Protein AF-0000000066306150 (afdb_homodimer)

InterPro domains:
  IPR005337 RapZ-like family [MF_00636] (1-286)
  IPR005337 RapZ-like family [NF003828] (3-285)
  IPR005337 RapZ-like family [PIRSF005052] (1-285)
  IPR005337 RapZ-like family [PTHR30448] (1-285)
  IPR027417 P-loop containing nucleoside triphosphate hydrolase [G3DSA:3.40.50.300] (1-162)
  IPR027417 P-loop containing nucleoside triphosphate hydrolase [SSF52540] (1-156)
  IPR053930 RapZ-like, N-terminal domain [PF03668] (1-157)
  IPR053931 RapZ, C-terminal domain [PF22740] (166-285)

Radius of gyration: 24.42 Å; Cα contacts (8 Å, |Δi|>4): 1068; chains: 2; bounding box: 51×83×63 Å

Nearest PDB structures (foldseek):
  5o5o-assembly1_A  TM=4.995E-01  e=2.045E-27  Escherichia coli
  5o5o-assembly1_B  TM=4.814E-01  e=4.463E-27  Escherichia coli
  8b0j-assembly1_D  TM=5.181E-01  e=5.343E-27  Escherichia coli K-12
  8b0j-assembly1_B  TM=5.270E-01  e=7.179E-24  Escherichia coli K-12
  8b0i-assembly1_B  TM=5.307E-01  e=1.805E-24  Escherichia coli K-12

pLDDT: mean 87.5, std 10.77, range [48.84, 98.81]

Secondary structure (DSSP, 8-state):
-EEEEEEE-TTSSHHHHHHHHHHTT-EEESS--GGGHHHHHHHHHSTT-TT-SEEEEEE-TTS-HHHHTTHHHHHHHHHHTT-EEEEEEEE--HHHHHHHHHHHTPPPTT--TT--HHHHHHHHHHHTHHHHTT-SEEEE-TT--HHHHHHHHHHHHHHT-TT--EEEEEEEEGGG---SS-SEEEE-TTS--GGGSHHHHTS-TTSHHHHHHHHT-HHHHHHHHHHHHHHHHHHHHHHHTT--EEEEEEEESSSSSHHHHHHHHHHHHHHHHHGGGEEEEETT--/-EEEEEEE-TTSSHHHHHHHHHHTT-EEESS--GGGHHHHHHHHHSTT-TT-SEEEEEE-TTS-HHHHTTHHHHHHHHHHTT-EEEEEEEE--HHHHHHHHHHHTPPPTT--TT--HHHHHHHHHHHTHHHHTT-SEEEE-TT--HHHHHHHHHHHHHHT-TT--EEEEEEEEGGG---SS-SEEEE-TTS--GGGSTTTTTS-TTSHHHHHHHHT-HHHHHHHHHHHHHHHHHHHHHHHTT--EEEEEEEESSSSSHHHHHHHHHHHHHHHHHGGGEEEEETTT-

Organism: Thioalkalivibrio sulfidiphilus (strain HL-EbGR7) (NCBI:txid396588)

Structure (mmCIF, N/CA/C/O backbone):
data_AF-0000000066306150-model_v1
#
loop_
_entity.id
_entity.type
_entity.pdbx_description
1 polymer 'Nucleotide-binding protein Tgr7_0722'
#
loop_
_atom_site.group_PDB
_atom_site.id
_atom_site.type_symbol
_atom_site.label_atom_id
_atom_site.label_alt_id
_atom_site.label_comp_id
_atom_site.label_asym_id
_atom_site.label_entity_id
_atom_site.label_seq_id
_atom_site.pdbx_PDB_ins_code
_atom_site.Cartn_x
_atom_site.Cartn_y
_atom_site.Cartn_z
_atom_site.occupancy
_atom_site.B_iso_or_equiv
_atom_site.auth_seq_id
_atom_site.auth_comp_id
_atom_site.auth_asym_id
_atom_site.auth_atom_id
_atom_site.pdbx_PDB_model_num
ATOM 1 N N . MET A 1 1 ? 3.383 -31.562 -11.633 1 84.56 1 MET A N 1
ATOM 2 C CA . MET A 1 1 ? 4.344 -30.609 -12.188 1 84.56 1 MET A CA 1
ATOM 3 C C . MET A 1 1 ? 4.016 -29.188 -11.742 1 84.56 1 MET A C 1
ATOM 5 O O . MET A 1 1 ? 2.846 -28.812 -11.633 1 84.56 1 MET A O 1
ATOM 9 N N . LYS A 1 2 ? 5.09 -28.469 -11.414 1 88.5 2 LYS A N 1
ATOM 10 C CA . LYS A 1 2 ? 4.949 -27.078 -11.016 1 88.5 2 LYS A CA 1
ATOM 11 C C . LYS A 1 2 ? 5.441 -26.141 -12.117 1 88.5 2 LYS A C 1
ATOM 13 O O . LYS A 1 2 ? 6.523 -26.344 -12.672 1 88.5 2 LYS A O 1
ATOM 18 N N . LEU A 1 3 ? 4.57 -25.25 -12.453 1 90.38 3 LEU A N 1
ATOM 19 C CA . LEU A 1 3 ? 4.91 -24.281 -13.492 1 90.38 3 LEU A CA 1
ATOM 20 C C . LEU A 1 3 ? 4.816 -22.859 -12.945 1 90.38 3 LEU A C 1
ATOM 22 O O . LEU A 1 3 ? 3.793 -22.469 -12.383 1 90.38 3 LEU A O 1
ATOM 26 N N . ILE A 1 4 ? 5.879 -22.156 -13.086 1 92.62 4 ILE A N 1
ATOM 27 C CA . ILE A 1 4 ? 5.875 -20.734 -12.711 1 92.62 4 ILE A CA 1
ATOM 28 C C . ILE A 1 4 ? 5.918 -19.875 -13.961 1 92.62 4 ILE A C 1
ATOM 30 O O . ILE A 1 4 ? 6.812 -20.016 -14.797 1 92.62 4 ILE A O 1
ATOM 34 N N . ILE A 1 5 ? 4.941 -19.078 -14.102 1 92.19 5 ILE A N 1
ATOM 35 C CA . ILE A 1 5 ? 4.922 -18.078 -15.172 1 92.19 5 ILE A CA 1
ATOM 36 C C . ILE A 1 5 ? 5.449 -16.75 -14.648 1 92.19 5 ILE A C 1
ATOM 38 O O . ILE A 1 5 ? 4.852 -16.141 -13.75 1 92.19 5 ILE A O 1
ATOM 42 N N . VAL A 1 6 ? 6.535 -16.312 -15.227 1 93.69 6 VAL A N 1
ATOM 43 C CA . VAL A 1 6 ? 7.16 -15.062 -14.805 1 93.69 6 VAL A CA 1
ATOM 44 C C . VAL A 1 6 ? 6.82 -13.961 -15.797 1 93.69 6 VAL A C 1
ATOM 46 O O . VAL A 1 6 ? 7.133 -14.07 -16.984 1 93.69 6 VAL A O 1
ATOM 49 N N . SER A 1 7 ? 6.125 -12.992 -15.344 1 92.19 7 SER A N 1
ATOM 50 C CA . SER A 1 7 ? 5.805 -11.812 -16.141 1 92.19 7 SER A CA 1
ATOM 51 C C . SER A 1 7 ? 6.125 -10.523 -15.391 1 92.19 7 SER A C 1
ATOM 53 O O . SER A 1 7 ? 6.496 -10.57 -14.211 1 92.19 7 SER A O 1
ATOM 55 N N . GLY A 1 8 ? 6.137 -9.438 -16.141 1 90.88 8 GLY A N 1
ATOM 56 C CA . GLY A 1 8 ? 6.469 -8.156 -15.531 1 90.88 8 GLY A CA 1
ATOM 57 C C . GLY A 1 8 ? 6.852 -7.094 -16.547 1 90.88 8 GLY A C 1
ATOM 58 O O . GLY A 1 8 ? 7.023 -7.395 -17.734 1 90.88 8 GLY A O 1
ATOM 59 N N . LEU A 1 9 ? 6.988 -5.961 -16 1 87.69 9 LEU A N 1
ATOM 60 C CA . LEU A 1 9 ? 7.363 -4.844 -16.859 1 87.69 9 LEU A CA 1
ATOM 61 C C . LEU A 1 9 ? 8.836 -4.926 -17.25 1 87.69 9 LEU A C 1
ATOM 63 O O . LEU A 1 9 ? 9.641 -5.508 -16.516 1 87.69 9 LEU A O 1
ATOM 67 N N . SER A 1 10 ? 9.102 -4.398 -18.469 1 83 10 SER A N 1
ATOM 68 C CA . SER A 1 10 ? 10.492 -4.348 -18.922 1 83 10 SER A CA 1
ATOM 69 C C . SER A 1 10 ? 11.367 -3.621 -17.906 1 83 10 SER A C 1
ATOM 71 O O . SER A 1 10 ? 11.039 -2.512 -17.469 1 83 10 SER A O 1
ATOM 73 N N . GLY A 1 11 ? 12.383 -4.266 -17.453 1 86.5 11 GLY A N 1
ATOM 74 C CA . GLY A 1 11 ? 13.297 -3.672 -16.484 1 86.5 11 GLY A CA 1
ATOM 75 C C . GLY A 1 11 ? 12.953 -4.016 -15.055 1 86.5 11 GLY A C 1
ATOM 76 O O . GLY A 1 11 ? 13.648 -3.604 -14.125 1 86.5 11 GLY A O 1
ATOM 77 N N . SER A 1 12 ? 11.945 -4.836 -14.875 1 91 12 SER A N 1
ATOM 78 C CA . SER A 1 12 ? 11.477 -5.098 -13.523 1 91 12 SER A CA 1
ATOM 79 C C . SER A 1 12 ? 12.242 -6.258 -12.891 1 91 12 SER A C 1
ATOM 81 O O . SER A 1 12 ? 12.117 -6.508 -11.688 1 91 12 SER A O 1
ATOM 83 N N . GLY A 1 13 ? 13.055 -7.016 -13.68 1 90 13 GLY A N 1
ATOM 84 C CA . GLY A 1 13 ? 13.867 -8.078 -13.117 1 90 13 GLY A CA 1
ATOM 85 C C . GLY A 1 13 ? 13.414 -9.469 -13.531 1 90 13 GLY A C 1
ATOM 86 O O . GLY A 1 13 ? 13.672 -10.445 -12.828 1 90 13 GLY A O 1
ATOM 87 N N . LYS A 1 14 ? 12.742 -9.578 -14.648 1 90.44 14 LYS A N 1
ATOM 88 C CA . LYS A 1 14 ? 12.25 -10.867 -15.125 1 90.44 14 LYS A CA 1
ATOM 89 C C . LYS A 1 14 ? 13.398 -11.844 -15.367 1 90.44 14 LYS A C 1
ATOM 91 O O . LYS A 1 14 ? 13.32 -13.008 -14.977 1 90.44 14 LYS A O 1
ATOM 96 N N . SER A 1 15 ? 14.398 -11.305 -15.984 1 87.56 15 SER A N 1
ATOM 97 C CA . SER A 1 15 ? 15.547 -12.164 -16.266 1 87.56 15 SER A CA 1
ATOM 98 C C . SER A 1 15 ? 16.203 -12.641 -14.969 1 87.56 15 SER A C 1
ATOM 100 O O . SER A 1 15 ? 16.609 -13.805 -14.867 1 87.56 15 SER A O 1
ATOM 102 N N . VAL A 1 16 ? 16.281 -11.742 -14.031 1 91.25 16 VAL A N 1
ATOM 103 C CA . VAL A 1 16 ? 16.844 -12.094 -12.727 1 91.25 16 VAL A CA 1
ATOM 104 C C . VAL A 1 16 ? 15.992 -13.172 -12.07 1 91.25 16 VAL A C 1
ATOM 106 O O . VAL A 1 16 ? 16.516 -14.125 -11.484 1 91.25 16 VAL A O 1
ATOM 109 N N . ALA A 1 17 ? 14.703 -13.016 -12.203 1 94.38 17 ALA A N 1
ATOM 110 C CA . ALA A 1 17 ? 13.766 -13.977 -11.625 1 94.38 17 ALA A CA 1
ATOM 111 C C . ALA A 1 17 ? 13.938 -15.352 -12.266 1 94.38 17 ALA A C 1
ATOM 113 O O . ALA A 1 17 ? 14 -16.359 -11.562 1 94.38 17 ALA A O 1
ATOM 114 N N . LEU A 1 18 ? 14.055 -15.414 -13.586 1 92.12 18 LEU A N 1
ATOM 115 C CA . LEU A 1 18 ? 14.219 -16.688 -14.289 1 92.12 18 LEU A CA 1
ATOM 116 C C . LEU A 1 18 ? 15.539 -17.344 -13.914 1 92.12 18 LEU A C 1
ATOM 118 O O . LEU A 1 18 ? 15.586 -18.562 -13.719 1 92.12 18 LEU A O 1
ATOM 122 N N . ASN A 1 19 ? 16.5 -16.5 -13.781 1 90.62 19 ASN A N 1
ATOM 123 C CA . ASN A 1 19 ? 17.781 -17.047 -13.375 1 90.62 19 ASN A CA 1
ATOM 124 C C . ASN A 1 19 ? 17.719 -17.625 -11.961 1 90.62 19 ASN A C 1
ATOM 126 O O . ASN A 1 19 ? 18.297 -18.688 -11.703 1 90.62 19 ASN A O 1
ATOM 130 N N . ALA A 1 20 ? 17.094 -16.906 -11.094 1 93.19 20 ALA A N 1
ATOM 131 C CA . ALA A 1 20 ? 16.922 -17.391 -9.719 1 93.19 20 ALA A CA 1
ATOM 132 C C . ALA A 1 20 ? 16.203 -18.719 -9.688 1 93.19 20 ALA A C 1
ATOM 134 O O . ALA A 1 20 ? 16.562 -19.609 -8.914 1 93.19 20 ALA A O 1
ATOM 135 N N . LEU A 1 21 ? 15.227 -18.859 -10.555 1 93 21 LEU A N 1
ATOM 136 C CA . LEU A 1 21 ? 14.453 -20.094 -10.625 1 93 21 LEU A CA 1
ATOM 137 C C . LEU A 1 21 ? 15.281 -21.219 -11.242 1 93 21 LEU A C 1
ATOM 139 O O . LEU A 1 21 ? 15.18 -22.375 -10.82 1 93 21 LEU A O 1
ATOM 143 N N . GLU A 1 22 ? 16.062 -20.812 -12.188 1 89.06 22 GLU A N 1
ATOM 144 C CA . GLU A 1 22 ? 16.969 -21.797 -12.773 1 89.06 22 GLU A CA 1
ATOM 145 C C . GLU A 1 22 ? 17.922 -22.359 -11.727 1 89.06 22 GLU A C 1
ATOM 147 O O . GLU A 1 22 ? 18.109 -23.578 -11.648 1 89.06 22 GLU A O 1
ATOM 152 N N . ASP A 1 23 ? 18.422 -21.453 -10.961 1 87.69 23 ASP A N 1
ATOM 153 C CA . ASP A 1 23 ? 19.328 -21.844 -9.883 1 87.69 23 ASP A CA 1
ATOM 154 C C . ASP A 1 23 ? 18.609 -22.734 -8.867 1 87.69 23 ASP A C 1
ATOM 156 O O . ASP A 1 23 ? 19.25 -23.562 -8.195 1 87.69 23 ASP A O 1
ATOM 160 N N . ALA A 1 24 ? 17.328 -22.594 -8.812 1 88.31 24 ALA A N 1
ATOM 161 C CA . ALA A 1 24 ? 16.531 -23.359 -7.867 1 88.31 24 ALA A CA 1
ATOM 162 C C . ALA A 1 24 ? 16.094 -24.688 -8.477 1 88.31 24 ALA A C 1
ATOM 164 O O . ALA A 1 24 ? 15.328 -25.438 -7.867 1 88.31 24 ALA A O 1
ATOM 165 N N . GLY A 1 25 ? 16.5 -24.984 -9.734 1 86.25 25 GLY A N 1
ATOM 166 C CA . GLY A 1 25 ? 16.266 -26.281 -10.336 1 86.25 25 GLY A CA 1
ATOM 167 C C . GLY A 1 25 ? 15.117 -26.281 -11.336 1 86.25 25 GLY A C 1
ATOM 168 O O . GLY A 1 25 ? 14.719 -27.344 -11.828 1 86.25 25 GLY A O 1
ATOM 169 N N . TYR A 1 26 ? 14.625 -25.109 -11.648 1 89.06 26 TYR A N 1
ATOM 170 C CA . TYR A 1 26 ? 13.547 -25.016 -12.625 1 89.06 26 TYR A CA 1
ATOM 171 C C . TYR A 1 26 ? 14.094 -25.062 -14.047 1 89.06 26 TYR A C 1
ATOM 173 O O . TYR A 1 26 ? 15.125 -24.469 -14.344 1 89.06 26 TYR A O 1
ATOM 181 N N . TYR A 1 27 ? 13.391 -25.844 -14.867 1 85.31 27 TYR A N 1
ATOM 182 C CA . TYR A 1 27 ? 13.617 -25.688 -16.297 1 85.31 27 TYR A CA 1
ATOM 183 C C . TYR A 1 27 ? 13.023 -24.391 -16.812 1 85.31 27 TYR A C 1
ATOM 185 O O . TYR A 1 27 ? 11.797 -24.219 -16.828 1 85.31 27 TYR A O 1
ATOM 193 N N . CYS A 1 28 ? 13.867 -23.438 -17.203 1 87.25 28 CYS A N 1
ATOM 194 C CA . CYS A 1 28 ? 13.391 -22.094 -17.5 1 87.25 28 CYS A CA 1
ATOM 195 C C . CYS A 1 28 ? 13.43 -21.828 -19 1 87.25 28 CYS A C 1
ATOM 197 O O . CYS A 1 28 ? 14.383 -22.203 -19.672 1 87.25 28 CYS A O 1
ATOM 199 N N . VAL A 1 29 ? 12.352 -21.328 -19.5 1 81.94 29 VAL A N 1
ATOM 200 C CA . VAL A 1 29 ? 12.266 -20.844 -20.859 1 81.94 29 VAL A CA 1
ATOM 201 C C . VAL A 1 29 ? 11.883 -19.359 -20.859 1 81.94 29 VAL A C 1
ATOM 203 O O . VAL A 1 29 ? 10.875 -18.984 -20.266 1 81.94 29 VAL A O 1
ATOM 206 N N . ASP A 1 30 ? 12.695 -18.531 -21.516 1 81.62 30 ASP A N 1
ATOM 207 C CA . ASP A 1 30 ? 12.383 -17.094 -21.594 1 81.62 30 ASP A CA 1
ATOM 208 C C . ASP A 1 30 ? 11.648 -16.781 -22.891 1 81.62 30 ASP A C 1
ATOM 210 O O . ASP A 1 30 ? 11.906 -17.391 -23.922 1 81.62 30 ASP A O 1
ATOM 214 N N . ASN A 1 31 ? 10.742 -15.914 -22.828 1 76.5 31 ASN A N 1
ATOM 215 C CA . ASN A 1 31 ? 10.055 -15.336 -23.969 1 76.5 31 ASN A CA 1
ATOM 216 C C . ASN A 1 31 ? 9.242 -16.391 -24.719 1 76.5 31 ASN A C 1
ATOM 218 O O . ASN A 1 31 ? 9.367 -16.516 -25.953 1 76.5 31 ASN A O 1
ATOM 222 N N . LEU A 1 32 ? 8.578 -17.188 -23.984 1 77.38 32 LEU A N 1
ATOM 223 C CA . LEU A 1 32 ? 7.688 -18.156 -24.609 1 77.38 32 LEU A CA 1
ATOM 224 C C . LEU A 1 32 ? 6.383 -17.484 -25.047 1 77.38 32 LEU A C 1
ATOM 226 O O . LEU A 1 32 ? 5.738 -16.797 -24.25 1 77.38 32 LEU A O 1
ATOM 230 N N . HIS A 1 33 ? 6.09 -17.75 -26.297 1 76.25 33 HIS A N 1
ATOM 231 C CA . HIS A 1 33 ? 4.797 -17.266 -26.766 1 76.25 33 HIS A CA 1
ATOM 232 C C . HIS A 1 33 ? 3.654 -17.906 -25.984 1 76.25 33 HIS A C 1
ATOM 234 O O . HIS A 1 33 ? 3.66 -19.125 -25.75 1 76.25 33 HIS A O 1
ATOM 240 N N . LEU A 1 34 ? 2.74 -17.094 -25.562 1 80.44 34 LEU A N 1
ATOM 241 C CA . LEU A 1 34 ? 1.643 -17.547 -24.719 1 80.44 34 LEU A CA 1
ATOM 242 C C . LEU A 1 34 ? 0.861 -18.656 -25.406 1 80.44 34 LEU A C 1
ATOM 244 O O . LEU A 1 34 ? 0.363 -19.578 -24.734 1 80.44 34 LEU A O 1
ATOM 248 N N . GLY A 1 35 ? 0.823 -18.562 -26.719 1 75.38 35 GLY A N 1
ATOM 249 C CA . GLY A 1 35 ? 0.107 -19.578 -27.469 1 75.38 35 GLY A CA 1
ATOM 250 C C . GLY A 1 35 ? 0.765 -20.938 -27.422 1 75.38 35 GLY A C 1
ATOM 251 O O . GLY A 1 35 ? 0.127 -21.953 -27.703 1 75.38 35 GLY A O 1
ATOM 252 N N . LEU A 1 36 ? 1.979 -20.938 -27.031 1 78.94 36 LEU A N 1
ATOM 253 C CA . LEU A 1 36 ? 2.729 -22.188 -26.984 1 78.94 36 LEU A CA 1
ATOM 254 C C . LEU A 1 36 ? 2.775 -22.75 -25.578 1 78.94 36 LEU A C 1
ATOM 256 O O . LEU A 1 36 ? 3.287 -23.844 -25.359 1 78.94 36 LEU A O 1
ATOM 260 N N . LEU A 1 37 ? 2.201 -22.016 -24.688 1 85 37 LEU A N 1
ATOM 261 C CA . LEU A 1 37 ? 2.336 -22.375 -23.281 1 85 37 LEU A CA 1
ATOM 262 C C . LEU A 1 37 ? 1.705 -23.734 -23 1 85 37 LEU A C 1
ATOM 264 O O . LEU A 1 37 ? 2.314 -24.594 -22.344 1 85 37 LEU A O 1
ATOM 268 N N . SER A 1 38 ? 0.536 -23.953 -23.562 1 84.12 38 SER A N 1
ATOM 269 C CA . SER A 1 38 ? -0.152 -25.219 -23.359 1 84.12 38 SER A CA 1
ATOM 270 C C . SER A 1 38 ? 0.634 -26.375 -23.953 1 84.12 38 SER A C 1
ATOM 272 O O . SER A 1 38 ? 0.761 -27.438 -23.328 1 84.12 38 SER A O 1
ATOM 274 N N . ALA A 1 39 ? 1.111 -26.156 -25.156 1 79 39 ALA A N 1
ATOM 275 C CA . ALA A 1 39 ? 1.908 -27.188 -25.828 1 79 39 ALA A CA 1
ATOM 276 C C . ALA A 1 39 ? 3.195 -27.469 -25.047 1 79 39 ALA A C 1
ATOM 278 O O . ALA A 1 39 ? 3.619 -28.625 -24.938 1 79 39 ALA A O 1
ATOM 279 N N . PHE A 1 40 ? 3.75 -26.438 -24.578 1 80.06 40 PHE A N 1
ATOM 280 C CA . PHE A 1 40 ? 4.965 -26.531 -23.781 1 80.06 40 PHE A CA 1
ATOM 281 C C . PHE A 1 40 ? 4.73 -27.406 -22.547 1 80.06 40 PHE A C 1
ATOM 283 O O . PHE A 1 40 ? 5.516 -28.312 -22.266 1 80.06 40 PHE A O 1
ATOM 290 N N . VAL A 1 41 ? 3.631 -27.188 -21.844 1 83.25 41 VAL A N 1
ATOM 291 C CA . VAL A 1 41 ? 3.287 -27.922 -20.625 1 83.25 41 VAL A CA 1
ATOM 292 C C . VAL A 1 41 ? 3.016 -29.391 -20.953 1 83.25 41 VAL A C 1
ATOM 294 O O . VAL A 1 41 ? 3.484 -30.281 -20.266 1 83.25 41 VAL A O 1
ATOM 297 N N . ARG A 1 42 ? 2.35 -29.641 -22.078 1 80.81 42 ARG A N 1
ATOM 298 C CA . ARG A 1 42 ? 2.039 -31.016 -22.5 1 80.81 42 ARG A CA 1
ATOM 299 C C . ARG A 1 42 ? 3.311 -31.797 -22.781 1 80.81 42 ARG A C 1
ATOM 301 O O . ARG A 1 42 ? 3.402 -32.969 -22.453 1 80.81 42 ARG A O 1
ATOM 308 N N . GLN A 1 43 ? 4.223 -31.078 -23.359 1 77.25 43 GLN A N 1
ATOM 309 C CA . GLN A 1 43 ? 5.484 -31.734 -23.703 1 77.25 43 GLN A CA 1
ATOM 310 C C . GLN A 1 43 ? 6.27 -32.094 -22.438 1 77.25 43 GLN A C 1
ATOM 312 O O . GLN A 1 43 ? 6.879 -33.156 -22.359 1 77.25 43 GLN A O 1
ATOM 317 N N . LEU A 1 44 ? 6.199 -31.219 -21.516 1 77.56 44 LEU A N 1
ATOM 318 C CA . LEU A 1 44 ? 6.953 -31.438 -20.281 1 77.56 44 LEU A CA 1
ATOM 319 C C . LEU A 1 44 ? 6.312 -32.531 -19.438 1 77.56 44 LEU A C 1
ATOM 321 O O . LEU A 1 44 ? 6.996 -33.219 -18.672 1 77.56 44 LEU A O 1
ATOM 325 N N . MET A 1 45 ? 5.055 -32.781 -19.609 1 77.38 45 MET A N 1
ATOM 326 C CA . MET A 1 45 ? 4.328 -33.781 -18.828 1 77.38 45 MET A CA 1
ATOM 327 C C . MET A 1 45 ? 4.402 -35.125 -19.5 1 77.38 45 MET A C 1
ATOM 329 O O . MET A 1 45 ? 4.02 -36.156 -18.891 1 77.38 45 MET A O 1
ATOM 333 N N . ALA A 1 46 ? 4.809 -35.156 -20.719 1 71.56 46 ALA A N 1
ATOM 334 C CA . ALA A 1 46 ? 4.906 -36.438 -21.438 1 71.56 46 ALA A CA 1
ATOM 335 C C . ALA A 1 46 ? 5.879 -37.375 -20.734 1 71.56 46 ALA A C 1
ATOM 337 O O . ALA A 1 46 ? 6.871 -36.938 -20.156 1 71.56 46 ALA A O 1
ATOM 338 N N . PRO A 1 47 ? 5.43 -38.688 -20.453 1 63.03 47 PRO A N 1
ATOM 339 C CA . PRO A 1 47 ? 6.137 -39.688 -19.688 1 63.03 47 PRO A CA 1
ATOM 340 C C . PRO A 1 47 ? 7.637 -39.719 -19.969 1 63.03 47 PRO A C 1
ATOM 342 O O . PRO A 1 47 ? 8.43 -40.062 -19.094 1 63.03 47 PRO A O 1
ATOM 345 N N . ARG A 1 48 ? 8.203 -39.594 -21.078 1 54.91 48 ARG A N 1
ATOM 346 C CA . ARG A 1 48 ? 9.609 -39.875 -21.359 1 54.91 48 ARG A CA 1
ATOM 347 C C . ARG A 1 48 ? 10.5 -38.812 -20.719 1 54.91 48 ARG A C 1
ATOM 349 O O . ARG A 1 48 ? 11.719 -38.969 -20.641 1 54.91 48 ARG A O 1
ATOM 356 N N . MET A 1 49 ? 9.992 -37.656 -20.297 1 48.91 49 MET A N 1
ATOM 357 C CA . MET A 1 49 ? 10.883 -36.625 -19.797 1 48.91 49 MET A CA 1
ATOM 358 C C . MET A 1 49 ? 10.633 -36.344 -18.312 1 48.91 49 MET A C 1
ATOM 360 O O . MET A 1 49 ? 9.93 -35.406 -17.969 1 48.91 49 MET A O 1
ATOM 364 N N . PRO A 1 50 ? 10.711 -37.438 -17.562 1 50.56 50 PRO A N 1
ATOM 365 C CA . PRO A 1 50 ? 10.461 -37.312 -16.125 1 50.56 50 PRO A CA 1
ATOM 366 C C . PRO A 1 50 ? 11.172 -36.125 -15.492 1 50.56 50 PRO A C 1
ATOM 368 O O . PRO A 1 50 ? 10.984 -35.812 -14.312 1 50.56 50 PRO A O 1
ATOM 371 N N . LEU A 1 51 ? 12.016 -35.469 -16.281 1 50.06 51 LEU A N 1
ATOM 372 C CA . LEU A 1 51 ? 13.055 -34.594 -15.719 1 50.06 51 LEU A CA 1
ATOM 373 C C . LEU A 1 51 ? 12.477 -33.25 -15.297 1 50.06 51 LEU A C 1
ATOM 375 O O . LEU A 1 51 ? 13.109 -32.5 -14.539 1 50.06 51 LEU A O 1
ATOM 379 N N . TYR A 1 52 ? 11.203 -32.969 -15.695 1 61.78 52 TYR A N 1
ATOM 380 C CA . TYR A 1 52 ? 11.016 -31.547 -15.328 1 61.78 52 TYR A CA 1
ATOM 381 C C . TYR A 1 52 ? 9.812 -31.375 -14.414 1 61.78 52 TYR A C 1
ATOM 383 O O . TYR A 1 52 ? 8.688 -31.188 -14.891 1 61.78 52 TYR A O 1
ATOM 391 N N . GLU A 1 53 ? 9.984 -31.641 -13.18 1 81.56 53 GLU A N 1
ATOM 392 C CA . GLU A 1 53 ? 8.945 -31.438 -12.172 1 81.56 53 GLU A CA 1
ATOM 393 C C . GLU A 1 53 ? 8.75 -29.938 -11.883 1 81.56 53 GLU A C 1
ATOM 395 O O . GLU A 1 53 ? 7.695 -29.531 -11.406 1 81.56 53 GLU A O 1
ATOM 400 N N . LEU A 1 54 ? 9.742 -29.25 -12.312 1 87.19 54 LEU A N 1
ATOM 401 C CA . LEU A 1 54 ? 9.727 -27.812 -12.062 1 87.19 54 LEU A CA 1
ATOM 402 C C . LEU A 1 54 ? 10.055 -27.047 -13.336 1 87.19 54 LEU A C 1
ATOM 404 O O . LEU A 1 54 ? 11.102 -27.266 -13.953 1 87.19 54 LEU A O 1
ATOM 408 N N . ALA A 1 55 ? 9.18 -26.219 -13.797 1 88.62 55 ALA A N 1
ATOM 409 C CA . ALA A 1 55 ? 9.414 -25.406 -14.984 1 88.62 55 ALA A CA 1
ATOM 410 C C . ALA A 1 55 ? 9.023 -23.938 -14.734 1 88.62 55 ALA A C 1
ATOM 412 O O . ALA A 1 55 ? 8.18 -23.656 -13.883 1 88.62 55 ALA A O 1
ATOM 413 N N . ALA A 1 56 ? 9.68 -23.078 -15.375 1 92.06 56 ALA A N 1
ATOM 414 C CA . ALA A 1 56 ? 9.375 -21.641 -15.344 1 92.06 56 ALA A CA 1
ATOM 415 C C . ALA A 1 56 ? 9.438 -21.031 -16.734 1 92.06 56 ALA A C 1
ATOM 417 O O . ALA A 1 56 ? 10.328 -21.375 -17.531 1 92.06 56 ALA A O 1
ATOM 418 N N . VAL A 1 57 ? 8.453 -20.234 -17.062 1 90.44 57 VAL A N 1
ATOM 419 C CA . VAL A 1 57 ? 8.406 -19.625 -18.375 1 90.44 57 VAL A CA 1
ATOM 420 C C . VAL A 1 57 ? 8.25 -18.109 -18.234 1 90.44 57 VAL A C 1
ATOM 422 O O . VAL A 1 57 ? 7.453 -17.625 -17.438 1 90.44 57 VAL A O 1
ATOM 425 N N . GLY A 1 58 ? 9.055 -17.391 -18.938 1 89.94 58 GLY A N 1
ATOM 426 C CA . GLY A 1 58 ? 8.914 -15.945 -19.016 1 89.94 58 GLY A CA 1
ATOM 427 C C . GLY A 1 58 ? 7.922 -15.492 -20.078 1 89.94 58 GLY A C 1
ATOM 428 O O . GLY A 1 58 ? 7.969 -15.961 -21.219 1 89.94 58 GLY A O 1
ATOM 429 N N . VAL A 1 59 ? 7 -14.688 -19.641 1 84 59 VAL A N 1
ATOM 430 C CA . VAL A 1 59 ? 6 -14.141 -20.547 1 84 59 VAL A CA 1
ATOM 431 C C . VAL A 1 59 ? 6.043 -12.617 -20.516 1 84 59 VAL A C 1
ATOM 433 O O . VAL A 1 59 ? 5.953 -12.008 -19.438 1 84 59 VAL A O 1
ATOM 436 N N . ASP A 1 60 ? 6.234 -12.031 -21.641 1 79.81 60 ASP A N 1
ATOM 437 C CA . ASP A 1 60 ? 6.223 -10.578 -21.734 1 79.81 60 ASP A CA 1
ATOM 438 C C . ASP A 1 60 ? 5.395 -10.117 -22.938 1 79.81 60 ASP A C 1
ATOM 440 O O . ASP A 1 60 ? 4.633 -10.898 -23.516 1 79.81 60 ASP A O 1
ATOM 444 N N . VAL A 1 61 ? 5.445 -8.812 -23.219 1 72.69 61 VAL A N 1
ATOM 445 C CA . VAL A 1 61 ? 4.586 -8.203 -24.234 1 72.69 61 VAL A CA 1
ATOM 446 C C . VAL A 1 61 ? 4.965 -8.734 -25.609 1 72.69 61 VAL A C 1
ATOM 448 O O . VAL A 1 61 ? 4.168 -8.672 -26.547 1 72.69 61 VAL A O 1
ATOM 451 N N . ARG A 1 62 ? 6.062 -9.328 -25.703 1 68 62 ARG A N 1
ATOM 452 C CA . ARG A 1 62 ? 6.504 -9.883 -26.984 1 68 62 ARG A CA 1
ATOM 453 C C . ARG A 1 62 ? 5.801 -11.203 -27.281 1 68 62 ARG A C 1
ATOM 455 O O . ARG A 1 62 ? 5.789 -11.664 -28.422 1 68 62 ARG A O 1
ATOM 462 N N . SER A 1 63 ? 5.25 -11.703 -26.062 1 63.31 63 SER A N 1
ATOM 463 C CA . SER A 1 63 ? 4.789 -13.094 -26.094 1 63.31 63 SER A CA 1
ATOM 464 C C . SER A 1 63 ? 3.406 -13.195 -26.734 1 63.31 63 SER A C 1
ATOM 466 O O . SER A 1 63 ? 2.592 -14.031 -26.328 1 63.31 63 SER A O 1
ATOM 468 N N . GLY A 1 64 ? 3.084 -12.43 -27.688 1 65 64 GLY A N 1
ATOM 469 C CA . GLY A 1 64 ? 1.818 -12.539 -28.391 1 65 64 GLY A CA 1
ATOM 470 C C . GLY A 1 64 ? 0.7 -11.742 -27.75 1 65 64 GLY A C 1
ATOM 471 O O . GLY A 1 64 ? -0.075 -12.281 -26.953 1 65 64 GLY A O 1
ATOM 472 N N . LEU A 1 65 ? 0.532 -10.609 -28.047 1 67.69 65 LEU A N 1
ATOM 473 C CA . LEU A 1 65 ? -0.444 -9.672 -27.5 1 67.69 65 LEU A CA 1
ATOM 474 C C . LEU A 1 65 ? -1.864 -10.195 -27.688 1 67.69 65 LEU A C 1
ATOM 476 O O . LEU A 1 65 ? -2.715 -10.023 -26.812 1 67.69 65 LEU A O 1
ATOM 480 N N . GLU A 1 66 ? -1.994 -10.961 -28.75 1 70.75 66 GLU A N 1
ATOM 481 C CA . GLU A 1 66 ? -3.32 -11.484 -29.078 1 70.75 66 GLU A CA 1
ATOM 482 C C . GLU A 1 66 ? -3.738 -12.57 -28.078 1 70.75 66 GLU A C 1
ATOM 484 O O . GLU A 1 66 ? -4.93 -12.75 -27.828 1 70.75 66 GLU A O 1
ATOM 489 N N . GLU A 1 67 ? -2.805 -13.117 -27.625 1 75.06 67 GLU A N 1
ATOM 490 C CA . GLU A 1 67 ? -3.09 -14.242 -26.734 1 75.06 67 GLU A CA 1
ATOM 491 C C . GLU A 1 67 ? -3.334 -13.758 -25.312 1 75.06 67 GLU A C 1
ATOM 493 O O . GLU A 1 67 ? -3.895 -14.492 -24.484 1 75.06 67 GLU A O 1
ATOM 498 N N . LEU A 1 68 ? -2.959 -12.57 -25.031 1 76.88 68 LEU A N 1
ATOM 499 C CA . LEU A 1 68 ? -3.162 -12.031 -23.703 1 76.88 68 LEU A CA 1
ATOM 500 C C . LEU A 1 68 ? -4.648 -11.984 -23.344 1 76.88 68 LEU A C 1
ATOM 502 O O . LEU A 1 68 ? -5.02 -12.172 -22.188 1 76.88 68 LEU A O 1
ATOM 506 N N . ASP A 1 69 ? -5.449 -11.938 -24.438 1 76.75 69 ASP A N 1
ATOM 507 C CA . ASP A 1 69 ? -6.898 -11.922 -24.25 1 76.75 69 ASP A CA 1
ATOM 508 C C . ASP A 1 69 ? -7.418 -13.305 -23.844 1 76.75 69 ASP A C 1
ATOM 510 O O . ASP A 1 69 ? -8.508 -13.422 -23.281 1 76.75 69 ASP A O 1
ATOM 514 N N . HIS A 1 70 ? -6.605 -14.281 -24.141 1 80.31 70 HIS A N 1
ATOM 515 C CA . HIS A 1 70 ? -7.016 -15.656 -23.859 1 80.31 70 HIS A CA 1
ATOM 516 C C . HIS A 1 70 ? -6.219 -16.234 -22.688 1 80.31 70 HIS A C 1
ATOM 518 O O . HIS A 1 70 ? -6.191 -17.453 -22.5 1 80.31 70 HIS A O 1
ATOM 524 N N . PHE A 1 71 ? -5.641 -15.391 -21.984 1 84.81 71 PHE A N 1
ATOM 525 C CA . PHE A 1 71 ? -4.746 -15.828 -20.922 1 84.81 71 PHE A CA 1
ATOM 526 C C . PHE A 1 71 ? -5.496 -16.688 -19.906 1 84.81 71 PHE A C 1
ATOM 528 O O . PHE A 1 71 ? -4.996 -17.734 -19.484 1 84.81 71 PHE A O 1
ATOM 535 N N . ASP A 1 72 ? -6.688 -16.328 -19.625 1 85.81 72 ASP A N 1
ATOM 536 C CA . ASP A 1 72 ? -7.477 -17.047 -18.625 1 85.81 72 ASP A CA 1
ATOM 537 C C . ASP A 1 72 ? -7.801 -18.469 -19.109 1 85.81 72 ASP A C 1
ATOM 539 O O . ASP A 1 72 ? -7.75 -19.422 -18.312 1 85.81 72 ASP A O 1
ATOM 543 N N . ASP A 1 73 ? -8.117 -18.547 -20.328 1 85.88 73 ASP A N 1
ATOM 544 C CA . ASP A 1 73 ? -8.438 -19.844 -20.906 1 85.88 73 ASP A CA 1
ATOM 545 C C . ASP A 1 73 ? -7.219 -20.766 -20.922 1 85.88 73 ASP A C 1
ATOM 547 O O . ASP A 1 73 ? -7.328 -21.953 -20.609 1 85.88 73 ASP A O 1
ATOM 551 N N . ILE A 1 74 ? -6.168 -20.156 -21.234 1 85.31 74 ILE A N 1
ATOM 552 C CA . ILE A 1 74 ? -4.922 -20.906 -21.297 1 85.31 74 ILE A CA 1
ATOM 553 C C . ILE A 1 74 ? -4.566 -21.422 -19.891 1 85.31 74 ILE A C 1
ATOM 555 O O . ILE A 1 74 ? -4.227 -22.594 -19.734 1 85.31 74 ILE A O 1
ATOM 559 N N . MET A 1 75 ? -4.703 -20.625 -18.922 1 88.06 75 MET A N 1
ATOM 560 C CA . MET A 1 75 ? -4.375 -21 -17.547 1 88.06 75 MET A CA 1
ATOM 561 C C . MET A 1 75 ? -5.324 -22.078 -17.047 1 88.06 75 MET A C 1
ATOM 563 O O . MET A 1 75 ? -4.902 -23 -16.344 1 88.06 75 MET A O 1
ATOM 567 N N . ALA A 1 76 ? -6.551 -21.938 -17.391 1 87.75 76 ALA A N 1
ATOM 568 C CA . ALA A 1 76 ? -7.543 -22.938 -17 1 87.75 76 ALA A CA 1
ATOM 569 C C . ALA A 1 76 ? -7.207 -24.297 -17.594 1 87.75 76 ALA A C 1
ATOM 571 O O . ALA A 1 76 ? -7.324 -25.328 -16.922 1 87.75 76 ALA A O 1
ATOM 572 N N . GLU A 1 77 ? -6.789 -24.266 -18.844 1 87.12 77 GLU A N 1
ATOM 573 C CA . GLU A 1 77 ? -6.406 -25.5 -19.531 1 87.12 77 GLU A CA 1
ATOM 574 C C . GLU A 1 77 ? -5.211 -26.156 -18.844 1 87.12 77 GLU A C 1
ATOM 576 O O . GLU A 1 77 ? -5.191 -27.375 -18.656 1 87.12 77 GLU A O 1
ATOM 581 N N . ILE A 1 78 ? -4.305 -25.359 -18.5 1 87.75 78 ILE A N 1
ATOM 582 C CA . ILE A 1 78 ? -3.086 -25.859 -17.875 1 87.75 78 ILE A CA 1
ATOM 583 C C . ILE A 1 78 ? -3.418 -26.453 -16.5 1 87.75 78 ILE A C 1
ATOM 585 O O . ILE A 1 78 ? -2.973 -27.547 -16.172 1 87.75 78 ILE A O 1
ATOM 589 N N . ARG A 1 79 ? -4.199 -25.781 -15.789 1 87.5 79 ARG A N 1
ATOM 590 C CA . ARG A 1 79 ? -4.566 -26.25 -14.453 1 87.5 79 ARG A CA 1
ATOM 591 C C . ARG A 1 79 ? -5.418 -27.516 -14.531 1 87.5 79 ARG A C 1
ATOM 593 O O . ARG A 1 79 ? -5.312 -28.391 -13.672 1 87.5 79 ARG A O 1
ATOM 600 N N . ALA A 1 80 ? -6.219 -27.641 -15.539 1 87.06 80 ALA A N 1
ATOM 601 C CA . ALA A 1 80 ? -7.066 -28.812 -15.75 1 87.06 80 ALA A CA 1
ATOM 602 C C . ALA A 1 80 ? -6.227 -30.062 -16.016 1 87.06 80 ALA A C 1
ATOM 604 O O . ALA A 1 80 ? -6.68 -31.188 -15.789 1 87.06 80 ALA A O 1
ATOM 605 N N . GLN A 1 81 ? -5.066 -29.859 -16.469 1 84.44 81 GLN A N 1
ATOM 606 C CA . GLN A 1 81 ? -4.164 -30.969 -16.734 1 84.44 81 GLN A CA 1
ATOM 607 C C . GLN A 1 81 ? -3.443 -31.422 -15.469 1 84.44 81 GLN A C 1
ATOM 609 O O . GLN A 1 81 ? -2.6 -32.312 -15.508 1 84.44 81 GLN A O 1
ATOM 614 N N . GLY A 1 82 ? -3.746 -30.719 -14.391 1 85.25 82 GLY A N 1
ATOM 615 C CA . GLY A 1 82 ? -3.164 -31.109 -13.109 1 85.25 82 GLY A CA 1
ATOM 616 C C . GLY A 1 82 ? -1.879 -30.359 -12.797 1 85.25 82 GLY A C 1
ATOM 617 O O . GLY A 1 82 ? -1.133 -30.766 -11.898 1 85.25 82 GLY A O 1
ATOM 618 N N . VAL A 1 83 ? -1.566 -29.359 -13.562 1 87.5 83 VAL A N 1
ATOM 619 C CA . VAL A 1 83 ? -0.344 -28.594 -13.367 1 87.5 83 VAL A CA 1
ATOM 620 C C . VAL A 1 83 ? -0.58 -27.5 -12.312 1 87.5 83 VAL A C 1
ATOM 622 O O . VAL A 1 83 ? -1.596 -26.812 -12.344 1 87.5 83 VAL A O 1
ATOM 625 N N . GLU A 1 84 ? 0.301 -27.453 -11.359 1 88.31 84 GLU A N 1
ATOM 626 C CA . GLU A 1 84 ? 0.301 -26.344 -10.414 1 88.31 84 GLU A CA 1
ATOM 627 C C . GLU A 1 84 ? 0.958 -25.109 -11.023 1 88.31 84 GLU A C 1
ATOM 629 O O . GLU A 1 84 ? 2.18 -24.953 -10.961 1 88.31 84 GLU A O 1
ATOM 634 N N . ALA A 1 85 ? 0.138 -24.312 -11.516 1 89.5 85 ALA A N 1
ATOM 635 C CA . ALA A 1 85 ? 0.643 -23.125 -12.203 1 89.5 85 ALA A CA 1
ATOM 636 C C . ALA A 1 85 ? 0.543 -21.891 -11.312 1 89.5 85 ALA A C 1
ATOM 638 O O . ALA A 1 85 ? -0.503 -21.625 -10.711 1 89.5 85 ALA A O 1
ATOM 639 N N . GLN A 1 86 ? 1.651 -21.203 -11.188 1 92 86 GLN A N 1
ATOM 640 C CA . GLN A 1 86 ? 1.684 -19.953 -10.453 1 92 86 GLN A CA 1
ATOM 641 C C . GLN A 1 86 ? 2.199 -18.812 -11.32 1 92 86 GLN A C 1
ATOM 643 O O . GLN A 1 86 ? 3.051 -19.016 -12.188 1 92 86 GLN A O 1
ATOM 648 N N . ILE A 1 87 ? 1.646 -17.688 -11.039 1 92.75 87 ILE A N 1
ATOM 649 C CA . ILE A 1 87 ? 2.037 -16.5 -11.805 1 92.75 87 ILE A CA 1
ATOM 650 C C . ILE A 1 87 ? 2.811 -15.539 -10.898 1 92.75 87 ILE A C 1
ATOM 652 O O . ILE A 1 87 ? 2.316 -15.141 -9.844 1 92.75 87 ILE A O 1
ATOM 656 N N . LEU A 1 88 ? 4 -15.266 -11.312 1 94.81 88 LEU A N 1
ATOM 657 C CA . LEU A 1 88 ? 4.844 -14.258 -10.68 1 94.81 88 LEU A CA 1
ATOM 658 C C . LEU A 1 88 ? 4.906 -12.992 -11.523 1 94.81 88 LEU A C 1
ATOM 660 O O . LEU A 1 88 ? 5.285 -13.047 -12.695 1 94.81 88 LEU A O 1
ATOM 664 N N . PHE A 1 89 ? 4.527 -11.938 -10.953 1 95.06 89 PHE A N 1
ATOM 665 C CA . PHE A 1 89 ? 4.547 -10.672 -11.68 1 95.06 89 PHE A CA 1
ATOM 666 C C . PHE A 1 89 ? 5.5 -9.68 -11.023 1 95.06 89 PHE A C 1
ATOM 668 O O . PHE A 1 89 ? 5.355 -9.367 -9.836 1 95.06 89 PHE A O 1
ATOM 675 N N . LEU A 1 90 ? 6.438 -9.133 -11.852 1 94.56 90 LEU A N 1
ATOM 676 C CA . LEU A 1 90 ? 7.414 -8.18 -11.344 1 94.56 90 LEU A CA 1
ATOM 677 C C . LEU A 1 90 ? 7.121 -6.773 -11.852 1 94.56 90 LEU A C 1
ATOM 679 O O . LEU A 1 90 ? 6.855 -6.582 -13.039 1 94.56 90 LEU A O 1
ATOM 683 N N . ARG A 1 91 ? 7.184 -5.852 -10.875 1 91.06 91 ARG A N 1
ATOM 684 C CA . ARG A 1 91 ? 6.965 -4.453 -11.234 1 91.06 91 ARG A CA 1
ATOM 685 C C . ARG A 1 91 ? 7.953 -3.543 -10.508 1 91.06 91 ARG A C 1
ATOM 687 O O . ARG A 1 91 ? 8.648 -3.975 -9.586 1 91.06 91 ARG A O 1
ATOM 694 N N . ALA A 1 92 ? 8.086 -2.324 -11.07 1 89.81 92 ALA A N 1
ATOM 695 C CA . ALA A 1 92 ? 8.867 -1.26 -10.445 1 89.81 92 ALA A CA 1
ATOM 696 C C . ALA A 1 92 ? 8.352 0.115 -10.867 1 89.81 92 ALA A C 1
ATOM 698 O O . ALA A 1 92 ? 7.562 0.231 -11.805 1 89.81 92 ALA A O 1
ATOM 699 N N . ASP A 1 93 ? 8.805 1.04 -10.109 1 84.19 93 ASP A N 1
ATOM 700 C CA . ASP A 1 93 ? 8.461 2.41 -10.469 1 84.19 93 ASP A CA 1
ATOM 701 C C . ASP A 1 93 ? 8.984 2.766 -11.859 1 84.19 93 ASP A C 1
ATOM 703 O O . ASP A 1 93 ? 10.055 2.307 -12.258 1 84.19 93 ASP A O 1
ATOM 707 N N . GLU A 1 94 ? 8.273 3.541 -12.461 1 81.19 94 GLU A N 1
ATOM 708 C CA . GLU A 1 94 ? 8.578 3.885 -13.844 1 81.19 94 GLU A CA 1
ATOM 709 C C . GLU A 1 94 ? 9.992 4.445 -13.977 1 81.19 94 GLU A C 1
ATOM 711 O O . GLU A 1 94 ? 10.711 4.117 -14.922 1 81.19 94 GLU A O 1
ATOM 716 N N . ASP A 1 95 ? 10.398 5.289 -13.062 1 77.62 95 ASP A N 1
ATOM 717 C CA . ASP A 1 95 ? 11.734 5.879 -13.133 1 77.62 95 ASP A CA 1
ATOM 718 C C . ASP A 1 95 ? 12.812 4.816 -12.992 1 77.62 95 ASP A C 1
ATOM 720 O O . ASP A 1 95 ? 13.867 4.902 -13.633 1 77.62 95 ASP A O 1
ATOM 724 N N . ILE A 1 96 ? 12.5 3.902 -12.18 1 84.5 96 ILE A N 1
ATOM 725 C CA . ILE A 1 96 ? 13.453 2.814 -11.977 1 84.5 96 ILE A CA 1
ATOM 726 C C . ILE A 1 96 ? 13.523 1.946 -13.227 1 84.5 96 ILE A C 1
ATOM 728 O O . ILE A 1 96 ? 14.609 1.555 -13.656 1 84.5 96 ILE A O 1
ATOM 732 N N . LEU A 1 97 ? 12.391 1.714 -13.844 1 85.56 97 LEU A N 1
ATOM 733 C CA . LEU A 1 97 ? 12.352 0.93 -15.07 1 85.56 97 LEU A CA 1
ATOM 734 C C . LEU A 1 97 ? 13.117 1.633 -16.188 1 85.56 97 LEU A C 1
ATOM 736 O O . LEU A 1 97 ? 13.891 1 -16.906 1 85.56 97 LEU A O 1
ATOM 740 N N . LEU A 1 98 ? 12.969 2.906 -16.281 1 80.56 98 LEU A N 1
ATOM 741 C CA . LEU A 1 98 ? 13.656 3.689 -17.312 1 80.56 98 LEU A CA 1
ATOM 742 C C . LEU A 1 98 ? 15.164 3.646 -17.094 1 80.56 98 LEU A C 1
ATOM 744 O O . LEU A 1 98 ? 15.922 3.457 -18.047 1 80.56 98 LEU A O 1
ATOM 748 N N . ARG A 1 99 ? 15.539 3.766 -15.898 1 81.25 99 ARG A N 1
ATOM 749 C CA . ARG A 1 99 ? 16.969 3.725 -15.57 1 81.25 99 ARG A CA 1
ATOM 750 C C . ARG A 1 99 ? 17.562 2.357 -15.891 1 81.25 99 ARG A C 1
ATOM 752 O O . ARG A 1 99 ? 18.609 2.266 -16.531 1 81.25 99 ARG A O 1
ATOM 759 N N . ARG A 1 100 ? 16.859 1.356 -15.375 1 83.25 100 ARG A N 1
ATOM 760 C CA . ARG A 1 100 ? 17.359 0.003 -15.594 1 83.25 100 ARG A CA 1
ATOM 761 C C . ARG A 1 100 ? 17.406 -0.336 -17.078 1 83.25 100 ARG A C 1
ATOM 763 O O . ARG A 1 100 ? 18.328 -1.009 -17.547 1 83.25 100 ARG A O 1
ATOM 770 N N . PHE A 1 101 ? 16.453 0.136 -17.828 1 73 101 PHE A N 1
ATOM 771 C CA . PHE A 1 101 ? 16.406 -0.128 -19.25 1 73 101 PHE A CA 1
ATOM 772 C C . PHE A 1 101 ? 17.516 0.613 -19.984 1 73 101 PHE A C 1
ATOM 774 O O . PHE A 1 101 ? 18.109 0.082 -20.922 1 73 101 PHE A O 1
ATOM 781 N N . SER A 1 102 ? 17.781 1.821 -19.531 1 70.5 102 SER A N 1
ATOM 782 C CA . SER A 1 102 ? 18.828 2.611 -20.156 1 70.5 102 SER A CA 1
ATOM 783 C C . SER A 1 102 ? 20.203 1.989 -19.906 1 70.5 102 SER A C 1
ATOM 785 O O . SER A 1 102 ? 21.109 2.127 -20.75 1 70.5 102 SER A O 1
ATOM 787 N N . GLU A 1 103 ? 20.312 1.377 -18.844 1 68.81 103 GLU A N 1
ATOM 788 C CA . GLU A 1 103 ? 21.578 0.744 -18.5 1 68.81 103 GLU A CA 1
ATOM 789 C C . GLU A 1 103 ? 21.828 -0.495 -19.359 1 68.81 103 GLU A C 1
ATOM 791 O O . GLU A 1 103 ? 22.969 -0.872 -19.594 1 68.81 103 GLU A O 1
ATOM 796 N N . THR A 1 104 ? 20.859 -1.151 -19.875 1 58.09 104 THR A N 1
ATOM 797 C CA . THR A 1 104 ? 21.016 -2.381 -20.641 1 58.09 104 THR A CA 1
ATOM 798 C C . THR A 1 104 ? 21.094 -2.08 -22.141 1 58.09 104 THR A C 1
ATOM 800 O O . THR A 1 104 ? 21.5 -2.932 -22.938 1 58.09 104 THR A O 1
ATOM 803 N N . ARG A 1 105 ? 21.078 -0.811 -22.594 1 52.47 105 ARG A N 1
ATOM 804 C CA . ARG A 1 105 ? 21.109 -0.378 -23.984 1 52.47 105 ARG A CA 1
ATOM 805 C C . ARG A 1 105 ? 20.234 -1.27 -24.859 1 52.47 105 ARG A C 1
ATOM 807 O O . ARG A 1 105 ? 20.562 -1.52 -26.016 1 52.47 105 ARG A O 1
ATOM 814 N N . ARG A 1 106 ? 19.25 -1.931 -24.297 1 58.75 106 ARG A N 1
ATOM 815 C CA . ARG A 1 106 ? 18.344 -2.75 -25.094 1 58.75 106 ARG A CA 1
ATOM 816 C C . ARG A 1 106 ? 17.188 -1.918 -25.625 1 58.75 106 ARG A C 1
ATOM 818 O O . ARG A 1 106 ? 16.859 -0.862 -25.078 1 58.75 106 ARG A O 1
ATOM 825 N N . LYS A 1 107 ? 16.781 -2.238 -26.797 1 62.94 107 LYS A N 1
ATOM 826 C CA . LYS A 1 107 ? 15.594 -1.577 -27.344 1 62.94 107 LYS A CA 1
ATOM 827 C C . LYS A 1 107 ? 14.32 -2.133 -26.703 1 62.94 107 LYS A C 1
ATOM 829 O O . LYS A 1 107 ? 14.195 -3.344 -26.516 1 62.94 107 LYS A O 1
ATOM 834 N N . HIS A 1 108 ? 13.492 -1.194 -26.141 1 68.88 108 HIS A N 1
ATOM 835 C CA . HIS A 1 108 ? 12.219 -1.64 -25.594 1 68.88 108 HIS A CA 1
ATOM 836 C C . HIS A 1 108 ? 11.375 -2.346 -26.656 1 68.88 108 HIS A C 1
ATOM 838 O O . HIS A 1 108 ? 11.305 -1.894 -27.797 1 68.88 108 HIS A O 1
ATOM 844 N N . PRO A 1 109 ? 10.75 -3.469 -26.312 1 60.34 109 PRO A N 1
ATOM 845 C CA . PRO A 1 109 ? 10.023 -4.273 -27.297 1 60.34 109 PRO A CA 1
ATOM 846 C C . PRO A 1 109 ? 8.938 -3.479 -28.031 1 60.34 109 PRO A C 1
ATOM 848 O O . PRO A 1 109 ? 8.641 -3.748 -29.188 1 60.34 109 PRO A O 1
ATOM 851 N N . LEU A 1 110 ? 8.406 -2.48 -27.375 1 65.31 110 LEU A N 1
ATOM 852 C CA . LEU A 1 110 ? 7.293 -1.73 -27.953 1 65.31 110 LEU A CA 1
ATOM 853 C C . LEU A 1 110 ? 7.77 -0.388 -28.5 1 65.31 110 LEU A C 1
ATOM 855 O O . LEU A 1 110 ? 6.98 0.375 -29.047 1 65.31 110 LEU A O 1
ATOM 859 N N . ALA A 1 111 ? 9.047 -0.143 -28.297 1 57.41 111 ALA A N 1
ATOM 860 C CA . ALA A 1 111 ? 9.539 1.146 -28.781 1 57.41 111 ALA A CA 1
ATOM 861 C C . ALA A 1 111 ? 9.703 1.146 -30.297 1 57.41 111 ALA A C 1
ATOM 863 O O . ALA A 1 111 ? 10.508 0.383 -30.844 1 57.41 111 ALA A O 1
ATOM 864 N N . ARG A 1 112 ? 8.633 1.253 -31.109 1 61.38 112 ARG A N 1
ATOM 865 C CA . ARG A 1 112 ? 8.727 1.463 -32.562 1 61.38 112 ARG A CA 1
ATOM 866 C C . ARG A 1 112 ? 9.383 2.803 -32.875 1 61.38 112 ARG A C 1
ATOM 868 O O . ARG A 1 112 ? 9.586 3.625 -31.969 1 61.38 112 ARG A O 1
ATOM 875 N N . LYS A 1 113 ? 9.5 3.17 -34.281 1 58.78 113 LYS A N 1
ATOM 876 C CA . LYS A 1 113 ? 10.117 4.355 -34.875 1 58.78 113 LYS A CA 1
ATOM 877 C C . LYS A 1 113 ? 9.492 5.633 -34.344 1 58.78 113 LYS A C 1
ATOM 879 O O . LYS A 1 113 ? 8.391 6.016 -34.75 1 58.78 113 LYS A O 1
ATOM 884 N N . GLY A 1 114 ? 10.078 6.125 -33.125 1 64.5 114 GLY A N 1
ATOM 885 C CA . GLY A 1 114 ? 9.781 7.465 -32.625 1 64.5 114 GLY A CA 1
ATOM 886 C C . GLY A 1 114 ? 9.07 7.477 -31.281 1 64.5 114 GLY A C 1
ATOM 887 O O . GLY A 1 114 ? 8.883 8.539 -30.688 1 64.5 114 GLY A O 1
ATOM 888 N N . MET A 1 115 ? 8.641 6.184 -30.812 1 72.44 115 MET A N 1
ATOM 889 C CA . MET A 1 115 ? 7.902 6.23 -29.547 1 72.44 115 MET A CA 1
ATOM 890 C C . MET A 1 115 ? 8.852 6.371 -28.375 1 72.44 115 MET A C 1
ATOM 892 O O . MET A 1 115 ? 9.805 5.602 -28.234 1 72.44 115 MET A O 1
ATOM 896 N N . PRO A 1 116 ? 8.531 7.352 -27.594 1 76.12 116 PRO A N 1
ATOM 897 C CA . PRO A 1 116 ? 9.344 7.516 -26.391 1 76.12 116 PRO A CA 1
ATOM 898 C C . PRO A 1 116 ? 9.234 6.328 -25.438 1 76.12 116 PRO A C 1
ATOM 900 O O . PRO A 1 116 ? 8.188 5.684 -25.375 1 76.12 116 PRO A O 1
ATOM 903 N N . LEU A 1 117 ? 10.312 5.914 -24.906 1 78.12 117 LEU A N 1
ATOM 904 C CA . LEU A 1 117 ? 10.422 4.777 -24 1 78.12 117 LEU A CA 1
ATOM 905 C C . LEU A 1 117 ? 9.328 4.824 -22.938 1 78.12 117 LEU A C 1
ATOM 907 O O . LEU A 1 117 ? 8.727 3.801 -22.609 1 78.12 117 LEU A O 1
ATOM 911 N N . VAL A 1 118 ? 9.125 5.926 -22.484 1 76.69 118 VAL A N 1
ATOM 912 C CA . VAL A 1 118 ? 8.117 6.105 -21.438 1 76.69 118 VAL A CA 1
ATOM 913 C C . VAL A 1 118 ? 6.754 5.652 -21.953 1 76.69 118 VAL A C 1
ATOM 915 O O . VAL A 1 118 ? 6 4.988 -21.25 1 76.69 118 VAL A O 1
ATOM 918 N N . GLU A 1 119 ? 6.488 5.98 -23.078 1 78 119 GLU A N 1
ATOM 919 C CA . GLU A 1 119 ? 5.223 5.586 -23.688 1 78 119 GLU A CA 1
ATOM 920 C C . GLU A 1 119 ? 5.168 4.078 -23.922 1 78 119 GLU A C 1
ATOM 922 O O . GLU A 1 119 ? 4.121 3.455 -23.75 1 78 119 GLU A O 1
ATOM 927 N N . ALA A 1 120 ? 6.219 3.592 -24.297 1 80.19 120 ALA A N 1
ATOM 928 C CA . ALA A 1 120 ? 6.305 2.15 -24.516 1 80.19 120 ALA A CA 1
ATOM 929 C C . ALA A 1 120 ? 6.055 1.384 -23.219 1 80.19 120 ALA A C 1
ATOM 931 O O . ALA A 1 120 ? 5.344 0.378 -23.219 1 80.19 120 ALA A O 1
ATOM 932 N N . LEU A 1 121 ? 6.598 1.857 -22.156 1 81.5 121 LEU A N 1
ATOM 933 C CA . LEU A 1 121 ? 6.43 1.221 -20.859 1 81.5 121 LEU A CA 1
ATOM 934 C C . LEU A 1 121 ? 4.98 1.297 -20.391 1 81.5 121 LEU A C 1
ATOM 936 O O . LEU A 1 121 ? 4.457 0.342 -19.812 1 81.5 121 LEU A O 1
ATOM 940 N N . ARG A 1 122 ? 4.402 2.32 -20.719 1 77.81 122 ARG A N 1
ATOM 941 C CA . ARG A 1 122 ? 3.002 2.49 -20.344 1 77.81 122 ARG A CA 1
ATOM 942 C C . ARG A 1 122 ? 2.104 1.541 -21.125 1 77.81 122 ARG A C 1
ATOM 944 O O . ARG A 1 122 ? 1.174 0.953 -20.562 1 77.81 122 ARG A O 1
ATOM 951 N N . LEU A 1 123 ? 2.381 1.505 -22.297 1 80.31 123 LEU A N 1
ATOM 952 C CA . LEU A 1 123 ? 1.64 0.565 -23.125 1 80.31 123 LEU A CA 1
ATOM 953 C C . LEU A 1 123 ? 1.835 -0.866 -22.641 1 80.31 123 LEU A C 1
ATOM 955 O O . LEU A 1 123 ? 0.879 -1.644 -22.578 1 80.31 123 LEU A O 1
ATOM 959 N N . GLU A 1 124 ? 2.986 -1.112 -22.25 1 85.31 124 GLU A N 1
ATOM 960 C CA . GLU A 1 124 ? 3.303 -2.432 -21.719 1 85.31 124 GLU A CA 1
ATOM 961 C C . GLU A 1 124 ? 2.486 -2.725 -20.453 1 85.31 124 GLU A C 1
ATOM 963 O O . GLU A 1 124 ? 1.949 -3.822 -20.297 1 85.31 124 GLU A O 1
ATOM 968 N N . ARG A 1 125 ? 2.473 -1.773 -19.656 1 84.5 125 ARG A N 1
ATOM 969 C CA . ARG A 1 125 ? 1.72 -1.911 -18.406 1 84.5 125 ARG A CA 1
ATOM 970 C C . ARG A 1 125 ? 0.251 -2.215 -18.688 1 84.5 125 ARG A C 1
ATOM 972 O O . ARG A 1 125 ? -0.346 -3.07 -18.031 1 84.5 125 ARG A O 1
ATOM 979 N N . SER A 1 126 ? -0.279 -1.564 -19.609 1 81.06 126 SER A N 1
ATOM 980 C CA . SER A 1 126 ? -1.676 -1.768 -19.984 1 81.06 126 SER A CA 1
ATOM 981 C C . SER A 1 126 ? -1.897 -3.16 -20.562 1 81.06 126 SER A C 1
ATOM 983 O O . SER A 1 126 ? -2.881 -3.826 -20.234 1 81.06 126 SER A O 1
ATOM 985 N N . LEU A 1 127 ? -1.007 -3.57 -21.344 1 81.06 127 LEU A N 1
ATOM 986 C CA . LEU A 1 127 ? -1.135 -4.852 -22.031 1 81.06 127 LEU A CA 1
ATOM 987 C C . LEU A 1 127 ? -0.984 -6.012 -21.047 1 81.06 127 LEU A C 1
ATOM 989 O O . LEU A 1 127 ? -1.66 -7.035 -21.172 1 81.06 127 LEU A O 1
ATOM 993 N N . LEU A 1 128 ? -0.178 -5.762 -20.047 1 87.31 128 LEU A N 1
ATOM 994 C CA . LEU A 1 128 ? 0.125 -6.852 -19.125 1 87.31 128 LEU A CA 1
ATOM 995 C C . LEU A 1 128 ? -0.805 -6.824 -17.922 1 87.31 128 LEU A C 1
ATOM 997 O O . LEU A 1 128 ? -0.683 -7.656 -17.016 1 87.31 128 LEU A O 1
ATOM 1001 N N . ALA A 1 129 ? -1.691 -5.922 -17.891 1 82.38 129 ALA A N 1
ATOM 1002 C CA . ALA A 1 129 ? -2.609 -5.758 -16.766 1 82.38 129 ALA A CA 1
ATOM 1003 C C . ALA A 1 129 ? -3.4 -7.039 -16.516 1 82.38 129 ALA A C 1
ATOM 1005 O O . ALA A 1 129 ? -3.658 -7.398 -15.367 1 82.38 129 ALA A O 1
ATOM 1006 N N . ARG A 1 130 ? -3.691 -7.77 -17.516 1 80.81 130 ARG A N 1
ATOM 1007 C CA . ARG A 1 130 ? -4.488 -8.992 -17.391 1 80.81 130 ARG A CA 1
ATOM 1008 C C . ARG A 1 130 ? -3.711 -10.078 -16.672 1 80.81 130 ARG A C 1
ATOM 1010 O O . ARG A 1 130 ? -4.297 -10.891 -15.945 1 80.81 130 ARG A O 1
ATOM 1017 N N . ILE A 1 131 ? -2.441 -10.062 -16.906 1 86.38 131 ILE A N 1
ATOM 1018 C CA . ILE A 1 131 ? -1.595 -11.031 -16.203 1 86.38 131 ILE A CA 1
ATOM 1019 C C . ILE A 1 131 ? -1.353 -10.57 -14.773 1 86.38 131 ILE A C 1
ATOM 1021 O O . ILE A 1 131 ? -1.425 -11.367 -13.836 1 86.38 131 ILE A O 1
ATOM 1025 N N . ALA A 1 132 ? -1.161 -9.289 -14.68 1 88 132 ALA A N 1
ATOM 1026 C CA . ALA A 1 132 ? -0.856 -8.711 -13.367 1 88 132 ALA A CA 1
ATOM 1027 C C . ALA A 1 132 ? -1.98 -8.977 -12.375 1 88 132 ALA A C 1
ATOM 1029 O O . ALA A 1 132 ? -1.724 -9.305 -11.211 1 88 132 ALA A O 1
ATOM 1030 N N . VAL A 1 133 ? -3.178 -9 -12.859 1 81.81 133 VAL A N 1
ATOM 1031 C CA . VAL A 1 133 ? -4.34 -9.133 -11.984 1 81.81 133 VAL A CA 1
ATOM 1032 C C . VAL A 1 133 ? -4.465 -10.578 -11.516 1 81.81 133 VAL A C 1
ATOM 1034 O O . VAL A 1 133 ? -5.051 -10.844 -10.461 1 81.81 133 VAL A O 1
ATOM 1037 N N . ARG A 1 134 ? -3.852 -11.477 -12.188 1 86.12 134 ARG A N 1
ATOM 1038 C CA . ARG A 1 134 ? -3.957 -12.898 -11.867 1 86.12 134 ARG A CA 1
ATOM 1039 C C . ARG A 1 134 ? -2.713 -13.383 -11.133 1 86.12 134 ARG A C 1
ATOM 1041 O O . ARG A 1 134 ? -2.574 -14.578 -10.859 1 86.12 134 ARG A O 1
ATOM 1048 N N . ALA A 1 135 ? -1.862 -12.5 -10.836 1 91.5 135 ALA A N 1
ATOM 1049 C CA . ALA A 1 135 ? -0.595 -12.883 -10.219 1 91.5 135 ALA A CA 1
ATOM 1050 C C . ALA A 1 135 ? -0.819 -13.5 -8.844 1 91.5 135 ALA A C 1
ATOM 1052 O O . ALA A 1 135 ? -1.64 -13.016 -8.062 1 91.5 135 ALA A O 1
ATOM 1053 N N . ASP A 1 136 ? -0.134 -14.602 -8.648 1 91.06 136 ASP A N 1
ATOM 1054 C CA . ASP A 1 136 ? -0.121 -15.211 -7.32 1 91.06 136 ASP A CA 1
ATOM 1055 C C . ASP A 1 136 ? 0.847 -14.477 -6.395 1 91.06 136 ASP A C 1
ATOM 1057 O O . ASP A 1 136 ? 0.642 -14.43 -5.18 1 91.06 136 ASP A O 1
ATOM 1061 N N . LEU A 1 137 ? 1.862 -13.984 -7.016 1 92.56 137 LEU A N 1
ATOM 1062 C CA . LEU A 1 137 ? 2.871 -13.211 -6.297 1 92.56 137 LEU A CA 1
ATOM 1063 C C . LEU A 1 137 ? 3.281 -11.977 -7.094 1 92.56 137 LEU A C 1
ATOM 1065 O O . LEU A 1 137 ? 3.68 -12.086 -8.258 1 92.56 137 LEU A O 1
ATOM 1069 N N . THR A 1 138 ? 3.057 -10.891 -6.52 1 93.25 138 THR A N 1
ATOM 1070 C CA . THR A 1 138 ? 3.561 -9.648 -7.09 1 93.25 138 THR A CA 1
ATOM 1071 C C . THR A 1 138 ? 4.758 -9.141 -6.297 1 93.25 138 THR A C 1
ATOM 1073 O O . THR A 1 138 ? 4.723 -9.102 -5.066 1 93.25 138 THR A O 1
ATOM 1076 N N . LEU A 1 139 ? 5.84 -8.805 -7.031 1 93.44 139 LEU A N 1
ATOM 1077 C CA . LEU A 1 139 ? 7.035 -8.273 -6.387 1 93.44 139 LEU A CA 1
ATOM 1078 C C . LEU A 1 139 ? 7.34 -6.867 -6.887 1 93.44 139 LEU A C 1
ATOM 1080 O O . LEU A 1 139 ? 7.465 -6.645 -8.094 1 93.44 139 LEU A O 1
ATOM 1084 N N . ASP A 1 140 ? 7.375 -5.973 -6 1 92.12 140 ASP A N 1
ATOM 1085 C CA . ASP A 1 140 ? 7.887 -4.641 -6.305 1 92.12 140 ASP A CA 1
ATOM 1086 C C . ASP A 1 140 ? 9.406 -4.586 -6.164 1 92.12 140 ASP A C 1
ATOM 1088 O O . ASP A 1 140 ? 9.93 -4.617 -5.047 1 92.12 140 ASP A O 1
ATOM 1092 N N . THR A 1 141 ? 10.055 -4.418 -7.309 1 93.81 141 THR A N 1
ATOM 1093 C CA . THR A 1 141 ? 11.508 -4.527 -7.309 1 93.81 141 THR A CA 1
ATOM 1094 C C . THR A 1 141 ? 12.156 -3.143 -7.289 1 93.81 141 THR A C 1
ATOM 1096 O O . THR A 1 141 ? 13.359 -3.01 -7.523 1 93.81 141 THR A O 1
ATOM 1099 N N . THR A 1 142 ? 11.375 -2.076 -7.035 1 88.62 142 THR A N 1
ATOM 1100 C CA . THR A 1 142 ? 11.844 -0.694 -7.078 1 88.62 142 THR A CA 1
ATOM 1101 C C . THR A 1 142 ? 13.094 -0.517 -6.227 1 88.62 142 THR A C 1
ATOM 1103 O O . THR A 1 142 ? 14.039 0.166 -6.637 1 88.62 142 THR A O 1
ATOM 1106 N N . ARG A 1 143 ? 13.078 -1.145 -5.09 1 86.5 143 ARG A N 1
ATOM 1107 C CA . ARG A 1 143 ? 14.172 -0.947 -4.141 1 86.5 143 ARG A CA 1
ATOM 1108 C C . ARG A 1 143 ? 14.922 -2.252 -3.889 1 86.5 143 ARG A C 1
ATOM 1110 O O . ARG A 1 143 ? 15.344 -2.523 -2.762 1 86.5 143 ARG A O 1
ATOM 1117 N N . THR A 1 144 ? 14.984 -3.062 -4.883 1 89.06 144 THR A N 1
ATOM 1118 C CA . THR A 1 144 ? 15.625 -4.367 -4.773 1 89.06 144 THR A CA 1
ATOM 1119 C C . THR A 1 144 ? 16.781 -4.488 -5.762 1 89.06 144 THR A C 1
ATOM 1121 O O . THR A 1 144 ? 16.656 -4.098 -6.926 1 89.06 144 THR A O 1
ATOM 1124 N N . ASN A 1 145 ? 17.906 -4.844 -5.293 1 88.44 145 ASN A N 1
ATOM 1125 C CA . ASN A 1 145 ? 18.984 -5.164 -6.215 1 88.44 145 ASN A CA 1
ATOM 1126 C C . ASN A 1 145 ? 18.906 -6.613 -6.691 1 88.44 145 ASN A C 1
ATOM 1128 O O . ASN A 1 145 ? 18.031 -7.363 -6.27 1 88.44 145 ASN A O 1
ATOM 1132 N N . VAL A 1 146 ? 19.844 -6.949 -7.566 1 88.31 146 VAL A N 1
ATOM 1133 C CA . VAL A 1 146 ? 19.812 -8.242 -8.25 1 88.31 146 VAL A CA 1
ATOM 1134 C C . VAL A 1 146 ? 19.938 -9.367 -7.223 1 88.31 146 VAL A C 1
ATOM 1136 O O . VAL A 1 146 ? 19.156 -10.336 -7.266 1 88.31 146 VAL A O 1
ATOM 1139 N N . HIS A 1 147 ? 20.781 -9.234 -6.277 1 89 147 HIS A N 1
ATOM 1140 C CA . HIS A 1 147 ? 21.031 -10.273 -5.281 1 89 147 HIS A CA 1
ATOM 1141 C C . HIS A 1 147 ? 19.828 -10.438 -4.355 1 89 147 HIS A C 1
ATOM 1143 O O . HIS A 1 147 ? 19.406 -11.555 -4.082 1 89 147 HIS A O 1
ATOM 1149 N N . GLN A 1 148 ? 19.312 -9.32 -3.945 1 90.81 148 GLN A N 1
ATOM 1150 C CA . GLN A 1 148 ? 18.141 -9.336 -3.072 1 90.81 148 GLN A CA 1
ATOM 1151 C C . GLN A 1 148 ? 16.938 -9.961 -3.768 1 90.81 148 GLN A C 1
ATOM 1153 O O . GLN A 1 148 ? 16.203 -10.75 -3.162 1 90.81 148 GLN A O 1
ATOM 1158 N N . LEU A 1 149 ? 16.781 -9.602 -5.012 1 92.62 149 LEU A N 1
ATOM 1159 C CA . LEU A 1 149 ? 15.664 -10.148 -5.77 1 92.62 149 LEU A CA 1
ATOM 1160 C C . LEU A 1 149 ? 15.812 -11.656 -5.945 1 92.62 149 LEU A C 1
ATOM 1162 O O . LEU A 1 149 ? 14.844 -12.398 -5.781 1 92.62 149 LEU A O 1
ATOM 1166 N N . THR A 1 150 ? 17.031 -12.094 -6.258 1 92 150 THR A N 1
ATOM 1167 C CA . THR A 1 150 ? 17.297 -13.516 -6.426 1 92 150 THR A CA 1
ATOM 1168 C C . THR A 1 150 ? 16.953 -14.289 -5.16 1 92 150 THR A C 1
ATOM 1170 O O . THR A 1 150 ? 16.234 -15.297 -5.219 1 92 150 THR A O 1
ATOM 1173 N N . HIS A 1 151 ? 17.328 -13.766 -4.066 1 91.56 151 HIS A N 1
ATOM 1174 C CA . HIS A 1 151 ? 17.078 -14.43 -2.793 1 91.56 151 HIS A CA 1
ATOM 1175 C C . HIS A 1 151 ? 15.586 -14.422 -2.457 1 91.56 151 HIS A C 1
ATOM 1177 O O . HIS A 1 151 ? 15.047 -15.422 -1.982 1 91.56 151 HIS A O 1
ATOM 1183 N N . LEU A 1 152 ? 15.023 -13.328 -2.709 1 91.62 152 LEU A N 1
ATOM 1184 C CA . LEU A 1 152 ? 13.602 -13.18 -2.418 1 91.62 152 LEU A CA 1
ATOM 1185 C C . LEU A 1 152 ? 12.773 -14.18 -3.219 1 91.62 152 LEU A C 1
ATOM 1187 O O . LEU A 1 152 ? 11.898 -14.852 -2.666 1 91.62 152 LEU A O 1
ATOM 1191 N N . ILE A 1 153 ? 13.062 -14.281 -4.469 1 92.44 153 ILE A N 1
ATOM 1192 C CA . ILE A 1 153 ? 12.336 -15.188 -5.352 1 92.44 153 ILE A CA 1
ATOM 1193 C C . ILE A 1 153 ? 12.555 -16.625 -4.906 1 92.44 153 ILE A C 1
ATOM 1195 O O . ILE A 1 153 ? 11.602 -17.391 -4.762 1 92.44 153 ILE A O 1
ATOM 1199 N N . ARG A 1 154 ? 13.758 -16.969 -4.684 1 90.25 154 ARG A N 1
ATOM 1200 C CA . ARG A 1 154 ? 14.078 -18.328 -4.277 1 90.25 154 ARG A CA 1
ATOM 1201 C C . ARG A 1 154 ? 13.359 -18.703 -2.982 1 90.25 154 ARG A C 1
ATOM 1203 O O . ARG A 1 154 ? 12.703 -19.75 -2.902 1 90.25 154 ARG A O 1
ATOM 1210 N N . ASP A 1 155 ? 13.461 -17.781 -2.061 1 89.81 155 ASP A N 1
ATOM 1211 C CA . ASP A 1 155 ? 12.844 -18.031 -0.761 1 89.81 155 ASP A CA 1
ATOM 1212 C C . ASP A 1 155 ? 11.336 -18.203 -0.894 1 89.81 155 ASP A C 1
ATOM 1214 O O . ASP A 1 155 ? 10.766 -19.156 -0.349 1 89.81 155 ASP A O 1
ATOM 1218 N N . ARG A 1 156 ? 10.734 -17.344 -1.624 1 91.38 156 ARG A N 1
ATOM 1219 C CA . ARG A 1 156 ? 9.281 -17.328 -1.738 1 91.38 156 ARG A CA 1
ATOM 1220 C C . ARG A 1 156 ? 8.789 -18.562 -2.484 1 91.38 156 ARG A C 1
ATOM 1222 O O . ARG A 1 156 ? 7.852 -19.234 -2.041 1 91.38 156 ARG A O 1
ATOM 1229 N N . VAL A 1 157 ? 9.43 -18.906 -3.555 1 88.44 157 VAL A N 1
ATOM 1230 C CA . VAL A 1 157 ? 8.977 -19.984 -4.43 1 88.44 157 VAL A CA 1
ATOM 1231 C C . VAL A 1 157 ? 9.273 -21.344 -3.783 1 88.44 157 VAL A C 1
ATOM 1233 O O . VAL A 1 157 ? 8.453 -22.266 -3.852 1 88.44 157 VAL A O 1
ATOM 1236 N N . GLU A 1 158 ? 10.383 -21.406 -3.189 1 84.12 158 GLU A N 1
ATOM 1237 C CA . GLU A 1 158 ? 10.742 -22.656 -2.516 1 84.12 158 GLU A CA 1
ATOM 1238 C C . GLU A 1 158 ? 9.781 -22.953 -1.366 1 84.12 158 GLU A C 1
ATOM 1240 O O . GLU A 1 158 ? 9.453 -24.109 -1.112 1 84.12 158 GLU A O 1
ATOM 1245 N N . GLN A 1 159 ? 9.398 -21.922 -0.798 1 84.81 159 GLN A N 1
ATOM 1246 C CA . GLN A 1 159 ? 8.547 -22.062 0.376 1 84.81 159 GLN A CA 1
ATOM 1247 C C . GLN A 1 159 ? 7.098 -22.344 -0.026 1 84.81 159 GLN A C 1
ATOM 1249 O O . GLN A 1 159 ? 6.316 -22.859 0.774 1 84.81 159 GLN A O 1
ATOM 1254 N N . ALA A 1 160 ? 6.734 -21.875 -1.229 1 77.88 160 ALA A N 1
ATOM 1255 C CA . ALA A 1 160 ? 5.367 -22.062 -1.708 1 77.88 160 ALA A CA 1
ATOM 1256 C C . ALA A 1 160 ? 5.195 -23.438 -2.355 1 77.88 160 ALA A C 1
ATOM 1258 O O . ALA A 1 160 ? 4.355 -23.609 -3.242 1 77.88 160 ALA A O 1
ATOM 1259 N N . GLY A 1 161 ? 5.785 -24.484 -1.903 1 69.81 161 GLY A N 1
ATOM 1260 C CA . GLY A 1 161 ? 5.668 -25.828 -2.449 1 69.81 161 GLY A CA 1
ATOM 1261 C C . GLY A 1 161 ? 4.504 -26.609 -1.869 1 69.81 161 GLY A C 1
ATOM 1262 O O . GLY A 1 161 ? 4.223 -26.531 -0.671 1 69.81 161 GLY A O 1
ATOM 1263 N N . GLY A 1 162 ? 3.74 -27.141 -2.727 1 67.25 162 GLY A N 1
ATOM 1264 C CA . GLY A 1 162 ? 2.607 -27.953 -2.291 1 67.25 162 GLY A CA 1
ATOM 1265 C C . GLY A 1 162 ? 1.451 -27.109 -1.773 1 67.25 162 GLY A C 1
ATOM 1266 O O . GLY A 1 162 ? 0.99 -26.188 -2.453 1 67.25 162 GLY A O 1
ATOM 1267 N N . ASP A 1 163 ? 0.96 -27.391 -0.594 1 69.75 163 ASP A N 1
ATOM 1268 C CA . ASP A 1 163 ? -0.201 -26.734 -0.009 1 69.75 163 ASP A CA 1
ATOM 1269 C C . ASP A 1 163 ? 0.221 -25.719 1.059 1 69.75 163 ASP A C 1
ATOM 1271 O O . ASP A 1 163 ? -0.618 -25.203 1.801 1 69.75 163 ASP A O 1
ATOM 1275 N N . ALA A 1 164 ? 1.534 -25.406 0.901 1 83.06 164 ALA A N 1
ATOM 1276 C CA . ALA A 1 164 ? 2.021 -24.531 1.972 1 83.06 164 ALA A CA 1
ATOM 1277 C C . ALA A 1 164 ? 2.035 -23.078 1.53 1 83.06 164 ALA A C 1
ATOM 1279 O O . ALA A 1 164 ? 2.377 -22.766 0.386 1 83.06 164 ALA A O 1
ATOM 1280 N N . LEU A 1 165 ? 1.533 -22.188 2.385 1 92.06 165 LEU A N 1
ATOM 1281 C CA . LEU A 1 165 ? 1.553 -20.75 2.166 1 92.06 165 LEU A CA 1
ATOM 1282 C C . LEU A 1 165 ? 2.922 -20.172 2.5 1 92.06 165 LEU A C 1
ATOM 1284 O O . LEU A 1 165 ? 3.449 -20.391 3.592 1 92.06 165 LEU A O 1
ATOM 1288 N N . SER A 1 166 ? 3.578 -19.562 1.48 1 94.62 166 SER A N 1
ATOM 1289 C CA . SER A 1 166 ? 4.797 -18.797 1.72 1 94.62 166 SER A CA 1
ATOM 1290 C C . SER A 1 166 ? 4.484 -17.422 2.324 1 94.62 166 SER A C 1
ATOM 1292 O O . SER A 1 166 ? 3.873 -16.578 1.67 1 94.62 166 SER A O 1
ATOM 1294 N N . LEU A 1 167 ? 4.941 -17.266 3.539 1 96.25 167 LEU A N 1
ATOM 1295 C CA . LEU A 1 167 ? 4.621 -16.047 4.285 1 96.25 167 LEU A CA 1
ATOM 1296 C C . LEU A 1 167 ? 5.836 -15.133 4.379 1 96.25 167 LEU A C 1
ATOM 1298 O O . LEU A 1 167 ? 6.914 -15.57 4.785 1 96.25 167 LEU A O 1
ATOM 1302 N N . LEU A 1 168 ? 5.684 -13.844 3.924 1 97.25 168 LEU A N 1
ATOM 1303 C CA . LEU A 1 168 ? 6.742 -12.844 4.039 1 97.25 168 LEU A CA 1
ATOM 1304 C C . LEU A 1 168 ? 6.328 -11.727 4.996 1 97.25 168 LEU A C 1
ATOM 1306 O O . LEU A 1 168 ? 5.277 -11.109 4.82 1 97.25 168 LEU A O 1
ATOM 1310 N N . PHE A 1 169 ? 7.148 -11.539 6.016 1 98 169 PHE A N 1
ATOM 1311 C CA . PHE A 1 169 ? 7.043 -10.344 6.844 1 98 169 PHE A CA 1
ATOM 1312 C C . PHE A 1 169 ? 8.055 -9.289 6.402 1 98 169 PHE A C 1
ATOM 1314 O O . PHE A 1 169 ? 9.266 -9.523 6.449 1 98 169 PHE A O 1
ATOM 1321 N N . GLN A 1 170 ? 7.488 -8.18 6.023 1 97.31 170 GLN A N 1
ATOM 1322 C CA . GLN A 1 170 ? 8.32 -7.102 5.492 1 97.31 170 GLN A CA 1
ATOM 1323 C C . GLN A 1 170 ? 8.164 -5.828 6.312 1 97.31 170 GLN A C 1
ATOM 1325 O O . GLN A 1 170 ? 7.055 -5.48 6.727 1 97.31 170 GLN A O 1
ATOM 1330 N N . SER A 1 171 ? 9.344 -5.207 6.656 1 98.25 171 SER A N 1
ATOM 1331 C CA . SER A 1 171 ? 9.289 -3.883 7.27 1 98.25 171 SER A CA 1
ATOM 1332 C C . SER A 1 171 ? 9.602 -2.791 6.254 1 98.25 171 SER A C 1
ATOM 1334 O O . SER A 1 171 ? 10.344 -3.021 5.297 1 98.25 171 SER A O 1
ATOM 1336 N N . PHE A 1 172 ? 8.992 -1.623 6.441 1 96.12 172 PHE A N 1
ATOM 1337 C CA . PHE A 1 172 ? 9.258 -0.495 5.555 1 96.12 172 PHE A CA 1
ATOM 1338 C C . PHE A 1 172 ? 9.094 0.826 6.301 1 96.12 172 PHE A C 1
ATOM 1340 O O . PHE A 1 172 ? 8.633 0.849 7.441 1 96.12 172 PHE A O 1
ATOM 1347 N N . GLY A 1 173 ? 9.602 1.861 5.703 1 93.94 173 GLY A N 1
ATOM 1348 C CA . GLY A 1 173 ? 9.383 3.219 6.176 1 93.94 173 GLY A CA 1
ATOM 1349 C C . GLY A 1 173 ? 8.406 3.996 5.316 1 93.94 173 GLY A C 1
ATOM 1350 O O . GLY A 1 173 ? 8.578 4.102 4.102 1 93.94 173 GLY A O 1
ATOM 1351 N N . PHE A 1 174 ? 7.391 4.59 5.961 1 90.25 174 PHE A N 1
ATOM 1352 C CA . PHE A 1 174 ? 6.402 5.371 5.23 1 90.25 174 PHE A CA 1
ATOM 1353 C C . PHE A 1 174 ? 7.062 6.527 4.492 1 90.25 174 PHE A C 1
ATOM 1355 O O . PHE A 1 174 ? 6.59 6.945 3.43 1 90.25 174 PHE A O 1
ATOM 1362 N N . LYS A 1 175 ? 8.109 7 5.062 1 83.62 175 LYS A N 1
ATOM 1363 C CA . LYS A 1 175 ? 8.805 8.117 4.43 1 83.62 175 LYS A CA 1
ATOM 1364 C C . LYS A 1 175 ? 9.328 7.734 3.051 1 83.62 175 LYS A C 1
ATOM 1366 O O . LYS A 1 175 ? 9.602 8.602 2.219 1 83.62 175 LYS A O 1
ATOM 1371 N N . HIS A 1 176 ? 9.414 6.422 2.82 1 83.81 176 HIS A N 1
ATOM 1372 C CA . HIS A 1 176 ? 9.922 5.941 1.539 1 83.81 176 HIS A CA 1
ATOM 1373 C C . HIS A 1 176 ? 8.789 5.418 0.662 1 83.81 176 HIS A C 1
ATOM 1375 O O . HIS A 1 176 ? 9.031 4.879 -0.42 1 83.81 176 HIS A O 1
ATOM 1381 N N . GLY A 1 177 ? 7.629 5.535 1.086 1 84.25 177 GLY A N 1
ATOM 1382 C CA . GLY A 1 177 ? 6.484 5.039 0.338 1 84.25 177 GLY A CA 1
ATOM 1383 C C . GLY A 1 177 ? 6.055 3.646 0.762 1 84.25 177 GLY A C 1
ATOM 1384 O O . GLY A 1 177 ? 6.895 2.789 1.043 1 84.25 177 GLY A O 1
ATOM 1385 N N . SER A 1 178 ? 4.828 3.43 0.754 1 90.81 178 SER A N 1
ATOM 1386 C CA . SER A 1 178 ? 4.266 2.139 1.135 1 90.81 178 SER A CA 1
ATOM 1387 C C . SER A 1 178 ? 4.457 1.105 0.029 1 90.81 178 SER A C 1
ATOM 1389 O O . SER A 1 178 ? 4.352 1.43 -1.155 1 90.81 178 SER A O 1
ATOM 1391 N N . PRO A 1 179 ? 4.703 -0.128 0.437 1 92 179 PRO A N 1
ATOM 1392 C CA . PRO A 1 179 ? 4.809 -1.183 -0.575 1 92 179 PRO A CA 1
ATOM 1393 C C . PRO A 1 179 ? 3.471 -1.485 -1.25 1 92 179 PRO A C 1
ATOM 1395 O O . PRO A 1 179 ? 2.43 -1.497 -0.589 1 92 179 PRO A O 1
ATOM 1398 N N . VAL A 1 180 ? 3.545 -1.74 -2.559 1 88.81 180 VAL A N 1
ATOM 1399 C CA . VAL A 1 180 ? 2.316 -1.949 -3.318 1 88.81 180 VAL A CA 1
ATOM 1400 C C . VAL A 1 180 ? 2.076 -3.445 -3.512 1 88.81 180 VAL A C 1
ATOM 1402 O O . VAL A 1 180 ? 1.09 -3.846 -4.133 1 88.81 180 VAL A O 1
ATOM 1405 N N . ASP A 1 181 ? 2.961 -4.262 -3.033 1 91.62 181 ASP A N 1
ATOM 1406 C CA . ASP A 1 181 ? 2.861 -5.707 -3.229 1 91.62 181 ASP A CA 1
ATOM 1407 C C . ASP A 1 181 ? 2.471 -6.41 -1.93 1 91.62 181 ASP A C 1
ATOM 1409 O O . ASP A 1 181 ? 2.787 -7.586 -1.736 1 91.62 181 ASP A O 1
ATOM 1413 N N . SER A 1 182 ? 1.828 -5.719 -1.018 1 95.94 182 SER A N 1
ATOM 1414 C CA . SER A 1 182 ? 1.467 -6.277 0.282 1 95.94 182 SER A CA 1
ATOM 1415 C C . SER A 1 182 ? -0.014 -6.637 0.337 1 95.94 182 SER A C 1
ATOM 1417 O O . SER A 1 182 ? -0.85 -5.938 -0.24 1 95.94 182 SER A O 1
ATOM 1419 N N . ASP A 1 183 ? -0.291 -7.699 1.035 1 96.81 183 ASP A N 1
ATOM 1420 C CA . ASP A 1 183 ? -1.673 -8.07 1.321 1 96.81 183 ASP A CA 1
ATOM 1421 C C . ASP A 1 183 ? -2.197 -7.332 2.551 1 96.81 183 ASP A C 1
ATOM 1423 O O . ASP A 1 183 ? -3.369 -6.949 2.598 1 96.81 183 ASP A O 1
ATOM 1427 N N . PHE A 1 184 ? -1.353 -7.238 3.504 1 98.44 184 PHE A N 1
ATOM 1428 C CA . PHE A 1 184 ? -1.641 -6.488 4.723 1 98.44 184 PHE A CA 1
ATOM 1429 C C . PHE A 1 184 ? -0.557 -5.449 4.988 1 98.44 184 PHE A C 1
ATOM 1431 O O . PHE A 1 184 ? 0.631 -5.727 4.805 1 98.44 184 PHE A O 1
ATOM 1438 N N . VAL A 1 185 ? -0.977 -4.27 5.266 1 98.5 185 VAL A N 1
ATOM 1439 C CA . VAL A 1 185 ? -0.072 -3.213 5.703 1 98.5 185 VAL A CA 1
ATOM 1440 C C . VAL A 1 185 ? -0.518 -2.682 7.062 1 98.5 185 VAL A C 1
ATOM 1442 O O . VAL A 1 185 ? -1.674 -2.287 7.234 1 98.5 185 VAL A O 1
ATOM 1445 N N . PHE A 1 186 ? 0.389 -2.709 8.023 1 98.81 186 PHE A N 1
ATOM 1446 C CA . PHE A 1 186 ? 0.095 -2.252 9.375 1 98.81 186 PHE A CA 1
ATOM 1447 C C . PHE A 1 186 ? 1.015 -1.102 9.773 1 98.81 186 PHE A C 1
ATOM 1449 O O . PHE A 1 186 ? 2.238 -1.241 9.742 1 98.81 186 PHE A O 1
ATOM 1456 N N . ASP A 1 187 ? 0.434 0.007 10.125 1 98.06 187 ASP A N 1
ATOM 1457 C CA . ASP A 1 187 ? 1.15 1.156 10.664 1 98.06 187 ASP A CA 1
ATOM 1458 C C . ASP A 1 187 ? 1.461 0.959 12.148 1 98.06 187 ASP A C 1
ATOM 1460 O O . ASP A 1 187 ? 0.555 0.732 12.953 1 98.06 187 ASP A O 1
ATOM 1464 N N . VAL A 1 188 ? 2.699 1.055 12.492 1 98.5 188 VAL A N 1
ATOM 1465 C CA . VAL A 1 188 ? 3.049 0.847 13.891 1 98.5 188 VAL A CA 1
ATOM 1466 C C . VAL A 1 188 ? 3.682 2.115 14.461 1 98.5 188 VAL A C 1
ATOM 1468 O O . VAL A 1 188 ? 4.375 2.068 15.477 1 98.5 188 VAL A O 1
ATOM 1471 N N . ARG A 1 189 ? 3.412 3.301 13.859 1 96.12 189 ARG A N 1
ATOM 1472 C CA . ARG A 1 189 ? 4.039 4.566 14.227 1 96.12 189 ARG A CA 1
ATOM 1473 C C . ARG A 1 189 ? 3.475 5.09 15.547 1 96.12 189 ARG A C 1
ATOM 1475 O O . ARG A 1 189 ? 4.035 6.012 16.141 1 96.12 189 ARG A O 1
ATOM 1482 N N . CYS A 1 190 ? 2.416 4.48 16.062 1 97 190 CYS A N 1
ATOM 1483 C CA . CYS A 1 190 ? 1.855 4.938 17.328 1 97 190 CYS A CA 1
ATOM 1484 C C . CYS A 1 190 ? 2.684 4.43 18.5 1 97 190 CYS A C 1
ATOM 1486 O O . CYS A 1 190 ? 2.5 4.879 19.641 1 97 190 CYS A O 1
ATOM 1488 N N . LEU A 1 191 ? 3.594 3.521 18.281 1 98.06 191 LEU A N 1
ATOM 1489 C CA . LEU A 1 191 ? 4.422 2.93 19.328 1 98.06 191 LEU A CA 1
ATOM 1490 C C . LEU A 1 191 ? 5.57 3.859 19.703 1 98.06 191 LEU A C 1
ATOM 1492 O O . LEU A 1 191 ? 5.934 4.746 18.938 1 98.06 191 LEU A O 1
ATOM 1496 N N . PRO A 1 192 ? 6.168 3.594 20.938 1 97 192 PRO A N 1
ATOM 1497 C CA . PRO A 1 192 ? 7.312 4.414 21.344 1 97 192 PRO A CA 1
ATOM 1498 C C . PRO A 1 192 ? 8.453 4.371 20.328 1 97 192 PRO A C 1
ATOM 1500 O O . PRO A 1 192 ? 8.758 3.312 19.781 1 97 192 PRO A O 1
ATOM 1503 N N . ASN A 1 193 ? 9.109 5.543 20.172 1 95.69 193 ASN A N 1
ATOM 1504 C CA . ASN A 1 193 ? 10.109 5.695 19.109 1 95.69 193 ASN A CA 1
ATOM 1505 C C . ASN A 1 193 ? 11.531 5.629 19.672 1 95.69 193 ASN A C 1
ATOM 1507 O O . ASN A 1 193 ? 11.977 6.551 20.344 1 95.69 193 ASN A O 1
ATOM 1511 N N . PRO A 1 194 ? 12.188 4.566 19.312 1 96.44 194 PRO A N 1
ATOM 1512 C CA . PRO A 1 194 ? 13.57 4.461 19.781 1 96.44 194 PRO A CA 1
ATOM 1513 C C . PRO A 1 194 ? 14.469 5.578 19.25 1 96.44 194 PRO A C 1
ATOM 1515 O O . PRO A 1 194 ? 15.555 5.809 19.781 1 96.44 194 PRO A O 1
ATOM 1518 N N . TYR A 1 195 ? 14.062 6.227 18.234 1 91.81 195 TYR A N 1
ATOM 1519 C CA . TYR A 1 195 ? 14.859 7.262 17.594 1 91.81 195 TYR A CA 1
ATOM 1520 C C . TYR A 1 195 ? 15.227 8.367 18.578 1 91.81 195 TYR A C 1
ATOM 1522 O O . TYR A 1 195 ? 16.297 8.984 18.453 1 91.81 195 TYR A O 1
ATOM 1530 N N . TRP A 1 196 ? 14.414 8.617 19.516 1 90.56 196 TRP A N 1
ATOM 1531 C CA . TRP A 1 196 ? 14.602 9.734 20.438 1 90.56 196 TRP A CA 1
ATOM 1532 C C . TRP A 1 196 ? 15.609 9.375 21.531 1 90.56 196 TRP A C 1
ATOM 1534 O O . TRP A 1 196 ? 16.031 10.242 22.297 1 90.56 196 TRP A O 1
ATOM 1544 N N . GLU A 1 197 ? 15.906 8.109 21.578 1 93.62 197 GLU A N 1
ATOM 1545 C CA . GLU A 1 197 ? 17 7.656 22.422 1 93.62 197 GLU A CA 1
ATOM 1546 C C . GLU A 1 197 ? 18.328 7.668 21.672 1 93.62 197 GLU A C 1
ATOM 1548 O O . GLU A 1 197 ? 18.578 6.789 20.844 1 93.62 197 GLU A O 1
ATOM 1553 N N . PRO A 1 198 ? 19.219 8.578 21.938 1 93.94 198 PRO A N 1
ATOM 1554 C CA . PRO A 1 198 ? 20.469 8.742 21.188 1 93.94 198 PRO A CA 1
ATOM 1555 C C . PRO A 1 198 ? 21.234 7.438 21.016 1 93.94 198 PRO A C 1
ATOM 1557 O O . PRO A 1 198 ? 21.766 7.156 19.938 1 93.94 198 PRO A O 1
ATOM 1560 N N . ARG A 1 199 ? 21.312 6.656 22.047 1 95.19 199 ARG A N 1
ATOM 1561 C CA . ARG A 1 199 ? 22.094 5.426 22.031 1 95.19 199 ARG A CA 1
ATOM 1562 C C . ARG A 1 199 ? 21.469 4.402 21.078 1 95.19 199 ARG A C 1
ATOM 1564 O O . ARG A 1 199 ? 22.141 3.453 20.656 1 95.19 199 ARG A O 1
ATOM 1571 N N . LEU A 1 200 ? 20.219 4.602 20.703 1 96.75 200 LEU A N 1
ATOM 1572 C CA . LEU A 1 200 ? 19.5 3.605 19.906 1 96.75 200 LEU A CA 1
ATOM 1573 C C . LEU A 1 200 ? 19.312 4.074 18.469 1 96.75 200 LEU A C 1
ATOM 1575 O O . LEU A 1 200 ? 18.984 3.277 17.594 1 96.75 200 LEU A O 1
ATOM 1579 N N . ARG A 1 201 ? 19.547 5.312 18.234 1 94.94 201 ARG A N 1
ATOM 1580 C CA . ARG A 1 201 ? 19.188 5.98 16.984 1 94.94 201 ARG A CA 1
ATOM 1581 C C . ARG A 1 201 ? 19.844 5.285 15.789 1 94.94 201 ARG A C 1
ATOM 1583 O O . ARG A 1 201 ? 19.234 5.152 14.734 1 94.94 201 ARG A O 1
ATOM 1590 N N . SER A 1 202 ? 21.062 4.848 15.953 1 94.75 202 SER A N 1
ATOM 1591 C CA . SER A 1 202 ? 21.812 4.281 14.836 1 94.75 202 SER A CA 1
ATOM 1592 C C . SER A 1 202 ? 21.625 2.773 14.75 1 94.75 202 SER A C 1
ATOM 1594 O O . SER A 1 202 ? 22.062 2.143 13.781 1 94.75 202 SER A O 1
ATOM 1596 N N . LEU A 1 203 ? 20.969 2.184 15.656 1 97.19 203 LEU A N 1
ATOM 1597 C CA . LEU A 1 203 ? 20.734 0.743 15.672 1 97.19 203 LEU A CA 1
ATOM 1598 C C . LEU A 1 203 ? 19.5 0.385 14.867 1 97.19 203 LEU A C 1
ATOM 1600 O O . LEU A 1 203 ? 18.875 1.256 14.25 1 97.19 203 LEU A O 1
ATOM 1604 N N . THR A 1 204 ? 19.219 -0.891 14.766 1 98.12 204 THR A N 1
ATOM 1605 C CA . THR A 1 204 ? 18.031 -1.362 14.055 1 98.12 204 THR A CA 1
ATOM 1606 C C . THR A 1 204 ? 17.172 -2.23 14.953 1 98.12 204 THR A C 1
ATOM 1608 O O . THR A 1 204 ? 17.594 -2.611 16.047 1 98.12 204 THR A O 1
ATOM 1611 N N . GLY A 1 205 ? 15.992 -2.52 14.492 1 98.06 205 GLY A N 1
ATOM 1612 C CA . GLY A 1 205 ? 15.078 -3.379 15.227 1 98.06 205 GLY A CA 1
ATOM 1613 C C . GLY A 1 205 ? 15.625 -4.777 15.445 1 98.06 205 GLY A C 1
ATOM 1614 O O . GLY A 1 205 ? 15.07 -5.551 16.234 1 98.06 205 GLY A O 1
ATOM 1615 N N . ARG A 1 206 ? 16.734 -5.133 14.82 1 97.81 206 ARG A N 1
ATOM 1616 C CA . ARG A 1 206 ? 17.359 -6.438 15.008 1 97.81 206 ARG A CA 1
ATOM 1617 C C . ARG A 1 206 ? 18.328 -6.422 16.188 1 97.81 206 ARG A C 1
ATOM 1619 O O . ARG A 1 206 ? 18.734 -7.477 16.688 1 97.81 206 ARG A O 1
ATOM 1626 N N . ASP A 1 207 ? 18.672 -5.223 16.625 1 97.81 207 ASP A N 1
ATOM 1627 C CA . ASP A 1 207 ? 19.625 -5.09 17.719 1 97.81 207 ASP A CA 1
ATOM 1628 C C . ASP A 1 207 ? 18.953 -5.305 19.062 1 97.81 207 ASP A C 1
ATOM 1630 O O . ASP A 1 207 ? 17.875 -4.75 19.328 1 97.81 207 ASP A O 1
ATOM 1634 N N . PRO A 1 208 ? 19.641 -6 19.906 1 97.75 208 PRO A N 1
ATOM 1635 C CA . PRO A 1 208 ? 19.047 -6.332 21.203 1 97.75 208 PRO A CA 1
ATOM 1636 C C . PRO A 1 208 ? 18.703 -5.098 22.031 1 97.75 208 PRO A C 1
ATOM 1638 O O . PRO A 1 208 ? 17.719 -5.098 22.766 1 97.75 208 PRO A O 1
ATOM 1641 N N . ASP A 1 209 ? 19.438 -4.047 21.906 1 98 209 ASP A N 1
ATOM 1642 C CA . ASP A 1 209 ? 19.172 -2.844 22.688 1 98 209 ASP A CA 1
ATOM 1643 C C . ASP A 1 209 ? 17.859 -2.188 22.281 1 98 209 ASP A C 1
ATOM 1645 O O . ASP A 1 209 ? 17.125 -1.692 23.125 1 98 209 ASP A O 1
ATOM 1649 N N . VAL A 1 210 ? 17.609 -2.193 21 1 98.31 210 VAL A N 1
ATOM 1650 C CA . VAL A 1 210 ? 16.359 -1.638 20.516 1 98.31 210 VAL A CA 1
ATOM 1651 C C . VAL A 1 210 ? 15.188 -2.508 20.984 1 98.31 210 VAL A C 1
ATOM 1653 O O . VAL A 1 210 ? 14.156 -1.993 21.422 1 98.31 210 VAL A O 1
ATOM 1656 N N . GLY A 1 211 ? 15.383 -3.793 20.906 1 98.19 211 GLY A N 1
ATOM 1657 C CA . GLY A 1 211 ? 14.367 -4.719 21.391 1 98.19 211 GLY A CA 1
ATOM 1658 C C . GLY A 1 211 ? 14.07 -4.555 22.859 1 98.19 211 GLY A C 1
ATOM 1659 O O . GLY A 1 211 ? 12.906 -4.539 23.266 1 98.19 211 GLY A O 1
ATOM 1660 N N . ALA A 1 212 ? 15.109 -4.434 23.641 1 97.81 212 ALA A N 1
ATOM 1661 C CA . ALA A 1 212 ? 14.953 -4.262 25.078 1 97.81 212 ALA A CA 1
ATOM 1662 C C . ALA A 1 212 ? 14.172 -2.992 25.406 1 97.81 212 ALA A C 1
ATOM 1664 O O . ALA A 1 212 ? 13.305 -2.992 26.281 1 97.81 212 ALA A O 1
ATOM 1665 N N . TYR A 1 213 ? 14.484 -1.937 24.703 1 98.12 213 TYR A N 1
ATOM 1666 C CA . TYR A 1 213 ? 13.773 -0.676 24.875 1 98.12 213 TYR A CA 1
ATOM 1667 C C . TYR A 1 213 ? 12.297 -0.836 24.562 1 98.12 213 TYR A C 1
ATOM 1669 O O . TYR A 1 213 ? 11.438 -0.418 25.344 1 98.12 213 TYR A O 1
ATOM 1677 N N . LEU A 1 214 ? 11.938 -1.467 23.406 1 98.19 214 LEU A N 1
ATOM 1678 C CA . LEU A 1 214 ? 10.562 -1.628 22.969 1 98.19 214 LEU A CA 1
ATOM 1679 C C . LEU A 1 214 ? 9.805 -2.576 23.891 1 98.19 214 LEU A C 1
ATOM 1681 O O . LEU A 1 214 ? 8.617 -2.363 24.172 1 98.19 214 LEU A O 1
ATOM 1685 N N . ASP A 1 215 ? 10.477 -3.516 24.453 1 97.06 215 ASP A N 1
ATOM 1686 C CA . ASP A 1 215 ? 9.867 -4.523 25.312 1 97.06 215 ASP A CA 1
ATOM 1687 C C . ASP A 1 215 ? 9.453 -3.922 26.656 1 97.06 215 ASP A C 1
ATOM 1689 O O . ASP A 1 215 ? 8.641 -4.504 27.375 1 97.06 215 ASP A O 1
ATOM 1693 N N . GLU A 1 216 ? 10.008 -2.816 26.984 1 97.06 216 GLU A N 1
ATOM 1694 C CA . GLU A 1 216 ? 9.68 -2.16 28.25 1 97.06 216 GLU A CA 1
ATOM 1695 C C . GLU A 1 216 ? 8.281 -1.553 28.203 1 97.06 216 GLU A C 1
ATOM 1697 O O . GLU A 1 216 ? 7.719 -1.21 29.25 1 97.06 216 GLU A O 1
ATOM 1702 N N . HIS A 1 217 ? 7.777 -1.395 27.078 1 97.44 217 HIS A N 1
ATOM 1703 C CA . HIS A 1 217 ? 6.488 -0.736 26.922 1 97.44 217 HIS A CA 1
ATOM 1704 C C . HIS A 1 217 ? 5.379 -1.75 26.656 1 97.44 217 HIS A C 1
ATOM 1706 O O . HIS A 1 217 ? 5.402 -2.451 25.641 1 97.44 217 HIS A O 1
ATOM 1712 N N . ALA A 1 218 ? 4.367 -1.767 27.438 1 97.81 218 ALA A N 1
ATOM 1713 C CA . ALA A 1 218 ? 3.27 -2.725 27.344 1 97.81 218 ALA A CA 1
ATOM 1714 C C . ALA A 1 218 ? 2.545 -2.604 26 1 97.81 218 ALA A C 1
ATOM 1716 O O . ALA A 1 218 ? 2.07 -3.602 25.453 1 97.81 218 ALA A O 1
ATOM 1717 N N . VAL A 1 219 ? 2.506 -1.4 25.5 1 98.12 219 VAL A N 1
ATOM 1718 C CA . VAL A 1 219 ? 1.753 -1.137 24.266 1 98.12 219 VAL A CA 1
ATOM 1719 C C . VAL A 1 219 ? 2.395 -1.877 23.094 1 98.12 219 VAL A C 1
ATOM 1721 O O . VAL A 1 219 ? 1.707 -2.273 22.156 1 98.12 219 VAL A O 1
ATOM 1724 N N . VAL A 1 220 ? 3.705 -2.096 23.141 1 98.44 220 VAL A N 1
ATOM 1725 C CA . VAL A 1 220 ? 4.41 -2.814 22.078 1 98.44 220 VAL A CA 1
ATOM 1726 C C . VAL A 1 220 ? 3.992 -4.281 22.094 1 98.44 220 VAL A C 1
ATOM 1728 O O . VAL A 1 220 ? 3.723 -4.859 21.031 1 98.44 220 VAL A O 1
ATOM 1731 N N . GLN A 1 221 ? 3.936 -4.84 23.266 1 98.44 221 GLN A N 1
ATOM 1732 C CA . GLN A 1 221 ? 3.484 -6.219 23.375 1 98.44 221 GLN A CA 1
ATOM 1733 C C . GLN A 1 221 ? 2.029 -6.363 22.938 1 98.44 221 GLN A C 1
ATOM 1735 O O . GLN A 1 221 ? 1.664 -7.355 22.297 1 98.44 221 GLN A O 1
ATOM 1740 N N . GLU A 1 222 ? 1.254 -5.402 23.297 1 98.5 222 GLU A N 1
ATOM 1741 C CA . GLU A 1 222 ? -0.149 -5.422 22.891 1 98.5 222 GLU A CA 1
ATOM 1742 C C . GLU A 1 222 ? -0.284 -5.387 21.375 1 98.5 222 GLU A C 1
ATOM 1744 O O . GLU A 1 222 ? -1.125 -6.086 20.797 1 98.5 222 GLU A O 1
ATOM 1749 N N . MET A 1 223 ? 0.513 -4.543 20.734 1 98.62 223 MET A N 1
ATOM 1750 C CA . MET A 1 223 ? 0.504 -4.477 19.281 1 98.62 223 MET A CA 1
ATOM 1751 C C . MET A 1 223 ? 0.934 -5.809 18.672 1 98.62 223 MET A C 1
ATOM 1753 O O . MET A 1 223 ? 0.29 -6.312 17.75 1 98.62 223 MET A O 1
ATOM 1757 N N . PHE A 1 224 ? 1.999 -6.387 19.203 1 98.62 224 PHE A N 1
ATOM 1758 C CA . PHE A 1 224 ? 2.443 -7.695 18.734 1 98.62 224 PHE A CA 1
ATOM 1759 C C . PHE A 1 224 ? 1.323 -8.719 18.859 1 98.62 224 PHE A C 1
ATOM 1761 O O . PHE A 1 224 ? 1.043 -9.453 17.906 1 98.62 224 PHE A O 1
ATOM 1768 N N . ASP A 1 225 ? 0.683 -8.734 20.016 1 98.56 225 ASP A N 1
ATOM 1769 C CA . ASP A 1 225 ? -0.384 -9.703 20.266 1 98.56 225 ASP A CA 1
ATOM 1770 C C . ASP A 1 225 ? -1.552 -9.492 19.312 1 98.56 225 ASP A C 1
ATOM 1772 O O . ASP A 1 225 ? -2.127 -10.453 18.797 1 98.56 225 ASP A O 1
ATOM 1776 N N . SER A 1 226 ? -1.894 -8.234 19.109 1 98.56 226 SER A N 1
ATOM 1777 C CA . SER A 1 226 ? -2.99 -7.906 18.203 1 98.56 226 SER A CA 1
ATOM 1778 C C . SER A 1 226 ? -2.701 -8.398 16.781 1 98.56 226 SER A C 1
ATOM 1780 O O . SER A 1 226 ? -3.564 -8.992 16.141 1 98.56 226 SER A O 1
ATOM 1782 N N . LEU A 1 227 ? -1.473 -8.133 16.312 1 98.69 227 LEU A N 1
ATOM 1783 C CA . LEU A 1 227 ? -1.079 -8.531 14.961 1 98.69 227 LEU A CA 1
ATOM 1784 C C . LEU A 1 227 ? -1.021 -10.055 14.844 1 98.69 227 LEU A C 1
ATOM 1786 O O . LEU A 1 227 ? -1.531 -10.625 13.875 1 98.69 227 LEU A O 1
ATOM 1790 N N . ARG A 1 228 ? -0.425 -10.656 15.82 1 98.31 228 ARG A N 1
ATOM 1791 C CA . ARG A 1 228 ? -0.324 -12.109 15.852 1 98.31 228 ARG A CA 1
ATOM 1792 C C . ARG A 1 228 ? -1.704 -12.758 15.797 1 98.31 228 ARG A C 1
ATOM 1794 O O . ARG A 1 228 ? -1.955 -13.633 14.969 1 98.31 228 ARG A O 1
ATOM 1801 N N . ASP A 1 229 ? -2.574 -12.312 16.688 1 98.31 229 ASP A N 1
ATOM 1802 C CA . ASP A 1 229 ? -3.904 -12.906 16.797 1 98.31 229 ASP A CA 1
ATOM 1803 C C . ASP A 1 229 ? -4.695 -12.711 15.5 1 98.31 229 ASP A C 1
ATOM 1805 O O . ASP A 1 229 ? -5.398 -13.617 15.055 1 98.31 229 ASP A O 1
ATOM 1809 N N . PHE A 1 230 ? -4.594 -11.539 14.945 1 98.5 230 PHE A N 1
ATOM 1810 C CA . PHE A 1 230 ? -5.27 -11.25 13.688 1 98.5 230 PHE A CA 1
ATOM 1811 C C . PHE A 1 230 ? -4.789 -12.188 12.586 1 98.5 230 PHE A C 1
ATOM 1813 O O . PHE A 1 230 ? -5.602 -12.805 11.898 1 98.5 230 PHE A O 1
ATOM 1820 N N . LEU A 1 231 ? -3.484 -12.305 12.422 1 98.31 231 LEU A N 1
ATOM 1821 C CA . LEU A 1 231 ? -2.887 -13.102 11.359 1 98.31 231 LEU A CA 1
ATOM 1822 C C . LEU A 1 231 ? -3.127 -14.586 11.594 1 98.31 231 LEU A C 1
ATOM 1824 O O . LEU A 1 231 ? -3.352 -15.344 10.641 1 98.31 231 LEU A O 1
ATOM 1828 N N . GLU A 1 232 ? -3.055 -15.031 12.859 1 97.75 232 GLU A N 1
ATOM 1829 C CA . GLU A 1 232 ? -3.348 -16.422 13.172 1 97.75 232 GLU A CA 1
ATOM 1830 C C . GLU A 1 232 ? -4.777 -16.797 12.781 1 97.75 232 GLU A C 1
ATOM 1832 O O . GLU A 1 232 ? -5.043 -17.922 12.367 1 97.75 232 GLU A O 1
ATOM 1837 N N . ARG A 1 233 ? -5.621 -15.859 12.906 1 97.31 233 ARG A N 1
ATOM 1838 C CA . ARG A 1 233 ? -7.023 -16.094 12.594 1 97.31 233 ARG A CA 1
ATOM 1839 C C . ARG A 1 233 ? -7.242 -16.172 11.086 1 97.31 233 ARG A C 1
ATOM 1841 O O . ARG A 1 233 ? -8.023 -17 10.617 1 97.31 233 ARG A O 1
ATOM 1848 N N . TRP A 1 234 ? -6.555 -15.383 10.336 1 97.5 234 TRP A N 1
ATOM 1849 C CA . TRP A 1 234 ? -7.023 -15.172 8.969 1 97.5 234 TRP A CA 1
ATOM 1850 C C . TRP A 1 234 ? -6.109 -15.875 7.969 1 97.5 234 TRP A C 1
ATOM 1852 O O . TRP A 1 234 ? -6.516 -16.156 6.836 1 97.5 234 TRP A O 1
ATOM 1862 N N . ILE A 1 235 ? -4.84 -16.156 8.359 1 96.19 235 ILE A N 1
ATOM 1863 C CA . ILE A 1 235 ? -3.934 -16.859 7.449 1 96.19 235 ILE A CA 1
ATOM 1864 C C . ILE A 1 235 ? -4.562 -18.172 6.996 1 96.19 235 ILE A C 1
ATOM 1866 O O . ILE A 1 235 ? -4.605 -18.469 5.801 1 96.19 235 ILE A O 1
ATOM 1870 N N . PRO A 1 236 ? -5.199 -18.984 7.953 1 95.31 236 PRO A N 1
ATOM 1871 C CA . PRO A 1 236 ? -5.828 -20.234 7.52 1 95.31 236 PRO A CA 1
ATOM 1872 C C . PRO A 1 236 ? -6.957 -20 6.52 1 95.31 236 PRO A C 1
ATOM 1874 O O . PRO A 1 236 ? -7.191 -20.844 5.648 1 95.31 236 PRO A O 1
ATOM 1877 N N . CYS A 1 237 ? -7.672 -18.891 6.648 1 95.75 237 CYS A N 1
ATOM 1878 C CA . CYS A 1 237 ? -8.75 -18.578 5.711 1 95.75 237 CYS A CA 1
ATOM 1879 C C . CYS A 1 237 ? -8.203 -18.391 4.301 1 95.75 237 CYS A C 1
ATOM 1881 O O . CYS A 1 237 ? -8.789 -18.891 3.334 1 95.75 237 CYS A O 1
ATOM 1883 N N . PHE A 1 238 ? -7.043 -17.766 4.125 1 94.38 238 PHE A N 1
ATOM 1884 C CA . PHE A 1 238 ? -6.402 -17.547 2.834 1 94.38 238 PHE A CA 1
ATOM 1885 C C . PHE A 1 238 ? -5.84 -18.859 2.289 1 94.38 238 PHE A C 1
ATOM 1887 O O . PHE A 1 238 ? -5.902 -19.109 1.085 1 94.38 238 PHE A O 1
ATOM 1894 N N . GLU A 1 239 ? -5.316 -19.656 3.195 1 92.12 239 GLU A N 1
ATOM 1895 C CA . GLU A 1 239 ? -4.816 -20.969 2.795 1 92.12 239 GLU A CA 1
ATOM 1896 C C . GLU A 1 239 ? -5.938 -21.844 2.236 1 92.12 239 GLU A C 1
ATOM 1898 O O . GLU A 1 239 ? -5.746 -22.562 1.251 1 92.12 239 GLU A O 1
ATOM 1903 N N . ALA A 1 240 ? -7.086 -21.719 2.891 1 91.31 240 ALA A N 1
ATOM 1904 C CA . ALA A 1 240 ? -8.242 -22.516 2.453 1 91.31 240 ALA A CA 1
ATOM 1905 C C . ALA A 1 240 ? -8.68 -22.094 1.051 1 91.31 240 ALA A C 1
ATOM 1907 O O . ALA A 1 240 ? -9.281 -22.891 0.326 1 91.31 240 ALA A O 1
ATOM 1908 N N . GLU A 1 241 ? -8.297 -20.875 0.672 1 88.25 241 GLU A N 1
ATOM 1909 C CA . GLU A 1 241 ? -8.609 -20.391 -0.666 1 88.25 241 GLU A CA 1
ATOM 1910 C C . GLU A 1 241 ? -7.445 -20.609 -1.625 1 88.25 241 GLU A C 1
ATOM 1912 O O . GLU A 1 241 ? -7.363 -19.969 -2.674 1 88.25 241 GLU A O 1
ATOM 1917 N N . HIS A 1 242 ? -6.477 -21.422 -1.266 1 85.88 242 HIS A N 1
ATOM 1918 C CA . HIS A 1 242 ? -5.363 -21.891 -2.082 1 85.88 242 HIS A CA 1
ATOM 1919 C C . HIS A 1 242 ? -4.422 -20.75 -2.443 1 85.88 242 HIS A C 1
ATOM 1921 O O . HIS A 1 242 ? -3.902 -20.688 -3.561 1 85.88 242 HIS A O 1
ATOM 1927 N N . ARG A 1 243 ? -4.32 -19.875 -1.491 1 89.31 243 ARG A N 1
ATOM 1928 C CA . ARG A 1 243 ? -3.32 -18.828 -1.643 1 89.31 243 ARG A CA 1
ATOM 1929 C C . ARG A 1 243 ? -1.913 -19.375 -1.424 1 89.31 243 ARG A C 1
ATOM 1931 O O . ARG A 1 243 ? -1.668 -20.109 -0.464 1 89.31 243 ARG A O 1
ATOM 1938 N N . SER A 1 244 ? -1.002 -19.031 -2.379 1 90.94 244 SER A N 1
ATOM 1939 C CA . SER A 1 244 ? 0.352 -19.578 -2.291 1 90.94 244 SER A CA 1
ATOM 1940 C C . SER A 1 244 ? 1.29 -18.594 -1.587 1 90.94 244 SER A C 1
ATOM 1942 O O . SER A 1 244 ? 2.316 -19 -1.038 1 90.94 244 SER A O 1
ATOM 1944 N N . TYR A 1 245 ? 0.948 -17.344 -1.664 1 94 245 TYR A N 1
ATOM 1945 C CA . TYR A 1 245 ? 1.844 -16.312 -1.13 1 94 245 TYR A CA 1
ATOM 1946 C C . TYR A 1 245 ? 1.072 -15.281 -0.319 1 94 245 TYR A C 1
ATOM 1948 O O . TYR A 1 245 ? -0.073 -14.961 -0.642 1 94 245 TYR A O 1
ATOM 1956 N N . MET A 1 246 ? 1.67 -14.836 0.718 1 96.12 246 MET A N 1
ATOM 1957 C CA . MET A 1 246 ? 1.137 -13.711 1.483 1 96.12 246 MET A CA 1
ATOM 1958 C C . MET A 1 246 ? 2.262 -12.797 1.969 1 96.12 246 MET A C 1
ATOM 1960 O O . MET A 1 246 ? 3.297 -13.281 2.432 1 96.12 246 MET A O 1
ATOM 1964 N N . THR A 1 247 ? 2.078 -11.555 1.759 1 97.31 247 THR A N 1
ATOM 1965 C CA . THR A 1 247 ? 3.033 -10.547 2.219 1 97.31 247 THR A CA 1
ATOM 1966 C C . THR A 1 247 ? 2.395 -9.633 3.26 1 97.31 247 THR A C 1
ATOM 1968 O O . THR A 1 247 ? 1.378 -8.992 2.99 1 97.31 247 THR A O 1
ATOM 1971 N N . VAL A 1 248 ? 2.988 -9.641 4.434 1 98.44 248 VAL A N 1
ATOM 1972 C CA . VAL A 1 248 ? 2.572 -8.766 5.523 1 98.44 248 VAL A CA 1
ATOM 1973 C C . VAL A 1 248 ? 3.625 -7.68 5.746 1 98.44 248 VAL A C 1
ATOM 1975 O O . VAL A 1 248 ? 4.773 -7.977 6.082 1 98.44 248 VAL A O 1
ATOM 1978 N N . SER A 1 249 ? 3.172 -6.43 5.566 1 98.5 249 SER A N 1
ATOM 1979 C CA . SER A 1 249 ? 4.113 -5.328 5.707 1 98.5 249 SER A CA 1
ATOM 1980 C C . SER A 1 249 ? 3.83 -4.516 6.969 1 98.5 249 SER A C 1
ATOM 1982 O O . SER A 1 249 ? 2.672 -4.223 7.273 1 98.5 249 SER A O 1
ATOM 1984 N N . LEU A 1 250 ? 4.875 -4.254 7.734 1 98.75 250 LEU A N 1
ATOM 1985 C CA . LEU A 1 250 ? 4.836 -3.381 8.906 1 98.75 250 LEU A CA 1
ATOM 1986 C C . LEU A 1 250 ? 5.605 -2.092 8.641 1 98.75 250 LEU A C 1
ATOM 1988 O O . LEU A 1 250 ? 6.766 -2.129 8.227 1 98.75 250 LEU A O 1
ATOM 1992 N N . GLY A 1 251 ? 4.891 -0.999 8.891 1 97.56 251 GLY A N 1
ATOM 1993 C CA . GLY A 1 251 ? 5.508 0.274 8.547 1 97.56 251 GLY A CA 1
ATOM 1994 C C . GLY A 1 251 ? 5.699 1.183 9.75 1 97.56 251 GLY A C 1
ATOM 1995 O O . GLY A 1 251 ? 4.84 1.244 10.633 1 97.56 251 GLY A O 1
ATOM 1996 N N . CYS A 1 252 ? 6.797 1.803 9.82 1 96.56 252 CYS A N 1
ATOM 1997 C CA . CYS A 1 252 ? 7.047 2.961 10.672 1 96.56 252 CYS A CA 1
ATOM 1998 C C . CYS A 1 252 ? 7.594 4.129 9.859 1 96.56 252 CYS A C 1
ATOM 2000 O O . CYS A 1 252 ? 7.473 4.148 8.633 1 96.56 252 CYS A O 1
ATOM 2002 N N . THR A 1 253 ? 8.078 5.145 10.5 1 91.19 253 THR A N 1
ATOM 2003 C CA . THR A 1 253 ? 8.477 6.328 9.75 1 91.19 253 THR A CA 1
ATOM 2004 C C . THR A 1 253 ? 9.703 6.035 8.891 1 91.19 253 THR A C 1
ATOM 2006 O O . THR A 1 253 ? 9.68 6.23 7.676 1 91.19 253 THR A O 1
ATOM 2009 N N . GLY A 1 254 ? 10.75 5.422 9.5 1 91.38 254 GLY A N 1
ATOM 2010 C CA . GLY A 1 254 ? 12.016 5.27 8.812 1 91.38 254 GLY A CA 1
ATOM 2011 C C . GLY A 1 254 ? 12.281 3.846 8.352 1 91.38 254 GLY A C 1
ATOM 2012 O O . GLY A 1 254 ? 13.164 3.607 7.523 1 91.38 254 GLY A O 1
ATOM 2013 N N . GLY A 1 255 ? 11.562 2.885 8.898 1 94.94 255 GLY A N 1
ATOM 2014 C CA . GLY A 1 255 ? 11.789 1.491 8.547 1 94.94 255 GLY A CA 1
ATOM 2015 C C . GLY A 1 255 ? 13.031 0.909 9.188 1 94.94 255 GLY A C 1
ATOM 2016 O O . GLY A 1 255 ? 13.664 0.012 8.625 1 94.94 255 GLY A O 1
ATOM 2017 N N . GLN A 1 256 ? 13.305 1.407 10.359 1 96.06 256 GLN A N 1
ATOM 2018 C CA . GLN A 1 256 ? 14.594 1.034 10.938 1 96.06 256 GLN A CA 1
ATOM 2019 C C . GLN A 1 256 ? 14.414 0.335 12.281 1 96.06 256 GLN A C 1
ATOM 2021 O O . GLN A 1 256 ? 15.133 -0.615 12.594 1 96.06 256 GLN A O 1
ATOM 2026 N N . HIS A 1 257 ? 13.477 0.74 13.094 1 98.25 257 HIS A N 1
ATOM 2027 C CA . HIS A 1 257 ? 13.406 0.256 14.469 1 98.25 257 HIS A CA 1
ATOM 2028 C C . HIS A 1 257 ? 12.133 -0.551 14.703 1 98.25 257 HIS A C 1
ATOM 2030 O O . HIS A 1 257 ? 12.141 -1.778 14.594 1 98.25 257 HIS A O 1
ATOM 2036 N N . ARG A 1 258 ? 11.023 0.179 14.891 1 98.31 258 ARG A N 1
ATOM 2037 C CA . ARG A 1 258 ? 9.766 -0.404 15.367 1 98.31 258 ARG A CA 1
ATOM 2038 C C . ARG A 1 258 ? 9.258 -1.463 14.391 1 98.31 258 ARG A C 1
ATOM 2040 O O . ARG A 1 258 ? 8.914 -2.574 14.805 1 98.31 258 ARG A O 1
ATOM 2047 N N . SER A 1 259 ? 9.219 -1.063 13.062 1 98.69 259 SER A N 1
ATOM 2048 C CA . SER A 1 259 ? 8.703 -1.978 12.055 1 98.69 259 SER A CA 1
ATOM 2049 C C . SER A 1 259 ? 9.602 -3.205 11.906 1 98.69 259 SER A C 1
ATOM 2051 O O . SER A 1 259 ? 9.109 -4.328 11.789 1 98.69 259 SER A O 1
ATOM 2053 N N . VAL A 1 260 ? 10.898 -2.955 11.992 1 98.62 260 VAL A N 1
ATOM 2054 C CA . VAL A 1 260 ? 11.867 -4.039 11.867 1 98.62 260 VAL A CA 1
ATOM 2055 C C . VAL A 1 260 ? 11.711 -5.004 13.047 1 98.62 260 VAL A C 1
ATOM 2057 O O . VAL A 1 260 ? 11.641 -6.219 12.859 1 98.62 260 VAL A O 1
ATOM 2060 N N . TYR A 1 261 ? 11.609 -4.477 14.258 1 98.75 261 TYR A N 1
ATOM 2061 C CA . TYR A 1 261 ? 11.492 -5.273 15.477 1 98.75 261 TYR A CA 1
ATOM 2062 C C . TYR A 1 261 ? 10.242 -6.152 15.43 1 98.75 261 TYR A C 1
ATOM 2064 O O . TYR A 1 261 ? 10.32 -7.355 15.688 1 98.75 261 TYR A O 1
ATOM 2072 N N . LEU A 1 262 ? 9.141 -5.609 15.039 1 98.81 262 LEU A N 1
ATOM 2073 C CA . LEU A 1 262 ? 7.883 -6.348 15.031 1 98.81 262 LEU A CA 1
ATOM 2074 C C . LEU A 1 262 ? 7.855 -7.367 13.898 1 98.81 262 LEU A C 1
ATOM 2076 O O . LEU A 1 262 ? 7.285 -8.453 14.047 1 98.81 262 LEU A O 1
ATOM 2080 N N . ALA A 1 263 ? 8.414 -6.996 12.742 1 98.69 263 ALA A N 1
ATOM 2081 C CA . ALA A 1 263 ? 8.492 -7.945 11.641 1 98.69 263 ALA A CA 1
ATOM 2082 C C . ALA A 1 263 ? 9.289 -9.188 12.039 1 98.69 263 ALA A C 1
ATOM 2084 O O . ALA A 1 263 ? 8.867 -10.312 11.766 1 98.69 263 ALA A O 1
ATOM 2085 N N . GLU A 1 264 ? 10.398 -8.93 12.688 1 98.31 264 GLU A N 1
ATOM 2086 C CA . GLU A 1 264 ? 11.234 -10.031 13.156 1 98.31 264 GLU A CA 1
ATOM 2087 C C . GLU A 1 264 ? 10.492 -10.898 14.164 1 98.31 264 GLU A C 1
ATOM 2089 O O . GLU A 1 264 ? 10.539 -12.133 14.086 1 98.31 264 GLU A O 1
ATOM 2094 N N . ARG A 1 265 ? 9.859 -10.305 15.062 1 98.19 265 ARG A N 1
ATOM 2095 C CA . ARG A 1 265 ? 9.164 -11.031 16.125 1 98.19 265 ARG A CA 1
ATOM 2096 C C . ARG A 1 265 ? 8.016 -11.852 15.547 1 98.19 265 ARG A C 1
ATOM 2098 O O . ARG A 1 265 ? 7.816 -13.008 15.938 1 98.19 265 ARG A O 1
ATOM 2105 N N . LEU A 1 266 ? 7.246 -11.234 14.648 1 98.62 266 LEU A N 1
ATOM 2106 C CA . LEU A 1 266 ? 6.145 -11.953 14.023 1 98.62 266 LEU A CA 1
ATOM 2107 C C . LEU A 1 266 ? 6.66 -13.133 13.203 1 98.62 266 LEU A C 1
ATOM 2109 O O . LEU A 1 266 ? 6.109 -14.234 13.273 1 98.62 266 LEU A O 1
ATOM 2113 N N . ALA A 1 267 ? 7.699 -12.859 12.445 1 98 267 ALA A N 1
ATOM 2114 C CA . ALA A 1 267 ? 8.289 -13.938 11.656 1 98 267 ALA A CA 1
ATOM 2115 C C . ALA A 1 267 ? 8.742 -15.086 12.555 1 98 267 ALA A C 1
ATOM 2117 O O . ALA A 1 267 ? 8.5 -16.25 12.25 1 98 267 ALA A O 1
ATOM 2118 N N . ALA A 1 268 ? 9.422 -14.766 13.625 1 97.69 268 ALA A N 1
ATOM 2119 C CA . ALA A 1 268 ? 9.891 -15.781 14.57 1 97.69 268 ALA A CA 1
ATOM 2120 C C . ALA A 1 268 ? 8.719 -16.594 15.117 1 97.69 268 ALA A C 1
ATOM 2122 O O . ALA A 1 268 ? 8.805 -17.828 15.219 1 97.69 268 ALA A O 1
ATOM 2123 N N . HIS A 1 269 ? 7.688 -15.914 15.461 1 97.81 269 HIS A N 1
ATOM 2124 C CA . HIS A 1 269 ? 6.512 -16.594 15.984 1 97.81 269 HIS A CA 1
ATOM 2125 C C . HIS A 1 269 ? 5.941 -17.578 14.969 1 97.81 269 HIS A C 1
ATOM 2127 O O . HIS A 1 269 ? 5.688 -18.734 15.297 1 97.81 269 HIS A O 1
ATOM 2133 N N . PHE A 1 270 ? 5.742 -17.172 13.781 1 97.19 270 PHE A N 1
ATOM 2134 C CA . PHE A 1 270 ? 5.066 -18 12.789 1 97.19 270 PHE A CA 1
ATOM 2135 C C . PHE A 1 270 ? 5.996 -19.094 12.273 1 97.19 270 PHE A C 1
ATOM 2137 O O . PHE A 1 270 ? 5.535 -20.109 11.766 1 97.19 270 PHE A O 1
ATOM 2144 N N . ARG A 1 271 ? 7.281 -18.875 12.367 1 95.31 271 ARG A N 1
ATOM 2145 C CA . ARG A 1 271 ? 8.227 -19.938 12.039 1 95.31 271 ARG A CA 1
ATOM 2146 C C . ARG A 1 271 ? 8.047 -21.125 12.961 1 95.31 271 ARG A C 1
ATOM 2148 O O . ARG A 1 271 ? 8.305 -22.266 12.57 1 95.31 271 ARG A O 1
ATOM 2155 N N . GLN A 1 272 ? 7.605 -20.828 14.141 1 94.75 272 GLN A N 1
ATOM 2156 C CA . GLN A 1 272 ? 7.391 -21.922 15.102 1 94.75 272 GLN A CA 1
ATOM 2157 C C . GLN A 1 272 ? 6.262 -22.828 14.641 1 94.75 272 GLN A C 1
ATOM 2159 O O . GLN A 1 272 ? 6.305 -24.047 14.883 1 94.75 272 GLN A O 1
ATOM 2164 N N . THR A 1 273 ? 5.316 -22.328 14 1 89 273 THR A N 1
ATOM 2165 C CA . THR A 1 273 ? 4.148 -23.125 13.617 1 89 273 THR A CA 1
ATOM 2166 C C . THR A 1 273 ? 4.211 -23.5 12.141 1 89 273 THR A C 1
ATOM 2168 O O . THR A 1 273 ? 3.613 -24.5 11.727 1 89 273 THR A O 1
ATOM 2171 N N . ARG A 1 274 ? 4.977 -22.734 11.383 1 88.44 274 ARG A N 1
ATOM 2172 C CA . ARG A 1 274 ? 4.906 -22.938 9.938 1 88.44 274 ARG A CA 1
ATOM 2173 C C . ARG A 1 274 ? 6.273 -23.312 9.367 1 88.44 274 ARG A C 1
ATOM 2175 O O . ARG A 1 274 ? 6.395 -23.609 8.18 1 88.44 274 ARG A O 1
ATOM 2182 N N . GLY A 1 275 ? 7.223 -23.266 10.172 1 86.81 275 GLY A N 1
ATOM 2183 C CA . GLY A 1 275 ? 8.555 -23.703 9.773 1 86.81 275 GLY A CA 1
ATOM 2184 C C . GLY A 1 275 ? 9.219 -22.75 8.797 1 86.81 275 GLY A C 1
ATOM 2185 O O . GLY A 1 275 ? 9.273 -21.547 9.031 1 86.81 275 GLY A O 1
ATOM 2186 N N . LEU A 1 276 ? 9.734 -23.344 7.754 1 78.94 276 LEU A N 1
ATOM 2187 C CA . LEU A 1 276 ? 10.602 -22.609 6.844 1 78.94 276 LEU A CA 1
ATOM 2188 C C . LEU A 1 276 ? 9.781 -21.812 5.828 1 78.94 276 LEU A C 1
ATOM 2190 O O . LEU A 1 276 ? 10.336 -21.094 5.004 1 78.94 276 LEU A O 1
ATOM 2194 N N . ASN A 1 277 ? 8.523 -21.844 5.918 1 90.38 277 ASN A N 1
ATOM 2195 C CA . ASN A 1 277 ? 7.672 -21.156 4.953 1 90.38 277 ASN A CA 1
ATOM 2196 C C . ASN A 1 277 ? 7.48 -19.688 5.316 1 90.38 277 ASN A C 1
ATOM 2198 O O . ASN A 1 277 ? 6.535 -19.047 4.852 1 90.38 277 ASN A O 1
ATOM 2202 N N . VAL A 1 278 ? 8.367 -19.203 6.215 1 94.69 278 VAL A N 1
ATOM 2203 C CA . VAL A 1 278 ? 8.273 -17.828 6.68 1 94.69 278 VAL A CA 1
ATOM 2204 C C . VAL A 1 278 ? 9.578 -17.094 6.395 1 94.69 278 VAL A C 1
ATOM 2206 O O . VAL A 1 278 ? 10.656 -17.547 6.789 1 94.69 278 VAL A O 1
ATOM 2209 N N . SER A 1 279 ? 9.461 -15.992 5.66 1 94.5 279 SER A N 1
ATOM 2210 C CA . SER A 1 279 ? 10.617 -15.164 5.344 1 94.5 279 SER A CA 1
ATOM 2211 C C . SER A 1 279 ? 10.461 -13.75 5.898 1 94.5 279 SER A C 1
ATOM 2213 O O . SER A 1 279 ? 9.352 -13.352 6.277 1 94.5 279 SER A O 1
ATOM 2215 N N . THR A 1 280 ? 11.633 -13.102 5.996 1 95.25 280 THR A N 1
ATOM 2216 C CA . THR A 1 280 ? 11.656 -11.711 6.426 1 95.25 280 THR A CA 1
ATOM 2217 C C . THR A 1 280 ? 12.391 -10.836 5.41 1 95.25 280 THR A C 1
ATOM 2219 O O . THR A 1 280 ? 13.336 -11.297 4.766 1 95.25 280 THR A O 1
ATOM 2222 N N . ARG A 1 281 ? 11.914 -9.656 5.258 1 94.88 281 ARG A N 1
ATOM 2223 C CA . ARG A 1 281 ? 12.555 -8.648 4.422 1 94.88 281 ARG A CA 1
ATOM 2224 C C . ARG A 1 281 ? 12.461 -7.266 5.059 1 94.88 281 ARG A C 1
ATOM 2226 O O . ARG A 1 281 ? 11.391 -6.863 5.516 1 94.88 281 ARG A O 1
ATOM 2233 N N . HIS A 1 282 ? 13.578 -6.582 5.117 1 96.12 282 HIS A N 1
ATOM 2234 C CA . HIS A 1 282 ? 13.602 -5.199 5.578 1 96.12 282 HIS A CA 1
ATOM 2235 C C . HIS A 1 282 ? 13.992 -4.25 4.453 1 96.12 282 HIS A C 1
ATOM 2237 O O . HIS A 1 282 ? 15.172 -4.137 4.113 1 96.12 282 HIS A O 1
ATOM 2243 N N . ARG A 1 283 ? 13.102 -3.58 3.957 1 92.56 283 ARG A N 1
ATOM 2244 C CA . ARG A 1 283 ? 13.25 -2.799 2.732 1 92.56 283 ARG A CA 1
ATOM 2245 C C . ARG A 1 283 ? 14.359 -1.762 2.881 1 92.56 283 ARG A C 1
ATOM 2247 O O . ARG A 1 283 ? 15.086 -1.479 1.925 1 92.56 283 ARG A O 1
ATOM 2254 N N . GLU A 1 284 ? 14.398 -1.222 4.109 1 91 284 GLU A N 1
ATOM 2255 C CA . GLU A 1 284 ? 15.312 -0.099 4.285 1 91 284 GLU A CA 1
ATOM 2256 C C . GLU A 1 284 ? 16.609 -0.547 4.941 1 91 284 GLU A C 1
ATOM 2258 O O . GLU A 1 284 ? 17.5 0.271 5.191 1 91 284 GLU A O 1
ATOM 2263 N N . LEU A 1 285 ? 16.734 -1.788 5.441 1 89.06 285 LEU A N 1
ATOM 2264 C CA . LEU A 1 285 ? 17.969 -2.25 6.066 1 89.06 285 LEU A CA 1
ATOM 2265 C C . LEU A 1 285 ? 18.828 -3.01 5.07 1 89.06 285 LEU A C 1
ATOM 2267 O O . LEU A 1 285 ? 19.906 -3.498 5.422 1 89.06 285 LEU A O 1
ATOM 2271 N N . SER A 1 286 ? 18.766 -2.877 3.689 1 62.31 286 SER A N 1
ATOM 2272 C CA . SER A 1 286 ? 19.609 -3.643 2.785 1 62.31 286 SER A CA 1
ATOM 2273 C C . SER A 1 286 ? 20.922 -2.912 2.512 1 62.31 286 SER A C 1
ATOM 2275 O O . SER A 1 286 ? 21 -1.688 2.633 1 62.31 286 SER A O 1
ATOM 2277 N N . MET B 1 1 ? -4.91 29.203 15.641 1 84.56 1 MET B N 1
ATOM 2278 C CA . MET B 1 1 ? -4.91 29.281 14.18 1 84.56 1 MET B CA 1
ATOM 2279 C C . MET B 1 1 ? -4.504 27.953 13.562 1 84.56 1 MET B C 1
ATOM 2281 O O . MET B 1 1 ? -3.641 27.25 14.094 1 84.56 1 MET B O 1
ATOM 2285 N N . LYS B 1 2 ? -5.223 27.625 12.508 1 88.44 2 LYS B N 1
ATOM 2286 C CA . LYS B 1 2 ? -4.922 26.406 11.766 1 88.44 2 LYS B CA 1
ATOM 2287 C C . LYS B 1 2 ? -4.246 26.719 10.438 1 88.44 2 LYS B C 1
ATOM 2289 O O . LYS B 1 2 ? -4.707 27.578 9.695 1 88.44 2 LYS B O 1
ATOM 2294 N N . LEU B 1 3 ? -3.139 26.094 10.258 1 90.44 3 LEU B N 1
ATOM 2295 C CA . LEU B 1 3 ? -2.391 26.281 9.023 1 90.44 3 LEU B CA 1
ATOM 2296 C C . LEU B 1 3 ? -2.207 24.953 8.289 1 90.44 3 LEU B C 1
ATOM 2298 O O . LEU B 1 3 ? -1.732 23.984 8.867 1 90.44 3 LEU B O 1
ATOM 2302 N N . ILE B 1 4 ? -2.619 24.938 7.078 1 92.56 4 ILE B N 1
ATOM 2303 C CA . ILE B 1 4 ? -2.396 23.766 6.238 1 92.56 4 ILE B CA 1
ATOM 2304 C C . ILE B 1 4 ? -1.339 24.094 5.184 1 92.56 4 ILE B C 1
ATOM 2306 O O . ILE B 1 4 ? -1.471 25.062 4.434 1 92.56 4 ILE B O 1
ATOM 2310 N N . ILE B 1 5 ? -0.313 23.344 5.215 1 92.12 5 ILE B N 1
ATOM 2311 C CA . ILE B 1 5 ? 0.71 23.438 4.18 1 92.12 5 ILE B CA 1
ATOM 2312 C C . ILE B 1 5 ? 0.443 22.391 3.098 1 92.12 5 ILE B C 1
ATOM 2314 O O . ILE B 1 5 ? 0.472 21.188 3.367 1 92.12 5 ILE B O 1
ATOM 2318 N N . VAL B 1 6 ? 0.203 22.875 1.909 1 93.69 6 VAL B N 1
ATOM 2319 C CA . VAL B 1 6 ? -0.09 21.984 0.79 1 93.69 6 VAL B CA 1
ATOM 2320 C C . VAL B 1 6 ? 1.147 21.828 -0.092 1 93.69 6 VAL B C 1
ATOM 2322 O O . VAL B 1 6 ? 1.658 22.828 -0.624 1 93.69 6 VAL B O 1
ATOM 2325 N N . SER B 1 7 ? 1.649 20.656 -0.162 1 92.25 7 SER B N 1
ATOM 2326 C CA . SER B 1 7 ? 2.771 20.344 -1.039 1 92.25 7 SER B CA 1
ATOM 2327 C C . SER B 1 7 ? 2.484 19.094 -1.874 1 92.25 7 SER B C 1
ATOM 2329 O O . SER B 1 7 ? 1.457 18.438 -1.689 1 92.25 7 SER B O 1
ATOM 2331 N N . GLY B 1 8 ? 3.32 18.906 -2.885 1 90.94 8 GLY B N 1
ATOM 2332 C CA . GLY B 1 8 ? 3.123 17.766 -3.773 1 90.94 8 GLY B CA 1
ATOM 2333 C C . GLY B 1 8 ? 3.861 17.906 -5.09 1 90.94 8 GLY B C 1
ATOM 2334 O O . GLY B 1 8 ? 4.406 18.969 -5.395 1 90.94 8 GLY B O 1
ATOM 2335 N N . LEU B 1 9 ? 3.787 16.859 -5.773 1 87.75 9 LEU B N 1
ATOM 2336 C CA . LEU B 1 9 ? 4.445 16.844 -7.078 1 87.75 9 LEU B CA 1
ATOM 2337 C C . LEU B 1 9 ? 3.654 17.656 -8.094 1 87.75 9 LEU B C 1
ATOM 2339 O O . LEU B 1 9 ? 2.436 17.797 -7.965 1 87.75 9 LEU B O 1
ATOM 2343 N N . SER B 1 10 ? 4.434 18.234 -9.047 1 83.25 10 SER B N 1
ATOM 2344 C CA . SER B 1 10 ? 3.77 18.984 -10.117 1 83.25 10 SER B CA 1
ATOM 2345 C C . SER B 1 10 ? 2.752 18.109 -10.844 1 83.25 10 SER B C 1
ATOM 2347 O O . SER B 1 10 ? 3.07 16.984 -11.258 1 83.25 10 SER B O 1
ATOM 2349 N N . GLY B 1 11 ? 1.552 18.562 -10.898 1 86.5 11 GLY B N 1
ATOM 2350 C CA . GLY B 1 11 ? 0.497 17.812 -11.57 1 86.5 11 GLY B CA 1
ATOM 2351 C C . GLY B 1 11 ? -0.306 16.938 -10.625 1 86.5 11 GLY B C 1
ATOM 2352 O O . GLY B 1 11 ? -1.253 16.266 -11.055 1 86.5 11 GLY B O 1
ATOM 2353 N N . SER B 1 12 ? 0.002 17.016 -9.352 1 91 12 SER B N 1
ATOM 2354 C CA . SER B 1 12 ? -0.637 16.094 -8.422 1 91 12 SER B CA 1
ATOM 2355 C C . SER B 1 12 ? -1.951 16.656 -7.895 1 91 12 SER B C 1
ATOM 2357 O O . SER B 1 12 ? -2.713 15.961 -7.223 1 91 12 SER B O 1
ATOM 2359 N N . GLY B 1 13 ? -2.254 17.969 -8.172 1 90 13 GLY B N 1
ATOM 2360 C CA . GLY B 1 13 ? -3.531 18.531 -7.766 1 90 13 GLY B CA 1
ATOM 2361 C C . GLY B 1 13 ? -3.404 19.562 -6.66 1 90 13 GLY B C 1
ATOM 2362 O O . GLY B 1 13 ? -4.355 19.797 -5.91 1 90 13 GLY B O 1
ATOM 2363 N N . LYS B 1 14 ? -2.258 20.188 -6.523 1 90.44 14 LYS B N 1
ATOM 2364 C CA . LYS B 1 14 ? -2.033 21.188 -5.48 1 90.44 14 LYS B CA 1
ATOM 2365 C C . LYS B 1 14 ? -2.992 22.359 -5.629 1 90.44 14 LYS B C 1
ATOM 2367 O O . LYS B 1 14 ? -3.572 22.812 -4.641 1 90.44 14 LYS B O 1
ATOM 2372 N N . SER B 1 15 ? -3.1 22.766 -6.848 1 87.69 15 SER B N 1
ATOM 2373 C CA . SER B 1 15 ? -4 23.891 -7.086 1 87.69 15 SER B CA 1
ATOM 2374 C C . SER B 1 15 ? -5.441 23.531 -6.734 1 87.69 15 SER B C 1
ATOM 2376 O O . SER B 1 15 ? -6.168 24.344 -6.164 1 87.69 15 SER B O 1
ATOM 2378 N N . VAL B 1 16 ? -5.82 22.328 -7.094 1 91.25 16 VAL B N 1
ATOM 2379 C CA . VAL B 1 16 ? -7.156 21.844 -6.766 1 91.25 16 VAL B CA 1
ATOM 2380 C C . VAL B 1 16 ? -7.34 21.812 -5.25 1 91.25 16 VAL B C 1
ATOM 2382 O O . VAL B 1 16 ? -8.391 22.203 -4.738 1 91.25 16 VAL B O 1
ATOM 2385 N N . ALA B 1 17 ? -6.309 21.375 -4.586 1 94.44 17 ALA B N 1
ATOM 2386 C CA . ALA B 1 17 ? -6.348 21.281 -3.127 1 94.44 17 ALA B CA 1
ATOM 2387 C C . ALA B 1 17 ? -6.504 22.672 -2.504 1 94.44 17 ALA B C 1
ATOM 2389 O O . ALA B 1 17 ? -7.332 22.859 -1.609 1 94.44 17 ALA B O 1
ATOM 2390 N N . LEU B 1 18 ? -5.762 23.656 -2.986 1 92.12 18 LEU B N 1
ATOM 2391 C CA . LEU B 1 18 ? -5.836 25.016 -2.459 1 92.12 18 LEU B CA 1
ATOM 2392 C C . LEU B 1 18 ? -7.211 25.625 -2.717 1 92.12 18 LEU B C 1
ATOM 2394 O O . LEU B 1 18 ? -7.77 26.297 -1.845 1 92.12 18 LEU B O 1
ATOM 2398 N N . ASN B 1 19 ? -7.684 25.297 -3.861 1 90.62 19 ASN B N 1
ATOM 2399 C CA . ASN B 1 19 ? -9.023 25.797 -4.176 1 90.62 19 ASN B CA 1
ATOM 2400 C C . ASN B 1 19 ? -10.078 25.188 -3.258 1 90.62 19 ASN B C 1
ATOM 2402 O O . ASN B 1 19 ? -10.984 25.875 -2.803 1 90.62 19 ASN B O 1
ATOM 2406 N N . ALA B 1 20 ? -9.953 23.922 -3.055 1 93.25 20 ALA B N 1
ATOM 2407 C CA . ALA B 1 20 ? -10.875 23.234 -2.16 1 93.25 20 ALA B CA 1
ATOM 2408 C C . ALA B 1 20 ? -10.828 23.828 -0.757 1 93.25 20 ALA B C 1
ATOM 2410 O O . ALA B 1 20 ? -11.867 23.984 -0.111 1 93.25 20 ALA B O 1
ATOM 2411 N N . LEU B 1 21 ? -9.641 24.188 -0.335 1 93.06 21 LEU B N 1
ATOM 2412 C CA . LEU B 1 21 ? -9.469 24.781 0.989 1 93.06 21 LEU B CA 1
ATOM 2413 C C . LEU B 1 21 ? -10.016 26.203 1.026 1 93.06 21 LEU B C 1
ATOM 2415 O O . LEU B 1 21 ? -10.602 26.625 2.029 1 93.06 21 LEU B O 1
ATOM 2419 N N . GLU B 1 22 ? -9.82 26.859 -0.067 1 89.06 22 GLU B N 1
ATOM 2420 C CA . GLU B 1 22 ? -10.398 28.188 -0.167 1 89.06 22 GLU B CA 1
ATOM 2421 C C . GLU B 1 22 ? -11.914 28.156 -0.036 1 89.06 22 GLU B C 1
ATOM 2423 O O . GLU B 1 22 ? -12.5 28.938 0.705 1 89.06 22 GLU B O 1
ATOM 2428 N N . ASP B 1 23 ? -12.461 27.203 -0.728 1 87.88 23 ASP B N 1
ATOM 2429 C CA . ASP B 1 23 ? -13.906 27.016 -0.67 1 87.88 23 ASP B CA 1
ATOM 2430 C C . ASP B 1 23 ? -14.359 26.656 0.745 1 87.88 23 ASP B C 1
ATOM 2432 O O . ASP B 1 23 ? -15.5 26.938 1.125 1 87.88 23 ASP B O 1
ATOM 2436 N N . ALA B 1 24 ? -13.453 26.094 1.479 1 88.25 24 ALA B N 1
ATOM 2437 C CA . ALA B 1 24 ? -13.758 25.688 2.844 1 88.25 24 ALA B CA 1
ATOM 2438 C C . ALA B 1 24 ? -13.492 26.812 3.834 1 88.25 24 ALA B C 1
ATOM 2440 O O . ALA B 1 24 ? -13.602 26.625 5.047 1 88.25 24 ALA B O 1
ATOM 2441 N N . GLY B 1 25 ? -13.07 27.984 3.354 1 86.25 25 GLY B N 1
ATOM 2442 C CA . GLY B 1 25 ? -12.945 29.172 4.203 1 86.25 25 GLY B CA 1
ATOM 2443 C C . GLY B 1 25 ? -11.516 29.469 4.594 1 86.25 25 GLY B C 1
ATOM 2444 O O . GLY B 1 25 ? -11.266 30.359 5.41 1 86.25 25 GLY B O 1
ATOM 2445 N N . TYR B 1 26 ? -10.578 28.766 3.984 1 89.06 26 TYR B N 1
ATOM 2446 C CA . TYR B 1 26 ? -9.172 29.031 4.285 1 89.06 26 TYR B CA 1
ATOM 2447 C C . TYR B 1 26 ? -8.656 30.219 3.482 1 89.06 26 TYR B C 1
ATOM 2449 O O . TYR B 1 26 ? -8.984 30.359 2.305 1 89.06 26 TYR B O 1
ATOM 2457 N N . TYR B 1 27 ? -7.906 31.047 4.199 1 85.44 27 TYR B N 1
ATOM 2458 C CA . TYR B 1 27 ? -7.098 32.031 3.463 1 85.44 27 TYR B CA 1
ATOM 2459 C C . TYR B 1 27 ? -5.926 31.328 2.77 1 85.44 27 TYR B C 1
ATOM 2461 O O . TYR B 1 27 ? -5.023 30.812 3.432 1 85.44 27 TYR B O 1
ATOM 2469 N N . CYS B 1 28 ? -5.949 31.25 1.444 1 87.38 28 CYS B N 1
ATOM 2470 C CA . CYS B 1 28 ? -4.984 30.438 0.721 1 87.38 28 CYS B CA 1
ATOM 2471 C C . CYS B 1 28 ? -3.959 31.297 0.002 1 87.38 28 CYS B C 1
ATOM 2473 O O . CYS B 1 28 ? -4.309 32.344 -0.58 1 87.38 28 CYS B O 1
ATOM 2475 N N . VAL B 1 29 ? -2.729 30.969 0.191 1 82.19 29 VAL B N 1
ATOM 2476 C CA . VAL B 1 29 ? -1.63 31.578 -0.557 1 82.19 29 VAL B CA 1
ATOM 2477 C C . VAL B 1 29 ? -0.876 30.484 -1.327 1 82.19 29 VAL B C 1
ATOM 2479 O O . VAL B 1 29 ? -0.45 29.484 -0.747 1 82.19 29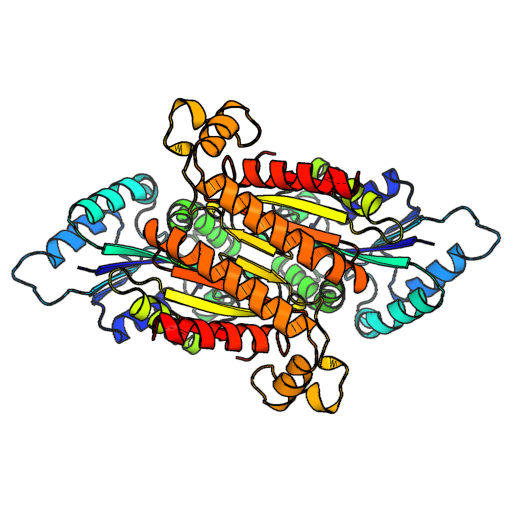 VAL B O 1
ATOM 2482 N N . ASP B 1 30 ? -0.746 30.656 -2.643 1 81.75 30 ASP B N 1
ATOM 2483 C CA . ASP B 1 30 ? -0.008 29.703 -3.451 1 81.75 30 ASP B CA 1
ATOM 2484 C C . ASP B 1 30 ? 1.44 30.141 -3.646 1 81.75 30 ASP B C 1
ATOM 2486 O O . ASP B 1 30 ? 1.725 31.328 -3.738 1 81.75 30 ASP B O 1
ATOM 2490 N N . ASN B 1 31 ? 2.312 29.234 -3.631 1 76.5 31 ASN B N 1
ATOM 2491 C CA . ASN B 1 31 ?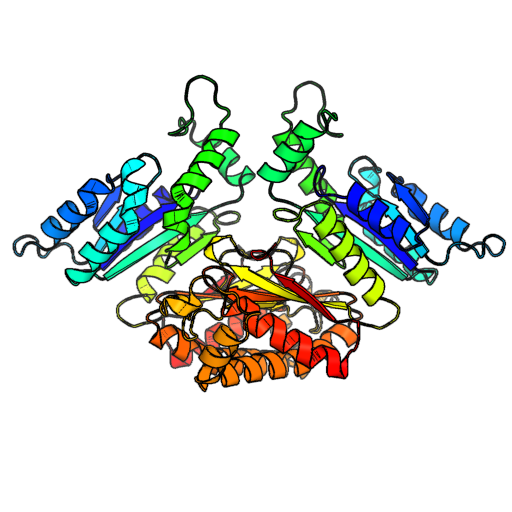 3.717 29.422 -3.975 1 76.5 31 ASN B CA 1
ATOM 2492 C C . ASN B 1 31 ? 4.418 30.359 -2.988 1 76.5 31 ASN B C 1
ATOM 2494 O O . ASN B 1 31 ? 5.074 31.312 -3.395 1 76.5 31 ASN B O 1
ATOM 2498 N N . LEU B 1 32 ? 4.137 30.125 -1.765 1 77.44 32 LEU B N 1
ATOM 2499 C CA . LEU B 1 32 ? 4.844 30.891 -0.742 1 77.44 32 LEU B CA 1
ATOM 2500 C C . LEU B 1 32 ? 6.242 30.312 -0.51 1 77.44 32 LEU B C 1
ATOM 2502 O O . LEU B 1 32 ? 6.402 29.109 -0.298 1 77.44 32 LEU B O 1
ATOM 2506 N N . HIS B 1 33 ? 7.164 31.25 -0.568 1 76.38 33 HIS B N 1
ATOM 2507 C CA . HIS B 1 33 ? 8.523 30.828 -0.234 1 76.38 33 HIS B CA 1
ATOM 2508 C C . HIS B 1 33 ? 8.609 30.344 1.206 1 76.38 33 HIS B C 1
ATOM 2510 O O . HIS B 1 33 ? 8.062 30.969 2.117 1 76.38 33 HIS B O 1
ATOM 2516 N N . LEU B 1 34 ? 9.242 29.203 1.372 1 80.56 34 LEU B N 1
ATOM 2517 C CA . LEU B 1 34 ? 9.312 28.562 2.678 1 80.56 34 LEU B CA 1
ATOM 2518 C C . LEU B 1 34 ? 9.93 29.484 3.715 1 80.56 34 LEU B C 1
ATOM 2520 O O . LEU B 1 34 ? 9.555 29.453 4.887 1 80.56 34 LEU B O 1
ATOM 2524 N N . GLY B 1 35 ? 10.836 30.312 3.225 1 75.19 35 GLY B N 1
ATOM 2525 C CA . GLY B 1 35 ? 11.484 31.25 4.125 1 75.19 35 GLY B CA 1
ATOM 2526 C C . GLY B 1 35 ? 10.547 32.312 4.664 1 75.19 35 GLY B C 1
ATOM 2527 O O . GLY B 1 35 ? 10.836 32.938 5.676 1 75.19 35 GLY B O 1
ATOM 2528 N N . LEU B 1 36 ? 9.453 32.438 4.016 1 79.12 36 LEU B N 1
ATOM 2529 C CA . LEU B 1 36 ? 8.508 33.469 4.41 1 79.12 36 LEU B CA 1
ATOM 2530 C C . LEU B 1 36 ? 7.379 32.875 5.25 1 79.12 36 LEU B C 1
ATOM 2532 O O . LEU B 1 36 ? 6.523 33.625 5.754 1 79.12 36 LEU B O 1
ATOM 2536 N N . LEU B 1 37 ? 7.441 31.625 5.418 1 85.12 37 LEU B N 1
ATOM 2537 C CA . LEU B 1 37 ? 6.324 30.938 6.055 1 85.12 37 LEU B CA 1
ATOM 2538 C C . LEU B 1 37 ? 6.137 31.406 7.492 1 85.12 37 LEU B C 1
ATOM 2540 O O . LEU B 1 37 ? 5.016 31.719 7.91 1 85.12 37 LEU B O 1
ATOM 2544 N N . SER B 1 38 ? 7.242 31.547 8.188 1 84.12 38 SER B N 1
ATOM 2545 C CA . SER B 1 38 ? 7.168 32 9.578 1 84.12 38 SER B CA 1
ATOM 2546 C C . SER B 1 38 ? 6.629 33.406 9.664 1 84.12 38 SER B C 1
ATOM 2548 O O . SER B 1 38 ? 5.793 33.719 10.523 1 84.12 38 SER B O 1
ATOM 2550 N N . ALA B 1 39 ? 7.137 34.25 8.797 1 79.19 39 ALA B N 1
ATOM 2551 C CA . ALA B 1 39 ? 6.676 35.656 8.766 1 79.19 39 ALA B CA 1
ATOM 2552 C C . ALA B 1 39 ? 5.199 35.719 8.398 1 79.19 39 ALA B C 1
ATOM 2554 O O . ALA B 1 39 ? 4.457 36.531 8.953 1 79.19 39 ALA B O 1
ATOM 2555 N N . PHE B 1 40 ? 4.859 34.906 7.5 1 80.38 40 PHE B N 1
ATOM 2556 C CA . PHE B 1 40 ? 3.469 34.844 7.059 1 80.38 40 PHE B CA 1
ATOM 2557 C C . PHE B 1 40 ? 2.555 34.469 8.227 1 80.38 40 PHE B C 1
ATOM 2559 O O . PHE B 1 40 ? 1.528 35.125 8.438 1 80.38 40 PHE B O 1
ATOM 2566 N N . VAL B 1 41 ? 2.93 33.469 9.031 1 83.44 41 VAL B N 1
ATOM 2567 C CA . VAL B 1 41 ? 2.15 33 10.164 1 83.44 41 VAL B CA 1
ATOM 2568 C C . VAL B 1 41 ? 2.07 34.094 11.234 1 83.44 41 VAL B C 1
ATOM 2570 O O . VAL B 1 41 ? 0.999 34.344 11.789 1 83.44 41 VAL B O 1
ATOM 2573 N N . ARG B 1 42 ? 3.16 34.812 11.469 1 80.81 42 ARG B N 1
ATOM 2574 C CA . ARG B 1 42 ? 3.199 35.875 12.461 1 80.81 42 ARG B CA 1
ATOM 2575 C C . ARG B 1 42 ? 2.242 37 12.086 1 80.81 42 ARG B C 1
ATOM 2577 O O . ARG B 1 42 ? 1.577 37.562 12.953 1 80.81 42 ARG B O 1
ATOM 2584 N N . GLN B 1 43 ? 2.219 37.219 10.797 1 77.44 43 GLN B N 1
ATOM 2585 C CA . GLN B 1 43 ? 1.343 38.312 10.32 1 77.44 43 GLN B CA 1
ATOM 2586 C C . GLN B 1 43 ? -0.126 37.938 10.5 1 77.44 43 GLN B C 1
ATOM 2588 O O . GLN B 1 43 ? -0.946 38.75 10.867 1 77.44 43 GLN B O 1
ATOM 2593 N N . LEU B 1 44 ? -0.399 36.688 10.266 1 77.69 44 LEU B N 1
ATOM 2594 C CA . LEU B 1 44 ? -1.783 36.25 10.367 1 77.69 44 LEU B CA 1
ATOM 2595 C C . LEU B 1 44 ? -2.232 36.156 11.82 1 77.69 44 LEU B C 1
ATOM 2597 O O . LEU B 1 44 ? -3.422 36.312 12.117 1 77.69 44 LEU B O 1
ATOM 2601 N N . MET B 1 45 ? -1.318 36.031 12.727 1 77.5 45 MET B N 1
ATOM 2602 C CA . MET B 1 45 ? -1.637 35.906 14.148 1 77.5 45 MET B CA 1
ATOM 2603 C C . MET B 1 45 ? -1.71 37.25 14.812 1 77.5 45 MET B C 1
ATOM 2605 O O . MET B 1 45 ? -2.162 37.375 15.953 1 77.5 45 MET B O 1
ATOM 2609 N N . ALA B 1 46 ? -1.217 38.281 14.172 1 71.62 46 ALA B N 1
ATOM 2610 C CA . ALA B 1 46 ? -1.24 39.625 14.734 1 71.62 46 ALA B CA 1
ATOM 2611 C C . ALA B 1 46 ? -2.67 40.062 15.008 1 71.62 46 ALA B C 1
ATOM 2613 O O . ALA B 1 46 ? -3.594 39.719 14.273 1 71.62 46 ALA B O 1
ATOM 2614 N N . PRO B 1 47 ? -2.992 40.531 16.281 1 63.09 47 PRO B N 1
ATOM 2615 C CA . PRO B 1 47 ? -4.312 40.906 16.781 1 63.09 47 PRO B CA 1
ATOM 2616 C C . PRO B 1 47 ? -5.172 41.625 15.742 1 63.09 47 PRO B C 1
ATOM 2618 O O . PRO B 1 47 ? -6.398 41.5 15.758 1 63.09 47 PRO B O 1
ATOM 2621 N N . ARG B 1 48 ? -4.809 42.469 14.93 1 54.44 48 ARG B N 1
ATOM 2622 C CA . ARG B 1 48 ? -5.688 43.312 14.125 1 54.44 48 ARG B CA 1
ATOM 2623 C C . ARG B 1 48 ? -6.387 42.5 13.047 1 54.44 48 ARG B C 1
ATOM 2625 O O . ARG B 1 48 ? -7.34 42.969 12.414 1 54.44 48 ARG B O 1
ATOM 2632 N N . MET B 1 49 ? -5.938 41.312 12.719 1 48.84 49 MET B N 1
ATOM 2633 C CA . MET B 1 49 ? -6.559 40.594 11.594 1 48.84 49 MET B CA 1
ATOM 2634 C C . MET B 1 49 ? -7.238 39.312 12.07 1 48.84 49 MET B C 1
ATOM 2636 O O . MET B 1 49 ? -6.637 38.25 12.039 1 48.84 49 MET B O 1
ATOM 2640 N N . PRO B 1 50 ? -8.133 39.5 13.023 1 50.47 50 PRO B N 1
ATOM 2641 C CA . PRO B 1 50 ? -8.828 38.344 13.578 1 50.47 50 PRO B CA 1
ATOM 2642 C C . PRO B 1 50 ? -9.32 37.375 12.5 1 50.47 50 PRO B C 1
ATOM 2644 O O . PRO B 1 50 ? -9.844 36.312 12.82 1 50.47 50 PRO B O 1
ATOM 2647 N N . LEU B 1 51 ? -9.211 37.781 11.258 1 50.31 51 LEU B N 1
ATOM 2648 C CA . LEU B 1 51 ? -9.992 37.188 10.18 1 50.31 51 LEU B CA 1
ATOM 2649 C C . LEU B 1 51 ? -9.406 35.844 9.766 1 50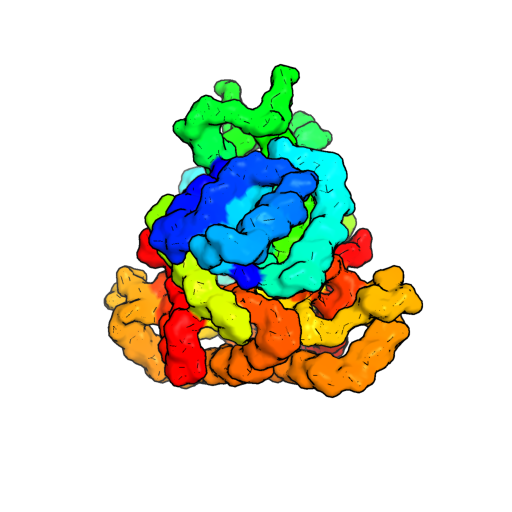.31 51 LEU B C 1
ATOM 2651 O O . LEU B 1 51 ? -10.07 35.031 9.102 1 50.31 51 LEU B O 1
ATOM 2655 N N . TYR B 1 52 ? -8.164 35.5 10.25 1 61.97 52 TYR B N 1
ATOM 2656 C CA . TYR B 1 52 ? -7.781 34.281 9.516 1 61.97 52 TYR B CA 1
ATOM 2657 C C . TYR B 1 52 ? -7.488 33.156 10.469 1 61.97 52 TYR B C 1
ATOM 2659 O O . TYR B 1 52 ? -6.34 32.938 10.875 1 61.97 52 TYR B O 1
ATOM 2667 N N . GLU B 1 53 ? -8.5 32.531 10.953 1 81.38 53 GLU B N 1
ATOM 2668 C CA . GLU B 1 53 ? -8.359 31.344 11.812 1 81.38 53 GLU B CA 1
ATOM 2669 C C . GLU B 1 53 ? -7.93 30.125 11.008 1 81.38 53 GLU B C 1
ATOM 2671 O O . GLU B 1 53 ? -7.367 29.172 11.562 1 81.38 53 GLU B O 1
ATOM 2676 N N . LEU B 1 54 ? -8.125 30.281 9.75 1 87.19 54 LEU B N 1
ATOM 2677 C CA . LEU B 1 54 ? -7.805 29.172 8.852 1 87.19 54 LEU B CA 1
ATOM 2678 C C . LEU B 1 54 ? -6.961 29.656 7.68 1 87.19 54 LEU B C 1
ATOM 2680 O O . LEU B 1 54 ? -7.363 30.578 6.957 1 87.19 54 LEU B O 1
ATOM 2684 N N . ALA B 1 55 ? -5.785 29.172 7.527 1 88.69 55 ALA B N 1
ATOM 2685 C CA . ALA B 1 55 ? -4.918 29.531 6.41 1 88.69 55 ALA B CA 1
ATOM 2686 C C . ALA B 1 55 ? -4.328 28.297 5.742 1 88.69 55 ALA B C 1
ATOM 2688 O O . ALA B 1 55 ? -4.195 27.25 6.375 1 88.69 55 ALA B O 1
ATOM 2689 N N . ALA B 1 56 ? -4.082 28.375 4.504 1 92.06 56 ALA B N 1
ATOM 2690 C CA . ALA B 1 56 ? -3.424 27.328 3.727 1 92.06 56 ALA B CA 1
ATOM 2691 C C . ALA B 1 56 ? -2.373 27.922 2.791 1 92.06 56 ALA B C 1
ATOM 2693 O O . ALA B 1 56 ? -2.59 28.984 2.189 1 92.06 56 ALA B O 1
ATOM 2694 N N . VAL B 1 57 ? -1.225 27.297 2.771 1 90.44 57 VAL B N 1
ATOM 2695 C CA . VAL B 1 57 ? -0.144 27.797 1.924 1 90.44 57 VAL B CA 1
ATOM 2696 C C . VAL B 1 57 ? 0.362 26.672 1.024 1 90.44 57 VAL B C 1
ATOM 2698 O O . VAL B 1 57 ? 0.557 25.547 1.481 1 90.44 57 VAL B O 1
ATOM 2701 N N . GLY B 1 58 ? 0.498 26.953 -0.226 1 90.06 58 GLY B N 1
ATOM 2702 C CA . GLY B 1 58 ? 1.113 26.016 -1.16 1 90.06 58 GLY B CA 1
ATOM 2703 C C . GLY B 1 58 ? 2.627 26.125 -1.19 1 90.06 58 GLY B C 1
ATOM 2704 O O . GLY B 1 58 ? 3.18 27.219 -1.285 1 90.06 58 GLY B O 1
ATOM 2705 N N . VAL B 1 59 ? 3.256 24.984 -1.008 1 84.31 59 VAL B N 1
ATOM 2706 C CA . VAL B 1 59 ? 4.711 24.938 -1.05 1 84.31 59 VAL B CA 1
ATOM 2707 C C . VAL B 1 59 ? 5.16 23.938 -2.117 1 84.31 59 VAL B C 1
ATOM 2709 O O . VAL B 1 59 ? 4.723 22.781 -2.123 1 84.31 59 VAL B O 1
ATOM 2712 N N . ASP B 1 60 ? 5.953 24.391 -3.018 1 80.06 60 ASP B N 1
ATOM 2713 C CA . ASP B 1 60 ? 6.504 23.516 -4.043 1 80.06 60 ASP B CA 1
ATOM 2714 C C . ASP B 1 60 ? 8 23.766 -4.234 1 80.06 60 ASP B C 1
ATOM 2716 O O . ASP B 1 60 ? 8.633 24.406 -3.402 1 80.06 60 ASP B O 1
ATOM 2720 N N . VAL B 1 61 ? 8.562 23.125 -5.266 1 73.25 61 VAL B N 1
ATOM 2721 C CA . VAL B 1 61 ? 10.008 23.156 -5.477 1 73.25 61 VAL B CA 1
ATOM 2722 C C . VAL B 1 61 ? 10.461 24.578 -5.82 1 73.25 61 VAL B C 1
ATOM 2724 O O . VAL B 1 61 ? 11.633 24.906 -5.676 1 73.25 61 VAL B O 1
ATOM 2727 N N . ARG B 1 62 ? 9.57 25.375 -6.156 1 68.19 62 ARG B N 1
ATOM 2728 C CA . ARG B 1 62 ? 9.898 26.766 -6.488 1 68.19 62 ARG B CA 1
ATOM 2729 C C . ARG B 1 62 ? 10.141 27.594 -5.227 1 68.19 62 ARG B C 1
ATOM 2731 O O . ARG B 1 62 ? 10.734 28.672 -5.285 1 68.19 62 ARG B O 1
ATOM 2738 N N . SER B 1 63 ? 9.586 26.906 -4.117 1 63.41 63 SER B N 1
ATOM 2739 C CA . SER B 1 63 ? 9.477 27.672 -2.875 1 63.41 63 SER B CA 1
ATOM 2740 C C . SER B 1 63 ? 10.812 27.734 -2.143 1 63.41 63 SER B C 1
ATOM 2742 O O . SER B 1 63 ? 10.852 27.734 -0.91 1 63.41 63 SER B O 1
ATOM 2744 N N . GLY B 1 64 ? 11.891 27.75 -2.789 1 64.81 64 GLY B N 1
ATOM 2745 C CA . GLY B 1 64 ? 13.188 27.891 -2.15 1 64.81 64 GLY B CA 1
ATOM 2746 C C . GLY B 1 64 ? 13.805 26.562 -1.769 1 64.81 64 GLY B C 1
ATOM 2747 O O . GLY B 1 64 ? 13.641 26.094 -0.641 1 64.81 64 GLY B O 1
ATOM 2748 N N . LEU B 1 65 ? 14.5 25.969 -2.535 1 67.88 65 LEU B N 1
ATOM 2749 C CA . LEU B 1 65 ? 15.133 24.672 -2.371 1 67.88 65 LEU B CA 1
ATOM 2750 C C . LEU B 1 65 ? 16.047 24.656 -1.156 1 67.88 65 LEU B C 1
ATOM 2752 O O . LEU B 1 65 ? 16.125 23.672 -0.435 1 67.88 65 LEU B O 1
ATOM 2756 N N . GLU B 1 66 ? 16.578 25.844 -0.9 1 70.69 66 GLU B N 1
ATOM 2757 C CA . GLU B 1 66 ? 17.516 25.969 0.211 1 70.69 66 GLU B CA 1
ATOM 2758 C C . GLU B 1 66 ? 16.812 25.844 1.554 1 70.69 66 GLU B C 1
ATOM 2760 O O . GLU B 1 66 ? 17.391 25.375 2.535 1 70.69 66 GLU B O 1
ATOM 2765 N N . GLU B 1 67 ? 15.688 26.219 1.487 1 75.06 67 GLU B N 1
ATOM 2766 C CA . GLU B 1 67 ? 14.938 26.234 2.736 1 75.06 67 GLU B CA 1
ATOM 2767 C C . GLU B 1 67 ? 14.344 24.859 3.043 1 75.06 67 GLU B C 1
ATOM 2769 O O . GLU B 1 67 ? 13.969 24.578 4.184 1 75.06 67 GLU B O 1
ATOM 2774 N N . LEU B 1 68 ? 14.305 24.016 2.068 1 76.81 68 LEU B N 1
ATOM 2775 C CA . LEU B 1 68 ? 13.766 22.672 2.275 1 76.81 68 LEU B CA 1
ATOM 2776 C C . LEU B 1 68 ? 14.586 21.922 3.311 1 76.81 68 LEU B C 1
ATOM 2778 O O . LEU B 1 68 ? 14.047 21.109 4.074 1 76.81 68 LEU B O 1
ATOM 2782 N N . ASP B 1 69 ? 15.852 22.375 3.43 1 76.56 69 ASP B N 1
ATOM 2783 C CA . ASP B 1 69 ? 16.734 21.75 4.402 1 76.56 69 ASP B CA 1
ATOM 2784 C C . ASP B 1 69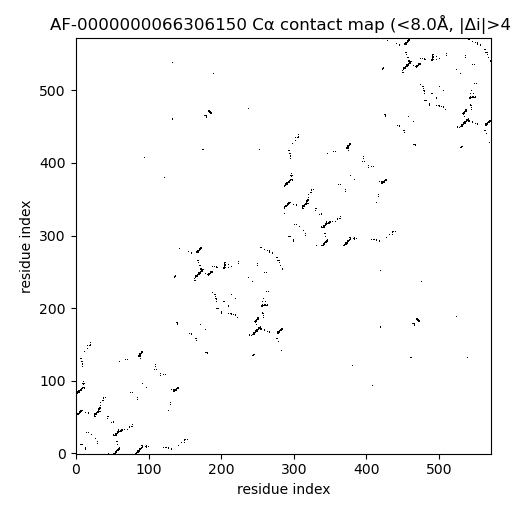 ? 16.391 22.188 5.824 1 76.56 69 ASP B C 1
ATOM 2786 O O . ASP B 1 69 ? 16.75 21.516 6.793 1 76.56 69 ASP B O 1
ATOM 2790 N N . HIS B 1 70 ? 15.703 23.297 5.891 1 80.19 70 HIS B N 1
ATOM 2791 C CA . HIS B 1 70 ? 15.359 23.844 7.195 1 80.19 70 HIS B CA 1
ATOM 2792 C C . HIS B 1 70 ? 13.867 23.688 7.484 1 80.19 70 HIS B C 1
ATOM 2794 O O . HIS B 1 70 ? 13.328 24.359 8.367 1 80.19 70 HIS B O 1
ATOM 2800 N N . PHE B 1 71 ? 13.289 22.859 6.773 1 84.75 71 PHE B N 1
ATOM 2801 C CA . PHE B 1 71 ? 11.836 22.703 6.863 1 84.75 71 PHE B CA 1
ATOM 2802 C C . PHE B 1 71 ? 11.422 22.312 8.281 1 84.75 71 PHE B C 1
ATOM 2804 O O . PHE B 1 71 ? 10.469 22.859 8.828 1 84.75 71 PHE B O 1
ATOM 2811 N N . ASP B 1 72 ? 12.18 21.484 8.891 1 85.75 72 ASP B N 1
ATOM 2812 C CA . ASP B 1 72 ? 11.852 21 10.234 1 85.75 72 ASP B CA 1
ATOM 2813 C C . ASP B 1 72 ? 11.922 22.141 11.258 1 85.75 72 ASP B C 1
ATOM 2815 O O . ASP B 1 72 ? 11.07 22.234 12.141 1 85.75 72 ASP B O 1
ATOM 2819 N N . ASP B 1 73 ? 12.906 22.938 11.102 1 85.75 73 ASP B N 1
ATOM 2820 C CA . ASP B 1 73 ? 13.086 24.062 12.008 1 85.75 73 ASP B CA 1
ATOM 2821 C C . ASP B 1 73 ? 11.945 25.078 11.852 1 85.75 73 ASP B C 1
ATOM 2823 O O . ASP B 1 73 ? 11.438 25.594 12.844 1 85.75 73 ASP B O 1
ATOM 2827 N N . ILE B 1 74 ? 11.617 25.25 10.648 1 85.31 74 ILE B N 1
ATOM 2828 C CA . ILE B 1 74 ? 10.547 26.188 10.352 1 85.31 74 ILE B CA 1
ATOM 2829 C C . ILE B 1 74 ? 9.234 25.688 10.953 1 85.31 74 ILE B C 1
ATOM 2831 O O . ILE B 1 74 ? 8.508 26.438 11.602 1 85.31 74 ILE B O 1
ATOM 2835 N N . MET B 1 75 ? 8.961 24.453 10.812 1 88.06 75 MET B N 1
ATOM 2836 C CA . MET B 1 75 ? 7.73 23.859 11.336 1 88.06 75 MET B CA 1
ATOM 2837 C C . MET B 1 75 ? 7.707 23.906 12.859 1 88.06 75 MET B C 1
ATOM 2839 O O . MET B 1 75 ? 6.664 24.156 13.461 1 88.06 75 MET B O 1
ATOM 2843 N N . ALA B 1 76 ? 8.82 23.641 13.43 1 87.69 76 ALA B N 1
ATOM 2844 C CA . ALA B 1 76 ? 8.938 23.688 14.883 1 87.69 76 ALA B CA 1
ATOM 2845 C C . ALA B 1 76 ? 8.641 25.094 15.406 1 87.69 76 ALA B C 1
ATOM 2847 O O . ALA B 1 76 ? 7.953 25.266 16.422 1 87.69 76 ALA B O 1
ATOM 2848 N N . GLU B 1 77 ? 9.172 26.062 14.695 1 87 77 GLU B N 1
ATOM 2849 C CA . GLU B 1 77 ? 8.945 27.453 15.062 1 87 77 GLU B CA 1
ATOM 2850 C C . GLU B 1 77 ? 7.461 27.812 14.984 1 87 77 GLU B C 1
ATOM 2852 O O . GLU B 1 77 ? 6.93 28.484 15.875 1 87 77 GLU B O 1
ATOM 2857 N N . ILE B 1 78 ? 6.863 27.359 13.969 1 87.62 78 ILE B N 1
ATOM 2858 C CA . ILE B 1 78 ? 5.453 27.656 13.742 1 87.62 78 ILE B CA 1
ATOM 2859 C C . ILE B 1 78 ? 4.609 26.984 14.836 1 87.62 78 ILE B C 1
ATOM 2861 O O . ILE B 1 78 ? 3.73 27.625 15.414 1 87.62 78 ILE B O 1
ATOM 2865 N N . ARG B 1 79 ? 4.906 25.812 15.117 1 87.44 79 ARG B N 1
ATOM 2866 C CA . ARG B 1 79 ? 4.152 25.062 16.125 1 87.44 79 ARG B CA 1
ATOM 2867 C C . ARG B 1 79 ? 4.379 25.656 17.516 1 87.44 79 ARG B C 1
ATOM 2869 O O . ARG B 1 79 ? 3.467 25.672 18.344 1 87.44 79 ARG B O 1
ATOM 2876 N N . ALA B 1 80 ? 5.547 26.156 17.766 1 87 80 ALA B N 1
ATOM 2877 C CA . ALA B 1 80 ? 5.887 26.781 19.047 1 87 80 ALA B CA 1
ATOM 2878 C C . ALA B 1 80 ? 5.074 28.062 19.266 1 87 80 ALA B C 1
ATOM 2880 O O . ALA B 1 80 ? 4.871 28.469 20.406 1 87 80 ALA B O 1
ATOM 2881 N N . GLN B 1 81 ? 4.629 28.625 18.234 1 84.44 81 GLN B N 1
ATOM 2882 C CA . GLN B 1 81 ? 3.812 29.828 18.328 1 84.44 81 GLN B CA 1
ATOM 2883 C C . GLN B 1 81 ? 2.354 29.484 18.609 1 84.44 81 GLN B C 1
ATOM 2885 O O . GLN B 1 81 ? 1.503 30.375 18.688 1 84.44 81 GLN B O 1
ATOM 2890 N N . GLY B 1 82 ? 2.096 28.188 18.703 1 85.19 82 GLY B N 1
ATOM 2891 C CA . GLY B 1 82 ? 0.746 27.75 19.031 1 85.19 82 GLY B CA 1
ATOM 2892 C C . GLY B 1 82 ? -0.108 27.484 17.797 1 85.19 82 GLY B C 1
ATOM 2893 O O . GLY B 1 82 ? -1.332 27.375 17.906 1 85.19 82 GLY B O 1
ATOM 2894 N N . VAL B 1 83 ? 0.49 27.469 16.641 1 87.5 83 VAL B N 1
ATOM 2895 C CA . VAL B 1 83 ? -0.231 27.234 15.398 1 87.5 83 VAL B CA 1
ATOM 2896 C C . VAL B 1 83 ? -0.391 25.734 15.164 1 87.5 83 VAL B C 1
ATOM 2898 O O . VAL B 1 83 ? 0.563 24.969 15.32 1 87.5 83 VAL B O 1
ATOM 2901 N N . GLU B 1 84 ? -1.592 25.344 14.883 1 88.38 84 GLU B N 1
ATOM 2902 C CA . GLU B 1 84 ? -1.835 23.969 14.438 1 88.38 84 GLU B CA 1
ATOM 2903 C C . GLU B 1 84 ? -1.497 23.812 12.961 1 88.38 84 GLU B C 1
ATOM 2905 O O . GLU B 1 84 ? -2.332 24.078 12.094 1 88.38 84 GLU B O 1
ATOM 2910 N N . ALA B 1 85 ? -0.359 23.359 12.766 1 89.5 85 ALA B N 1
ATOM 2911 C CA . ALA B 1 85 ? 0.123 23.234 11.391 1 89.5 85 ALA B CA 1
ATOM 2912 C C . ALA B 1 85 ? 0.022 21.781 10.898 1 89.5 85 ALA B C 1
ATOM 2914 O O . ALA B 1 85 ? 0.449 20.859 11.594 1 89.5 85 ALA B O 1
ATOM 2915 N N . GLN B 1 86 ? -0.613 21.641 9.766 1 92 86 GLN B N 1
ATOM 2916 C CA . GLN B 1 86 ? -0.704 20.328 9.133 1 92 86 GLN B CA 1
ATOM 2917 C C . GLN B 1 86 ? -0.121 20.359 7.723 1 92 86 GLN B C 1
ATOM 2919 O O . GLN B 1 86 ? -0.216 21.375 7.027 1 92 86 GLN B O 1
ATOM 2924 N N . ILE B 1 87 ? 0.454 19.25 7.395 1 92.75 87 ILE B N 1
ATOM 2925 C CA . ILE B 1 87 ? 1.061 19.141 6.074 1 92.75 87 ILE B CA 1
ATOM 2926 C C . ILE B 1 87 ? 0.26 18.156 5.223 1 92.75 87 ILE B C 1
ATOM 2928 O O . ILE B 1 87 ? 0.051 17 5.617 1 92.75 87 ILE B O 1
ATOM 2932 N N . LEU B 1 88 ? -0.205 18.656 4.133 1 94.88 88 LEU B N 1
ATOM 2933 C CA . LEU B 1 88 ? -0.867 17.859 3.113 1 94.88 88 LEU B CA 1
ATOM 2934 C C . LEU B 1 88 ? 0.048 17.641 1.912 1 94.88 88 LEU B C 1
ATOM 2936 O O . LEU B 1 88 ? 0.529 18.609 1.312 1 94.88 88 LEU B O 1
ATOM 2940 N N . PHE B 1 89 ? 0.274 16.438 1.615 1 95.12 89 PHE B N 1
ATOM 2941 C CA . PHE B 1 89 ? 1.146 16.125 0.489 1 95.12 89 PHE B CA 1
ATOM 2942 C C . PHE B 1 89 ? 0.389 15.344 -0.583 1 95.12 89 PHE B C 1
ATOM 2944 O O . PHE B 1 89 ? -0.17 14.281 -0.309 1 95.12 89 PHE B O 1
ATOM 2951 N N . LEU B 1 90 ? 0.461 15.875 -1.843 1 94.62 90 LEU B N 1
ATOM 2952 C CA . LEU B 1 90 ? -0.232 15.227 -2.953 1 94.62 90 LEU B CA 1
ATOM 2953 C C . LEU B 1 90 ? 0.762 14.57 -3.906 1 94.62 90 LEU B C 1
ATOM 2955 O O . LEU B 1 90 ? 1.771 15.18 -4.27 1 94.62 90 LEU B O 1
ATOM 2959 N N . ARG B 1 91 ? 0.389 13.328 -4.25 1 91.12 91 ARG B N 1
ATOM 2960 C CA . ARG B 1 91 ? 1.232 12.594 -5.188 1 91.12 91 ARG B CA 1
ATOM 2961 C C . ARG B 1 91 ? 0.387 11.836 -6.207 1 91.12 91 ARG B C 1
ATOM 2963 O O . ARG B 1 91 ? -0.828 11.711 -6.043 1 91.12 91 ARG B O 1
ATOM 2970 N N . ALA B 1 92 ? 1.067 11.477 -7.316 1 89.81 92 ALA B N 1
ATOM 2971 C CA . ALA B 1 92 ? 0.476 10.617 -8.344 1 89.81 92 ALA B CA 1
ATOM 2972 C C . ALA B 1 92 ? 1.552 9.852 -9.102 1 89.81 92 ALA B C 1
ATOM 2974 O O . ALA B 1 92 ? 2.74 10.164 -8.992 1 89.81 92 ALA B O 1
ATOM 2975 N N . ASP B 1 93 ? 1.053 8.883 -9.781 1 84.19 93 ASP B N 1
ATOM 2976 C CA . ASP B 1 93 ? 1.977 8.133 -10.625 1 84.19 93 ASP B CA 1
ATOM 2977 C C . ASP B 1 93 ? 2.623 9.031 -11.672 1 84.19 93 ASP B C 1
ATOM 2979 O O . ASP B 1 93 ? 1.987 9.953 -12.18 1 84.19 93 ASP B O 1
ATOM 2983 N N . GLU B 1 94 ? 3.752 8.703 -11.961 1 81.12 94 GLU B N 1
ATOM 2984 C CA . GLU B 1 94 ? 4.543 9.531 -12.867 1 81.12 94 GLU B CA 1
ATOM 2985 C C . GLU B 1 94 ? 3.83 9.719 -14.203 1 81.12 94 GLU B C 1
ATOM 2987 O O . GLU B 1 94 ? 3.834 10.82 -14.766 1 81.12 94 GLU B O 1
ATOM 2992 N N . ASP B 1 95 ? 3.244 8.68 -14.727 1 77.75 95 ASP B N 1
ATOM 2993 C CA . ASP B 1 95 ? 2.566 8.781 -16.016 1 77.75 95 ASP B CA 1
ATOM 2994 C C . ASP B 1 95 ? 1.372 9.727 -15.93 1 77.75 95 ASP B C 1
ATOM 2996 O O . ASP B 1 95 ? 1.081 10.453 -16.891 1 77.75 95 ASP B O 1
ATOM 3000 N N . ILE B 1 96 ? 0.775 9.664 -14.812 1 84.56 96 ILE B N 1
ATOM 3001 C CA . ILE B 1 96 ? -0.376 10.539 -14.609 1 84.56 96 ILE B CA 1
ATOM 3002 C C . ILE B 1 96 ? 0.09 11.984 -14.492 1 84.56 96 ILE B C 1
ATOM 3004 O O . ILE B 1 96 ? -0.519 12.891 -15.07 1 84.56 96 ILE B O 1
ATOM 3008 N N . LEU B 1 97 ? 1.188 12.188 -13.812 1 85.75 97 LEU B N 1
ATOM 3009 C CA . LEU B 1 97 ? 1.744 13.523 -13.672 1 85.75 97 LEU B CA 1
ATOM 3010 C C . LEU B 1 97 ? 2.166 14.086 -15.023 1 85.75 97 LEU B C 1
ATOM 3012 O O . LEU B 1 97 ? 1.889 15.25 -15.336 1 85.75 97 LEU B O 1
ATOM 3016 N N . LEU B 1 98 ? 2.75 13.281 -15.844 1 80.75 98 LEU B N 1
ATOM 3017 C CA . LEU B 1 98 ? 3.188 13.703 -17.172 1 80.75 98 LEU B CA 1
ATOM 3018 C C . LEU B 1 98 ? 1.995 14.078 -18.047 1 80.75 98 LEU B C 1
ATOM 3020 O O . LEU B 1 98 ? 2.021 15.109 -18.719 1 80.75 98 LEU B O 1
ATOM 3024 N N . ARG B 1 99 ? 1.008 13.305 -17.953 1 81.25 99 AR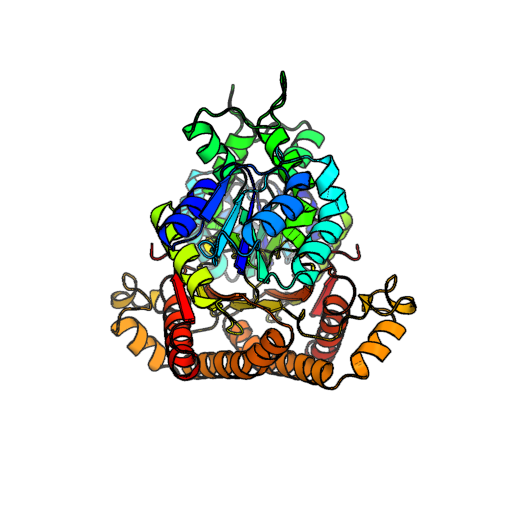G B N 1
ATOM 3025 C CA . ARG B 1 99 ? -0.202 13.57 -18.719 1 81.25 99 ARG B CA 1
ATOM 3026 C C . ARG B 1 99 ? -0.861 14.875 -18.281 1 81.25 99 ARG B C 1
ATOM 3028 O O . ARG B 1 99 ? -1.194 15.727 -19.109 1 81.25 99 ARG B O 1
ATOM 3035 N N . ARG B 1 100 ? -1.032 14.945 -16.969 1 83.19 100 ARG B N 1
ATOM 3036 C CA . ARG B 1 100 ? -1.688 16.141 -16.438 1 83.19 100 ARG B CA 1
ATOM 3037 C C . ARG B 1 100 ? -0.875 17.391 -16.734 1 83.19 100 ARG B C 1
ATOM 3039 O O . ARG B 1 100 ? -1.44 18.438 -17.016 1 83.19 100 ARG B O 1
ATOM 3046 N N . PHE B 1 101 ? 0.417 17.297 -16.703 1 72.94 101 PHE B N 1
ATOM 3047 C CA . PHE B 1 101 ? 1.284 18.438 -16.984 1 72.94 101 PHE B CA 1
ATOM 3048 C C . PHE B 1 101 ? 1.227 18.812 -18.453 1 72.94 101 PHE B C 1
ATOM 3050 O O . PHE B 1 101 ? 1.244 19.984 -18.812 1 72.94 101 PHE B O 1
ATOM 3057 N N . SER B 1 102 ? 1.148 17.781 -19.297 1 70.56 102 SER B N 1
ATOM 3058 C CA . SER B 1 102 ? 1.079 18.047 -20.719 1 70.56 102 SER B CA 1
ATOM 3059 C C . SER B 1 102 ? -0.228 18.734 -21.094 1 70.56 102 SER B C 1
ATOM 3061 O O . SER B 1 102 ? -0.274 19.516 -22.062 1 70.56 102 SER B O 1
ATOM 3063 N N . GLU B 1 103 ? -1.187 18.438 -20.375 1 68.75 103 GLU B N 1
ATOM 3064 C CA . GLU B 1 103 ? -2.496 19.031 -20.641 1 68.75 103 GLU B CA 1
ATOM 3065 C C . GLU B 1 103 ? -2.525 20.5 -20.234 1 68.75 103 GLU B C 1
ATOM 3067 O O . GLU B 1 103 ? -3.297 21.281 -20.797 1 68.75 103 GLU B O 1
ATOM 3072 N N . THR B 1 104 ? -1.731 20.984 -19.344 1 58.5 104 THR B N 1
ATOM 3073 C CA . THR B 1 104 ? -1.758 22.359 -18.859 1 58.5 104 THR B CA 1
ATOM 3074 C C . THR B 1 104 ? -0.744 23.219 -19.625 1 58.5 104 THR B C 1
ATOM 3076 O O . THR B 1 104 ? -0.797 24.453 -19.562 1 58.5 104 THR B O 1
ATOM 3079 N N . ARG B 1 105 ? -0.022 22.703 -20.641 1 52.44 105 ARG B N 1
ATOM 3080 C CA . ARG B 1 105 ? 0.996 23.391 -21.422 1 52.44 105 ARG B CA 1
ATOM 3081 C C . ARG B 1 105 ? 1.863 24.281 -20.547 1 52.44 105 ARG B C 1
ATOM 3083 O O . ARG B 1 105 ? 2.301 25.344 -20.969 1 52.44 105 ARG B O 1
ATOM 3090 N N . ARG B 1 106 ? 1.97 23.984 -19.281 1 58.41 106 ARG B N 1
ATOM 3091 C CA . ARG B 1 106 ? 2.834 24.766 -18.391 1 58.41 106 ARG B CA 1
ATOM 3092 C C . ARG B 1 106 ? 4.258 24.219 -18.391 1 58.41 106 ARG B C 1
ATOM 3094 O O . ARG B 1 106 ? 4.477 23.062 -18.734 1 58.41 106 ARG B O 1
ATOM 3101 N N . LYS B 1 107 ? 5.168 25.109 -18.297 1 63.28 107 LYS B N 1
ATOM 3102 C CA . LYS B 1 107 ? 6.555 24.656 -18.156 1 63.28 107 LYS B CA 1
ATOM 3103 C C . LYS B 1 107 ? 6.84 24.172 -16.75 1 63.28 107 LYS B C 1
ATOM 3105 O O . LYS B 1 107 ? 6.402 24.781 -15.773 1 63.28 107 LYS B O 1
ATOM 3110 N N . HIS B 1 108 ? 7.379 22.891 -16.672 1 69.12 108 HIS B N 1
ATOM 3111 C CA . HIS B 1 108 ? 7.758 22.375 -15.359 1 69.12 108 HIS B CA 1
ATOM 3112 C C . HIS B 1 108 ? 8.781 23.281 -14.688 1 69.12 108 HIS B C 1
ATOM 3114 O O . HIS B 1 108 ? 9.719 23.766 -15.344 1 69.12 108 HIS B O 1
ATOM 3120 N N . PRO B 1 109 ? 8.625 23.562 -13.398 1 61.09 109 PRO B N 1
ATOM 3121 C CA . PRO B 1 109 ? 9.5 24.516 -12.703 1 61.09 109 PRO B CA 1
ATOM 3122 C C . PRO B 1 109 ? 10.977 24.141 -12.797 1 61.09 109 PRO B C 1
ATOM 3124 O O . PRO B 1 109 ? 11.844 25.016 -12.82 1 61.09 109 PRO B O 1
ATOM 3127 N N . LEU B 1 110 ? 11.258 22.859 -12.922 1 65.69 110 LEU B N 1
ATOM 3128 C CA . LEU B 1 110 ? 12.641 22.422 -12.922 1 65.69 110 LEU B CA 1
ATOM 3129 C C . LEU B 1 110 ? 13.102 22.078 -14.336 1 65.69 110 LEU B C 1
ATOM 3131 O O . LEU B 1 110 ? 14.25 21.672 -14.547 1 65.69 110 LEU B O 1
ATOM 3135 N N . ALA B 1 111 ? 12.203 22.219 -15.258 1 57.31 111 ALA B N 1
ATOM 3136 C CA . ALA B 1 111 ? 12.586 21.875 -16.625 1 57.31 111 ALA B CA 1
ATOM 3137 C C . ALA B 1 111 ? 13.469 22.953 -17.234 1 57.31 111 ALA B C 1
ATOM 3139 O O . ALA B 1 111 ? 13.031 24.094 -17.406 1 57.31 111 ALA B O 1
ATOM 3140 N N . ARG B 1 112 ? 14.781 23.016 -16.969 1 62.62 112 ARG B N 1
ATOM 3141 C CA . ARG B 1 112 ? 15.719 23.875 -17.672 1 62.62 112 ARG B CA 1
ATOM 3142 C C . ARG B 1 112 ? 15.828 23.484 -19.141 1 62.62 112 ARG B C 1
ATOM 3144 O O . ARG B 1 112 ? 15.367 22.406 -19.531 1 62.62 112 ARG B O 1
ATOM 3151 N N . LYS B 1 113 ? 16.641 24.312 -19.969 1 59.09 113 LYS B N 1
ATOM 3152 C CA . LYS B 1 113 ? 16.891 24.125 -21.406 1 59.09 113 LYS B CA 1
ATOM 3153 C C . LYS B 1 113 ? 17.484 22.75 -21.672 1 59.09 113 LYS B C 1
ATOM 3155 O O . LYS B 1 113 ? 18.625 22.469 -21.328 1 59.09 113 LYS B O 1
ATOM 3160 N N . GLY B 1 114 ? 16.469 21.75 -21.922 1 65.5 114 GLY B N 1
ATOM 3161 C CA . GLY B 1 114 ? 16.875 20.453 -22.453 1 65.5 114 GLY B CA 1
ATOM 3162 C C . GLY B 1 114 ? 16.531 19.297 -21.531 1 65.5 114 GLY B C 1
ATOM 3163 O O . GLY B 1 114 ? 16.656 18.141 -21.922 1 65.5 114 GLY B O 1
ATOM 3164 N N . MET B 1 115 ? 16.141 19.703 -20.203 1 72.69 115 MET B N 1
ATOM 3165 C CA . MET B 1 115 ? 15.852 18.562 -19.328 1 72.69 115 MET B CA 1
ATOM 3166 C C . MET B 1 115 ? 14.477 17.969 -19.641 1 72.69 115 MET B C 1
ATOM 3168 O O . MET B 1 115 ? 13.484 18.688 -19.672 1 72.69 115 MET B O 1
ATOM 3172 N N . PRO B 1 116 ? 14.531 16.719 -19.859 1 76.44 116 PRO B N 1
ATOM 3173 C CA . PRO B 1 116 ? 13.25 16.047 -20.078 1 76.44 116 PRO B CA 1
ATOM 3174 C C . PRO B 1 116 ? 12.32 16.125 -18.875 1 76.44 116 PRO B C 1
ATOM 3176 O O . PRO B 1 116 ? 12.789 16.141 -17.734 1 76.44 116 PRO B O 1
ATOM 3179 N N . LEU B 1 117 ? 11.102 16.391 -19.094 1 78.25 117 LEU B N 1
ATOM 3180 C CA . LEU B 1 117 ? 10.07 16.531 -18.078 1 78.25 117 LEU B CA 1
ATOM 3181 C C . LEU B 1 117 ? 10.164 15.406 -17.047 1 78.25 117 LEU B C 1
ATOM 3183 O O . LEU B 1 117 ? 10.031 15.648 -15.852 1 78.25 117 LEU B O 1
ATOM 3187 N N . VAL B 1 118 ? 10.367 14.32 -17.531 1 76.81 118 VAL B N 1
ATOM 3188 C CA . VAL B 1 118 ? 10.461 13.156 -16.656 1 76.81 118 VAL B CA 1
ATOM 3189 C C . VAL B 1 118 ? 11.594 13.359 -15.648 1 76.81 118 VAL B C 1
ATOM 3191 O O . VAL B 1 118 ? 11.438 13.039 -14.461 1 76.81 118 VAL B O 1
ATOM 3194 N N . GLU B 1 119 ? 12.609 13.82 -16.078 1 78.12 119 GLU B N 1
ATOM 3195 C CA . GLU B 1 119 ? 13.75 14.078 -15.203 1 78.12 119 GLU B CA 1
ATOM 3196 C C . GLU B 1 119 ? 13.438 15.195 -14.203 1 78.12 119 GLU B C 1
ATOM 3198 O O . GLU B 1 119 ? 13.852 15.125 -13.047 1 78.12 119 GLU B O 1
ATOM 3203 N N . ALA B 1 120 ? 12.789 16.125 -14.68 1 80.38 120 ALA B N 1
ATOM 3204 C CA . ALA B 1 120 ? 12.398 17.234 -13.812 1 80.38 120 ALA B CA 1
ATOM 3205 C C . ALA B 1 120 ? 11.484 16.75 -12.688 1 80.38 120 ALA B C 1
ATOM 3207 O O . ALA B 1 120 ? 11.641 17.156 -11.539 1 80.38 120 ALA B O 1
ATOM 3208 N N . LEU B 1 121 ? 10.586 15.891 -13 1 81.62 121 LEU B N 1
ATOM 3209 C CA . LEU B 1 121 ? 9.656 15.359 -12.016 1 81.62 121 LEU B CA 1
ATOM 3210 C C . LEU B 1 121 ? 10.383 14.508 -10.984 1 81.62 121 LEU B C 1
ATOM 3212 O O . LEU B 1 121 ? 10.062 14.555 -9.797 1 81.62 121 LEU B O 1
ATOM 3216 N N . ARG B 1 122 ? 11.32 13.859 -11.43 1 77.69 122 ARG B N 1
ATOM 3217 C CA . ARG B 1 122 ? 12.102 13.023 -10.523 1 77.69 122 ARG B CA 1
ATOM 3218 C C . ARG B 1 122 ? 12.922 13.883 -9.562 1 77.69 122 ARG B C 1
ATOM 3220 O O . ARG B 1 122 ? 13.016 13.57 -8.367 1 77.69 122 ARG B O 1
ATOM 3227 N N . LEU B 1 123 ? 13.477 14.805 -10.102 1 80.31 123 LEU B N 1
ATOM 3228 C CA . LEU B 1 123 ? 14.219 15.742 -9.258 1 80.31 123 LEU B CA 1
ATOM 3229 C C . LEU B 1 123 ? 13.297 16.391 -8.234 1 80.31 123 LEU B C 1
ATOM 3231 O O . LEU B 1 123 ? 13.672 16.547 -7.07 1 80.31 123 LEU B O 1
ATOM 3235 N N . GLU B 1 124 ? 12.172 16.672 -8.672 1 85.44 124 GLU B N 1
ATOM 3236 C CA . GLU B 1 124 ? 11.18 17.266 -7.781 1 85.44 124 GLU B CA 1
ATOM 3237 C C . GLU B 1 124 ? 10.836 16.312 -6.633 1 85.44 124 GLU B C 1
ATOM 3239 O O . GLU B 1 124 ? 10.75 16.75 -5.48 1 85.44 124 GLU B O 1
ATOM 3244 N N . ARG B 1 125 ? 10.641 15.148 -7.004 1 84.5 125 ARG B N 1
ATOM 3245 C CA . ARG B 1 125 ? 10.312 14.133 -6.004 1 84.5 125 ARG B CA 1
ATOM 3246 C C . ARG B 1 125 ? 11.406 14.039 -4.949 1 84.5 125 ARG B C 1
ATOM 3248 O O . ARG B 1 125 ? 11.117 13.938 -3.754 1 84.5 125 ARG B O 1
ATOM 3255 N N . SER B 1 126 ? 12.578 14.07 -5.367 1 80.94 126 SER B N 1
ATOM 3256 C CA . SER B 1 126 ? 13.719 13.992 -4.457 1 80.94 126 SER B CA 1
ATOM 3257 C C . SER B 1 126 ? 13.789 15.211 -3.551 1 80.94 126 SER B C 1
ATOM 3259 O O . SER B 1 126 ? 14.039 15.094 -2.35 1 80.94 126 SER B O 1
ATOM 3261 N N . LEU B 1 127 ? 13.539 16.312 -4.102 1 81.12 127 LEU B N 1
ATOM 3262 C CA . LEU B 1 127 ? 13.648 17.578 -3.367 1 81.12 127 LEU B CA 1
ATOM 3263 C C . LEU B 1 127 ? 12.531 17.703 -2.336 1 81.12 127 LEU B C 1
ATOM 3265 O O . LEU B 1 127 ? 12.75 18.234 -1.243 1 81.12 127 LEU B O 1
ATOM 3269 N N . LEU B 1 128 ? 11.406 17.109 -2.688 1 87.38 128 LEU B N 1
ATOM 3270 C CA . LEU B 1 128 ? 10.25 17.281 -1.82 1 87.38 128 LEU B CA 1
ATOM 3271 C C . LEU B 1 128 ? 10.125 16.125 -0.835 1 87.38 128 LEU B C 1
ATOM 3273 O O . LEU B 1 128 ? 9.18 16.094 -0.04 1 87.38 128 LEU B O 1
ATOM 3277 N N . ALA B 1 129 ? 11.023 15.242 -0.879 1 82.06 129 ALA B N 1
ATOM 3278 C CA . ALA B 1 129 ? 10.984 14.062 -0.023 1 82.06 129 ALA B CA 1
ATOM 3279 C C . ALA B 1 129 ? 10.945 14.453 1.451 1 82.06 129 ALA B C 1
ATOM 3281 O O . ALA B 1 129 ? 10.266 13.812 2.254 1 82.06 129 ALA B O 1
ATOM 3282 N N . ARG B 1 130 ? 11.562 15.516 1.812 1 80.62 130 ARG B N 1
ATOM 3283 C CA . ARG B 1 130 ? 11.633 15.953 3.203 1 80.62 130 ARG B CA 1
ATOM 3284 C C . ARG B 1 130 ? 10.273 16.422 3.703 1 80.62 130 ARG B C 1
ATOM 3286 O O . ARG B 1 130 ? 9.945 16.25 4.879 1 80.62 130 ARG B O 1
ATOM 3293 N N . ILE B 1 131 ? 9.547 16.984 2.789 1 86.38 131 ILE B N 1
ATOM 3294 C CA . ILE B 1 131 ? 8.195 17.422 3.145 1 86.38 131 ILE B CA 1
ATOM 3295 C C . ILE B 1 131 ? 7.258 16.219 3.154 1 86.38 131 ILE B C 1
ATOM 3297 O O . ILE B 1 131 ? 6.445 16.062 4.07 1 86.38 131 ILE B O 1
ATOM 3301 N N . ALA B 1 132 ? 7.48 15.383 2.18 1 87.94 132 ALA B N 1
ATOM 3302 C CA . ALA B 1 132 ? 6.617 14.219 2.025 1 87.94 132 ALA B CA 1
ATOM 3303 C C . ALA B 1 132 ? 6.66 13.328 3.268 1 87.94 132 ALA B C 1
ATOM 3305 O O . ALA B 1 132 ? 5.629 12.828 3.717 1 87.94 132 ALA B O 1
ATOM 3306 N N . VAL B 1 133 ? 7.797 13.281 3.881 1 81.5 133 VAL B N 1
ATOM 3307 C CA . VAL B 1 133 ? 7.996 12.383 5.016 1 81.5 133 VAL B CA 1
ATOM 3308 C C . VAL B 1 133 ? 7.305 12.945 6.25 1 81.5 133 VAL B C 1
ATOM 3310 O O . VAL B 1 133 ? 6.945 12.203 7.168 1 81.5 133 VAL B O 1
ATOM 3313 N N . ARG B 1 134 ? 7.02 14.195 6.266 1 86.06 134 ARG B N 1
ATOM 3314 C CA . ARG B 1 134 ? 6.422 14.852 7.422 1 86.06 134 ARG B CA 1
ATOM 3315 C C . ARG B 1 134 ? 4.93 15.086 7.207 1 86.06 134 ARG B C 1
ATOM 3317 O O . ARG B 1 134 ? 4.273 15.719 8.031 1 86.06 134 ARG B O 1
ATOM 3324 N N . ALA B 1 135 ? 4.445 14.594 6.141 1 91.56 135 ALA B N 1
ATOM 3325 C CA . ALA B 1 135 ? 3.047 14.844 5.805 1 91.56 135 ALA B CA 1
ATOM 3326 C C . ALA B 1 135 ? 2.113 14.219 6.84 1 91.56 135 ALA B C 1
ATOM 3328 O O . ALA B 1 135 ? 2.34 13.094 7.289 1 91.56 135 ALA B O 1
ATOM 3329 N N . ASP B 1 136 ? 1.157 15.023 7.227 1 91 136 ASP B N 1
ATOM 3330 C CA . ASP B 1 136 ? 0.096 14.508 8.086 1 91 136 ASP B CA 1
ATOM 3331 C C . ASP B 1 136 ? -0.931 13.719 7.27 1 91 136 ASP B C 1
ATOM 3333 O O . ASP B 1 136 ? -1.562 12.797 7.785 1 91 136 ASP B O 1
ATOM 3337 N N . LEU B 1 137 ? -1.077 14.172 6.07 1 92.56 137 LEU B N 1
ATOM 3338 C CA . LEU B 1 137 ? -1.986 13.516 5.137 1 92.56 137 LEU B CA 1
ATOM 3339 C C . LEU B 1 137 ? -1.353 13.398 3.754 1 92.56 137 LEU B C 1
ATOM 3341 O O . LEU B 1 137 ? -0.916 14.398 3.18 1 92.56 137 LEU B O 1
ATOM 3345 N N . THR B 1 138 ? -1.215 12.234 3.344 1 93.25 138 THR B N 1
ATOM 3346 C CA . THR B 1 138 ? -0.788 11.984 1.97 1 93.25 138 THR B CA 1
ATOM 3347 C C . THR B 1 138 ? -1.958 11.508 1.116 1 93.25 138 THR B C 1
ATOM 3349 O O . THR B 1 138 ? -2.713 10.625 1.53 1 93.25 138 THR B O 1
ATOM 3352 N N . LEU B 1 139 ? -2.121 12.156 -0.054 1 93.44 139 LEU B N 1
ATOM 3353 C CA . LEU B 1 139 ? -3.186 11.766 -0.971 1 93.44 139 LEU B CA 1
ATOM 3354 C C . LEU B 1 139 ? -2.609 11.297 -2.305 1 93.44 139 LEU B C 1
ATOM 3356 O O . LEU B 1 139 ? -1.847 12.023 -2.943 1 93.44 139 LEU B O 1
ATOM 3360 N N . ASP B 1 140 ? -2.914 10.117 -2.645 1 92.06 140 ASP B N 1
ATOM 3361 C CA . ASP B 1 140 ? -2.633 9.633 -3.992 1 92.06 140 ASP B CA 1
ATOM 3362 C C . ASP B 1 140 ? -3.756 10.008 -4.957 1 92.06 140 ASP B C 1
ATOM 3364 O O . ASP B 1 140 ? -4.848 9.438 -4.898 1 92.06 140 ASP B O 1
ATOM 3368 N N . THR B 1 141 ? -3.406 10.906 -5.875 1 93.81 141 THR B N 1
ATOM 3369 C CA . THR B 1 141 ? -4.445 11.461 -6.734 1 93.81 141 THR B CA 1
ATOM 3370 C C . THR B 1 141 ? -4.453 10.766 -8.094 1 93.81 141 THR B C 1
ATOM 3372 O O . THR B 1 141 ? -5.094 11.234 -9.031 1 93.81 141 THR B O 1
ATOM 3375 N N . THR B 1 142 ? -3.73 9.641 -8.242 1 88.75 142 THR B N 1
ATOM 3376 C CA . THR B 1 142 ? -3.57 8.922 -9.5 1 88.75 142 THR B CA 1
ATOM 3377 C C . THR B 1 142 ? -4.926 8.641 -10.141 1 88.75 142 THR B C 1
ATOM 3379 O O . THR B 1 142 ? -5.094 8.789 -11.352 1 88.75 142 THR B O 1
ATOM 3382 N N . ARG B 1 143 ? -5.852 8.258 -9.305 1 86.56 143 ARG B N 1
ATOM 3383 C CA . ARG B 1 143 ? -7.148 7.836 -9.82 1 86.56 143 ARG B CA 1
ATOM 3384 C C . ARG B 1 143 ? -8.258 8.758 -9.32 1 86.56 143 ARG B C 1
ATOM 3386 O O . ARG B 1 143 ? -9.367 8.297 -9.023 1 86.56 143 ARG B O 1
ATOM 3393 N N . THR B 1 144 ? -7.93 9.984 -9.141 1 89.19 144 THR B N 1
ATOM 3394 C CA . THR B 1 144 ? -8.867 10.969 -8.609 1 89.19 144 THR B CA 1
ATOM 3395 C C . THR B 1 144 ? -9.078 12.109 -9.602 1 89.19 144 THR B C 1
ATOM 3397 O O . THR B 1 144 ? -8.109 12.617 -10.18 1 89.19 144 THR B O 1
ATOM 3400 N N . ASN B 1 145 ? -10.273 12.391 -9.914 1 88.5 145 ASN B N 1
ATOM 3401 C CA . ASN B 1 145 ? -10.539 13.594 -10.703 1 88.5 145 ASN B CA 1
ATOM 3402 C C . ASN B 1 145 ? -10.656 14.828 -9.82 1 88.5 145 ASN B C 1
ATOM 3404 O O . ASN B 1 145 ? -10.57 14.734 -8.594 1 88.5 145 ASN B O 1
ATOM 3408 N N . VAL B 1 146 ? -10.859 15.961 -10.492 1 88.44 146 VAL B N 1
ATOM 3409 C CA . VAL B 1 146 ? -10.82 17.25 -9.805 1 88.44 146 VAL B CA 1
ATOM 3410 C C . VAL B 1 146 ? -11.93 17.312 -8.766 1 88.44 146 VAL B C 1
ATOM 3412 O O . VAL B 1 146 ? -11.695 17.719 -7.621 1 88.44 146 VAL B O 1
ATOM 3415 N N . HIS B 1 147 ? -13.094 16.859 -9.078 1 89.06 147 HIS B N 1
ATOM 3416 C CA . HIS B 1 147 ? -14.242 16.922 -8.188 1 89.06 147 HIS B CA 1
ATOM 3417 C C . HIS B 1 147 ? -14.055 16 -6.988 1 89.06 147 HIS B C 1
ATOM 3419 O O . HIS B 1 147 ? -14.305 16.391 -5.848 1 89.06 147 HIS B O 1
ATOM 3425 N N . GLN B 1 148 ? -13.602 14.836 -7.281 1 90.88 148 GLN B N 1
ATOM 3426 C CA . GLN B 1 148 ? -13.359 13.852 -6.23 1 90.88 148 GLN B CA 1
ATOM 3427 C C . GLN B 1 148 ? -12.289 14.344 -5.258 1 90.88 148 GLN B C 1
ATOM 3429 O O . GLN B 1 148 ? -12.422 14.188 -4.043 1 90.88 148 GLN B O 1
ATOM 3434 N N . LEU B 1 149 ? -11.258 14.906 -5.832 1 92.69 149 LEU B N 1
ATOM 3435 C CA . LEU B 1 149 ? -10.172 15.406 -4.992 1 92.69 149 LEU B CA 1
ATOM 3436 C C . LEU B 1 149 ? -10.656 16.547 -4.105 1 92.69 149 LEU B C 1
ATOM 3438 O O . LEU B 1 149 ? -10.344 16.594 -2.916 1 92.69 149 LEU B O 1
ATOM 3442 N N . THR B 1 150 ? -11.445 17.453 -4.688 1 92.19 150 THR B N 1
ATOM 3443 C CA . THR B 1 150 ? -12 18.578 -3.941 1 92.19 150 THR B CA 1
ATOM 3444 C C . THR B 1 150 ? -12.82 18.094 -2.754 1 92.19 150 THR B C 1
ATOM 3446 O O . THR B 1 150 ? -12.617 18.547 -1.625 1 92.19 150 THR B O 1
ATOM 3449 N N . HIS B 1 151 ? -13.602 17.125 -2.988 1 91.62 151 HIS B N 1
ATOM 3450 C CA . HIS B 1 151 ? -14.461 16.594 -1.938 1 91.62 151 HIS B CA 1
ATOM 3451 C C . HIS B 1 151 ? -13.648 15.867 -0.875 1 91.62 151 HIS B C 1
ATOM 3453 O O . HIS B 1 151 ? -13.914 16.016 0.322 1 91.62 151 HIS B O 1
ATOM 3459 N N . LEU B 1 152 ? -12.734 15.148 -1.348 1 91.69 152 LEU B N 1
ATOM 3460 C CA . LEU B 1 152 ? -11.891 14.383 -0.437 1 91.69 152 LEU B CA 1
ATOM 3461 C C . LEU B 1 152 ? -11.133 15.305 0.511 1 91.69 152 LEU B C 1
ATOM 3463 O O . LEU B 1 152 ? -11.102 15.07 1.721 1 91.69 152 LEU B O 1
ATOM 3467 N N . ILE B 1 153 ? -10.562 16.328 -0.029 1 92.5 153 ILE B N 1
ATOM 3468 C CA . ILE B 1 153 ? -9.789 17.281 0.763 1 92.5 153 ILE B CA 1
ATOM 3469 C C . ILE B 1 153 ? -10.703 17.984 1.767 1 92.5 153 ILE B C 1
ATOM 3471 O O . ILE B 1 153 ? -10.383 18.047 2.955 1 92.5 153 ILE B O 1
ATOM 3475 N N . ARG B 1 154 ? -11.789 18.438 1.309 1 90.38 154 ARG B N 1
ATOM 3476 C CA . ARG B 1 154 ? -12.719 19.141 2.182 1 90.38 154 ARG B CA 1
ATOM 3477 C C . ARG B 1 154 ? -13.172 18.25 3.334 1 90.38 154 ARG B C 1
ATOM 3479 O O . ARG B 1 154 ? -13.117 18.656 4.496 1 90.38 154 ARG B O 1
ATOM 3486 N N . ASP B 1 155 ? -13.531 17.047 2.945 1 89.88 155 ASP B N 1
ATOM 3487 C CA . ASP B 1 155 ? -14.016 16.125 3.957 1 89.88 155 ASP B CA 1
ATOM 3488 C C . ASP B 1 155 ? -12.945 15.836 5.004 1 89.88 155 ASP B C 1
ATOM 3490 O O . ASP B 1 155 ? -13.211 15.891 6.207 1 89.88 155 ASP B O 1
ATOM 3494 N N . ARG B 1 156 ? -11.773 15.57 4.535 1 91.44 156 ARG B N 1
ATOM 3495 C CA . ARG B 1 156 ? -10.695 15.164 5.426 1 91.44 156 ARG B CA 1
ATOM 3496 C C . ARG B 1 156 ? -10.273 16.312 6.336 1 91.44 156 ARG B C 1
ATOM 3498 O O . ARG B 1 156 ? -10.125 16.141 7.543 1 91.44 156 ARG B O 1
ATOM 3505 N N . VAL B 1 157 ? -10.156 17.484 5.789 1 88.44 157 VAL B N 1
ATOM 3506 C CA . VAL B 1 157 ? -9.633 18.641 6.52 1 88.44 157 VAL B CA 1
ATOM 3507 C C . VAL B 1 157 ? -10.695 19.156 7.484 1 88.44 157 VAL B C 1
ATOM 3509 O O . VAL B 1 157 ? -10.383 19.531 8.617 1 88.44 157 VAL B O 1
ATOM 3512 N N . GLU B 1 158 ? -11.867 19.156 7.031 1 84.25 158 GLU B N 1
ATOM 3513 C CA . GLU B 1 158 ? -12.953 19.625 7.891 1 84.25 158 GLU B CA 1
ATOM 3514 C C . GLU B 1 158 ? -13.133 18.703 9.102 1 84.25 158 GLU B C 1
ATOM 3516 O O . GLU B 1 158 ? -13.438 19.172 10.195 1 84.25 158 GLU B O 1
ATOM 3521 N N . GLN B 1 159 ? -12.891 17.516 8.82 1 85 159 GLN B N 1
ATOM 3522 C CA . GLN B 1 159 ? -13.102 16.516 9.875 1 85 159 GLN B CA 1
ATOM 3523 C C . GLN B 1 159 ? -11.938 16.516 10.859 1 85 159 GLN B C 1
ATOM 3525 O O . GLN B 1 159 ? -12.078 16.047 11.992 1 85 159 GLN B O 1
ATOM 3530 N N . ALA B 1 160 ? -10.75 16.891 10.359 1 77.81 160 ALA B N 1
ATOM 3531 C CA . ALA B 1 160 ? -9.562 16.891 11.211 1 77.81 160 ALA B CA 1
ATOM 3532 C C . ALA B 1 160 ? -9.484 18.172 12.047 1 77.81 160 ALA B C 1
ATOM 3534 O O . ALA B 1 160 ? -8.406 18.547 12.508 1 77.81 160 ALA B O 1
ATOM 3535 N N . GLY B 1 161 ? -10.523 18.766 12.508 1 69.94 161 GLY B N 1
ATOM 3536 C CA . GLY B 1 161 ? -10.539 19.969 13.328 1 69.94 161 GLY B CA 1
ATOM 3537 C C . GLY B 1 161 ? -10.367 19.688 14.805 1 69.94 161 GLY B C 1
ATOM 3538 O O . GLY B 1 161 ? -10.922 18.719 15.328 1 69.94 161 GLY B O 1
ATOM 3539 N N . GLY B 1 162 ? -9.469 20.359 15.375 1 67.25 162 GLY B N 1
ATOM 3540 C CA . GLY B 1 162 ? -9.234 20.219 16.797 1 67.25 162 GLY B CA 1
ATOM 3541 C C . GLY B 1 162 ? -8.477 18.938 17.141 1 67.25 162 GLY B C 1
ATOM 3542 O O . GLY B 1 162 ? -7.414 18.672 16.578 1 67.25 162 GLY B O 1
ATOM 3543 N N . ASP B 1 163 ? -8.945 18.141 18.062 1 69.69 163 ASP B N 1
ATOM 3544 C CA . ASP B 1 163 ? -8.281 16.938 18.531 1 69.69 163 ASP B CA 1
ATOM 3545 C C . ASP B 1 163 ? -8.93 15.688 17.953 1 69.69 163 ASP B C 1
ATOM 3547 O O . ASP B 1 163 ? -8.648 14.57 18.391 1 69.69 163 ASP B O 1
ATOM 3551 N N . ALA B 1 164 ? -9.641 16.016 16.828 1 83.06 164 ALA B N 1
ATOM 3552 C CA . ALA B 1 164 ? -10.375 14.867 16.297 1 83.06 164 ALA B CA 1
ATOM 3553 C C . ALA B 1 164 ? -9.617 14.227 15.133 1 83.06 164 ALA B C 1
ATOM 3555 O O . ALA B 1 164 ? -9.023 14.93 14.312 1 83.06 164 ALA B O 1
ATOM 3556 N N . LEU B 1 165 ? -9.547 12.906 15.133 1 92.06 165 LEU B N 1
ATOM 3557 C CA . LEU B 1 165 ? -8.945 12.125 14.055 1 92.06 165 LEU B CA 1
ATOM 3558 C C . LEU B 1 165 ? -9.922 11.977 12.891 1 92.06 165 LEU B C 1
ATOM 3560 O O . LEU B 1 165 ? -11.062 11.547 13.078 1 92.06 165 LEU B O 1
ATOM 3564 N N . SER B 1 166 ? -9.523 12.508 11.703 1 94.62 166 SER B N 1
ATOM 3565 C CA . SER B 1 166 ? -10.273 12.242 10.477 1 94.62 166 SER B CA 1
ATOM 3566 C C . SER B 1 166 ? -9.992 10.844 9.945 1 94.62 166 SER B C 1
ATOM 3568 O O . SER B 1 166 ? -8.875 10.547 9.523 1 94.62 166 SER B O 1
ATOM 3570 N N . LEU B 1 167 ? -11.039 10.055 9.953 1 96.25 167 LEU B N 1
ATOM 3571 C CA . LEU B 1 167 ? -10.891 8.648 9.578 1 96.25 167 LEU B CA 1
ATOM 3572 C C . LEU B 1 167 ? -11.492 8.391 8.203 1 96.25 167 LEU B C 1
ATOM 3574 O O . LEU B 1 167 ? -12.656 8.734 7.957 1 96.25 167 LEU B O 1
ATOM 3578 N N . LEU B 1 168 ? -10.672 7.828 7.258 1 97.31 168 LEU B N 1
ATOM 3579 C CA . LEU B 1 168 ? -11.156 7.449 5.934 1 97.31 168 LEU B CA 1
ATOM 3580 C C . LEU B 1 168 ? -11.117 5.934 5.758 1 97.31 168 LEU B C 1
ATOM 3582 O O . LEU B 1 168 ? -10.07 5.309 5.945 1 97.31 168 LEU B O 1
ATOM 3586 N N . PHE B 1 169 ? -12.273 5.379 5.438 1 98 169 PHE B N 1
ATOM 3587 C CA . PHE B 1 169 ? -12.336 4 4.965 1 98 169 PHE B CA 1
ATOM 3588 C C . PHE B 1 169 ? -12.406 3.955 3.443 1 98 169 PHE B C 1
ATOM 3590 O O . PHE B 1 169 ? -13.352 4.473 2.844 1 98 169 PHE B O 1
ATOM 3597 N N . GLN B 1 170 ? -11.406 3.309 2.914 1 97.31 170 GLN B N 1
ATOM 3598 C CA . GLN B 1 170 ? -11.289 3.254 1.46 1 97.31 170 GLN B CA 1
ATOM 3599 C C . GLN B 1 170 ? -11.289 1.812 0.962 1 97.31 170 GLN B C 1
ATOM 3601 O O . GLN B 1 170 ? -10.664 0.939 1.572 1 97.31 170 GLN B O 1
ATOM 3606 N N . SER B 1 171 ? -12.125 1.557 -0.102 1 98.31 171 SER B N 1
ATOM 3607 C CA . SER B 1 171 ? -12.039 0.262 -0.771 1 98.31 171 SER B CA 1
ATOM 3608 C C . SER B 1 171 ? -11.25 0.36 -2.072 1 98.31 171 SER B C 1
ATOM 3610 O O . SER B 1 171 ? -11.234 1.412 -2.717 1 98.31 171 SER B O 1
ATOM 3612 N N . PHE B 1 172 ? -10.562 -0.721 -2.424 1 96.19 172 PHE B N 1
ATOM 3613 C CA . PHE B 1 172 ? -9.805 -0.755 -3.674 1 96.19 172 PHE B CA 1
ATOM 3614 C C . PHE B 1 172 ? -9.734 -2.174 -4.227 1 96.19 172 PHE B C 1
ATOM 3616 O O . PHE B 1 172 ? -10.133 -3.127 -3.551 1 96.19 172 PHE B O 1
ATOM 3623 N N . GLY B 1 173 ? -9.367 -2.271 -5.457 1 94.06 173 GLY B N 1
ATOM 3624 C CA . GLY B 1 173 ? -9.07 -3.547 -6.086 1 94.06 173 GLY B CA 1
ATOM 3625 C C . GLY B 1 173 ? -7.586 -3.781 -6.285 1 94.06 173 GLY B C 1
ATOM 3626 O O . GLY B 1 173 ? -6.895 -2.951 -6.883 1 94.06 173 GLY B O 1
ATOM 3627 N N . PHE B 1 174 ? -7.098 -4.938 -5.828 1 90.5 174 PHE B N 1
ATOM 3628 C CA . PHE B 1 174 ? -5.684 -5.266 -5.98 1 90.5 174 PHE B CA 1
ATOM 3629 C C . PHE B 1 174 ? -5.289 -5.285 -7.453 1 90.5 174 PHE B C 1
ATOM 3631 O O . PHE B 1 174 ? -4.148 -4.973 -7.801 1 90.5 174 PHE B O 1
ATOM 3638 N N . LYS B 1 175 ? -6.223 -5.641 -8.258 1 83.81 175 LYS B N 1
ATOM 3639 C CA . LYS B 1 175 ? -5.93 -5.703 -9.688 1 83.81 175 LYS B CA 1
ATOM 3640 C C . LYS B 1 175 ? -5.543 -4.328 -10.227 1 83.81 175 LYS B C 1
ATOM 3642 O O . LYS B 1 175 ? -4.918 -4.227 -11.289 1 83.81 175 LYS B O 1
ATOM 3647 N N . HIS B 1 176 ? -5.895 -3.299 -9.461 1 84 176 HIS B N 1
ATOM 3648 C CA . HIS B 1 176 ? -5.582 -1.94 -9.891 1 84 176 HIS B CA 1
ATOM 3649 C C . HIS B 1 176 ? -4.406 -1.367 -9.109 1 84 176 HIS B C 1
ATOM 3651 O O . HIS B 1 176 ? -4.055 -0.197 -9.273 1 84 176 HIS B O 1
ATOM 3657 N N . GLY B 1 177 ? -3.834 -2.111 -8.297 1 84.38 177 GLY B N 1
ATOM 3658 C CA . GLY B 1 177 ? -2.723 -1.649 -7.48 1 84.38 177 GLY B CA 1
ATOM 3659 C C . GLY B 1 177 ? -3.148 -1.186 -6.102 1 84.38 177 GLY B C 1
ATOM 3660 O O . GLY B 1 177 ? -4.188 -0.542 -5.949 1 84.38 177 GLY B O 1
ATOM 3661 N N . SER B 1 178 ? -2.369 -1.45 -5.164 1 90.75 178 SER B N 1
ATOM 3662 C CA . SER B 1 178 ? -2.646 -1.064 -3.787 1 90.75 178 SER B CA 1
ATOM 3663 C C . SER B 1 178 ? -2.408 0.427 -3.572 1 90.75 178 SER B C 1
ATOM 3665 O O . SER B 1 178 ? -1.468 0.998 -4.129 1 90.75 178 SER B O 1
ATOM 3667 N N . PRO B 1 179 ? -3.248 1.032 -2.752 1 92.06 179 PRO B N 1
ATOM 3668 C CA . PRO B 1 179 ? -3.02 2.445 -2.439 1 92.06 179 PRO B CA 1
ATOM 3669 C C . PRO B 1 179 ? -1.761 2.67 -1.606 1 92.06 179 PRO B C 1
ATOM 3671 O O . PRO B 1 179 ? -1.467 1.886 -0.7 1 92.06 179 PRO B O 1
ATOM 3674 N N . VAL B 1 180 ? -1.058 3.752 -1.925 1 88.75 180 VAL B N 1
ATOM 3675 C CA . VAL B 1 180 ? 0.213 4.008 -1.254 1 88.75 180 VAL B CA 1
ATOM 3676 C C . VAL B 1 180 ? 0.012 5.031 -0.139 1 88.75 180 VAL B C 1
ATOM 3678 O O . VAL B 1 180 ? 0.963 5.398 0.554 1 88.75 180 VAL B O 1
ATOM 3681 N N . ASP B 1 181 ? -1.182 5.527 0.025 1 91.56 181 ASP B N 1
ATOM 3682 C CA . ASP B 1 181 ? -1.464 6.566 1.012 1 91.56 181 ASP B CA 1
ATOM 3683 C C . ASP B 1 181 ? -2.254 6 2.191 1 91.56 181 ASP B C 1
ATOM 3685 O O . ASP B 1 181 ? -2.971 6.734 2.873 1 91.56 181 ASP 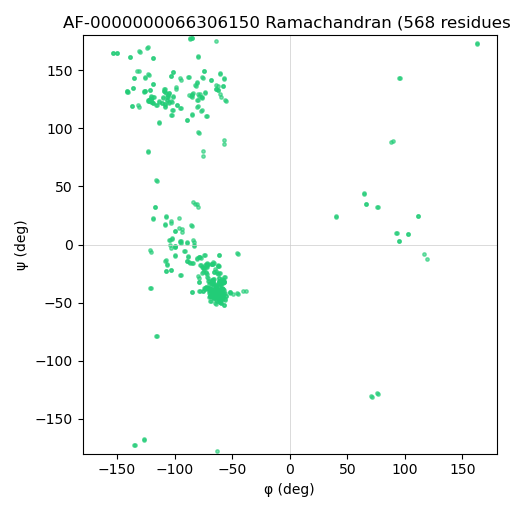B O 1
ATOM 3689 N N . SER B 1 182 ? -2.164 4.711 2.434 1 95.94 182 SER B N 1
ATOM 3690 C CA . SER B 1 182 ? -2.93 4.059 3.492 1 95.94 182 SER B CA 1
ATOM 3691 C C . SER B 1 182 ? -2.055 3.764 4.707 1 95.94 182 SER B C 1
ATOM 3693 O O . SER B 1 182 ? -0.878 3.428 4.562 1 95.94 182 SER B O 1
ATOM 3695 N N . ASP B 1 183 ? -2.656 3.881 5.855 1 96.75 183 ASP B N 1
ATOM 3696 C CA . ASP B 1 183 ? -2 3.473 7.098 1 96.75 183 ASP B CA 1
ATOM 3697 C C . ASP B 1 183 ? -2.18 1.977 7.348 1 96.75 183 ASP B C 1
ATOM 3699 O O . ASP B 1 183 ? -1.271 1.313 7.852 1 96.75 183 ASP B O 1
ATOM 3703 N N . PHE B 1 184 ? -3.348 1.535 7.066 1 98.38 184 PHE B N 1
ATOM 3704 C CA . PHE B 1 184 ? -3.68 0.118 7.148 1 98.38 184 PHE B CA 1
ATOM 3705 C C . PHE B 1 184 ? -4.258 -0.38 5.828 1 98.38 184 PHE B C 1
ATOM 3707 O O . PHE B 1 184 ? -5.059 0.311 5.195 1 98.38 184 PHE B O 1
ATOM 3714 N N . VAL B 1 185 ? -3.756 -1.466 5.375 1 98.5 185 VAL B N 1
ATOM 3715 C CA . VAL B 1 185 ? -4.316 -2.156 4.219 1 98.5 185 VAL B CA 1
ATOM 3716 C C . VAL B 1 185 ? -4.703 -3.582 4.605 1 98.5 185 VAL B C 1
ATOM 3718 O O . VAL B 1 185 ? -3.879 -4.332 5.133 1 98.5 185 VAL B O 1
ATOM 3721 N N . PHE B 1 186 ? -5.957 -3.928 4.375 1 98.75 186 PHE B N 1
ATOM 3722 C CA . PHE B 1 186 ? -6.469 -5.25 4.711 1 98.75 186 PHE B CA 1
ATOM 3723 C C . PHE B 1 186 ? -6.98 -5.965 3.465 1 98.75 186 PHE B C 1
ATOM 3725 O O . PHE B 1 186 ? -7.855 -5.453 2.764 1 98.75 186 PHE B O 1
ATOM 3732 N N . ASP B 1 187 ? -6.441 -7.121 3.199 1 98.12 187 ASP B N 1
ATOM 3733 C CA . ASP B 1 187 ? -6.906 -8 2.135 1 98.12 187 ASP B CA 1
ATOM 3734 C C . ASP B 1 187 ? -8.141 -8.797 2.576 1 98.12 187 ASP B C 1
ATOM 3736 O O . ASP B 1 187 ? -8.102 -9.5 3.586 1 98.12 187 ASP B O 1
ATOM 3740 N N . VAL B 1 188 ? -9.18 -8.695 1.835 1 98.5 188 VAL B N 1
ATOM 3741 C CA . VAL B 1 188 ? -10.391 -9.406 2.232 1 98.5 188 VAL B CA 1
ATOM 3742 C C . VAL B 1 188 ? -10.773 -10.414 1.148 1 98.5 188 VAL B C 1
ATOM 3744 O O . VAL B 1 188 ? -11.93 -10.852 1.083 1 98.5 188 VAL B O 1
ATOM 3747 N N . ARG B 1 189 ? -9.812 -10.844 0.292 1 96.19 189 ARG B N 1
ATOM 3748 C CA . ARG B 1 189 ? -10.07 -11.711 -0.852 1 96.19 189 ARG B CA 1
ATOM 3749 C C . ARG B 1 189 ? -10.352 -13.141 -0.402 1 96.19 189 ARG B C 1
ATOM 3751 O O . ARG B 1 189 ? -10.82 -13.969 -1.189 1 96.19 189 ARG B O 1
ATOM 3758 N N . CYS B 1 190 ? -10.148 -13.461 0.873 1 97 190 CYS B N 1
ATOM 3759 C CA . CYS B 1 190 ? -10.422 -14.805 1.354 1 97 190 CYS B CA 1
ATOM 3760 C C . CYS B 1 190 ? -11.914 -15.023 1.572 1 97 190 CYS B C 1
ATOM 3762 O O . CYS B 1 190 ? -12.367 -16.156 1.774 1 97 190 CYS B O 1
ATOM 3764 N N . LEU B 1 191 ? -12.711 -13.984 1.533 1 98 191 LEU B N 1
ATOM 3765 C CA . LEU B 1 191 ? -14.148 -14.055 1.766 1 98 191 LEU B CA 1
ATOM 3766 C C . LEU B 1 191 ? -14.875 -14.539 0.517 1 98 191 LEU B C 1
ATOM 3768 O O . LEU B 1 191 ? -14.344 -14.461 -0.59 1 98 191 LEU B O 1
ATOM 3772 N N . PRO B 1 192 ? -16.172 -15.016 0.73 1 96.94 192 PRO B N 1
ATOM 3773 C CA . PRO B 1 192 ? -16.953 -15.453 -0.429 1 96.94 192 PRO B CA 1
ATOM 3774 C C . PRO B 1 192 ? -17.109 -14.359 -1.48 1 96.94 192 PRO B C 1
ATOM 3776 O O . PRO B 1 192 ? -17.328 -13.195 -1.136 1 96.94 192 PRO B O 1
ATOM 3779 N N . ASN B 1 193 ? -17.062 -14.789 -2.752 1 95.62 193 ASN B N 1
ATOM 3780 C CA . ASN B 1 193 ? -17.031 -13.836 -3.855 1 95.62 193 ASN B CA 1
ATOM 3781 C C . ASN B 1 193 ? -18.391 -13.711 -4.527 1 95.62 193 ASN B C 1
ATOM 3783 O O . ASN B 1 193 ? -18.844 -14.641 -5.215 1 95.62 193 ASN B O 1
ATOM 3787 N N . PRO B 1 194 ? -18.984 -12.555 -4.344 1 96.31 194 PRO B N 1
ATOM 3788 C CA . PRO B 1 194 ? -20.281 -12.359 -4.988 1 96.31 194 PRO B CA 1
ATOM 3789 C C . PRO B 1 194 ? -20.188 -12.422 -6.512 1 96.31 194 PRO B C 1
ATOM 3791 O O . PRO B 1 194 ? -21.219 -12.578 -7.188 1 96.31 194 PRO B O 1
ATOM 3794 N N . TYR B 1 195 ? -19.047 -12.281 -7.047 1 91.75 195 TYR B N 1
ATOM 3795 C CA . TYR B 1 195 ? -18.844 -12.242 -8.492 1 91.75 195 TYR B CA 1
ATOM 3796 C C . TYR B 1 195 ? -19.391 -13.508 -9.156 1 91.75 195 TYR B C 1
ATOM 3798 O O . TYR B 1 195 ? -19.844 -13.469 -10.297 1 91.75 195 TYR B O 1
ATOM 3806 N N . TRP B 1 196 ? -19.344 -14.586 -8.492 1 90.44 196 TRP B N 1
ATOM 3807 C CA . TRP B 1 196 ? -19.703 -15.875 -9.07 1 90.44 196 TRP B CA 1
ATOM 3808 C C . TRP B 1 196 ? -21.203 -16.062 -9.094 1 90.44 196 TRP B C 1
ATOM 3810 O O . TRP B 1 196 ? -21.719 -17 -9.703 1 90.44 196 TRP B O 1
ATOM 3820 N N . GLU B 1 197 ? -21.859 -15.188 -8.391 1 93.56 197 GLU B N 1
ATOM 3821 C CA . GLU B 1 197 ? -23.312 -15.117 -8.492 1 93.56 197 GLU B CA 1
ATOM 3822 C C . GLU B 1 197 ? -23.75 -14.164 -9.602 1 93.56 197 GLU B C 1
ATOM 3824 O O . GLU B 1 197 ? -23.688 -12.945 -9.445 1 93.56 197 GLU B O 1
ATOM 3829 N N . PRO B 1 198 ? -24.25 -14.641 -10.711 1 93.75 198 PRO B N 1
ATOM 3830 C CA . PRO B 1 198 ? -24.562 -13.812 -11.883 1 93.75 198 PRO B CA 1
ATOM 3831 C C . PRO B 1 198 ? -25.438 -12.609 -11.531 1 93.75 198 PRO B C 1
ATOM 3833 O O . PRO B 1 198 ? -25.203 -11.508 -12.039 1 93.75 198 PRO B O 1
ATOM 3836 N N . ARG B 1 199 ? -26.406 -12.797 -10.695 1 95.19 199 ARG B N 1
ATOM 3837 C CA . ARG B 1 199 ? -27.344 -11.727 -10.352 1 95.19 199 ARG B CA 1
ATOM 3838 C C . ARG B 1 199 ? -26.641 -10.617 -9.578 1 95.19 199 ARG B C 1
ATOM 3840 O O . ARG B 1 199 ? -27.141 -9.492 -9.492 1 95.19 199 ARG B O 1
ATOM 3847 N N . LEU B 1 200 ? -25.438 -10.883 -9.031 1 96.75 200 LEU B N 1
ATOM 3848 C CA . LEU B 1 200 ? -24.75 -9.938 -8.148 1 96.75 200 LEU B CA 1
ATOM 3849 C C . LEU B 1 200 ? -23.547 -9.312 -8.852 1 96.75 200 LEU B C 1
ATOM 3851 O O . LEU B 1 200 ? -23.031 -8.297 -8.391 1 96.75 200 LEU B O 1
ATOM 3855 N N . ARG B 1 201 ? -23.156 -9.867 -9.922 1 94.88 201 ARG B N 1
ATOM 3856 C CA . ARG B 1 201 ? -21.891 -9.555 -10.586 1 94.88 201 ARG B CA 1
ATOM 3857 C C . ARG B 1 201 ? -21.812 -8.07 -10.93 1 94.88 201 ARG B C 1
ATOM 3859 O O . ARG B 1 201 ? -20.75 -7.453 -10.805 1 94.88 201 ARG B O 1
ATOM 3866 N N . SER B 1 202 ? -22.891 -7.5 -11.359 1 94.75 202 SER B N 1
ATOM 3867 C CA . SER B 1 202 ? -22.891 -6.121 -11.836 1 94.75 202 SER B CA 1
ATOM 3868 C C . SER B 1 202 ? -23.203 -5.145 -10.711 1 94.75 202 SER B C 1
ATOM 3870 O O . SER B 1 202 ? -23.094 -3.93 -10.883 1 94.75 202 SER B O 1
ATOM 3872 N N . LEU B 1 203 ? -23.531 -5.598 -9.57 1 97.19 203 LEU B N 1
ATOM 3873 C CA . LEU B 1 203 ? -23.859 -4.754 -8.422 1 97.19 203 LEU B CA 1
ATOM 3874 C C . LEU B 1 203 ? -22.594 -4.375 -7.656 1 97.19 203 LEU B C 1
ATOM 3876 O O . LEU B 1 203 ? -21.484 -4.727 -8.062 1 97.19 203 LEU B O 1
ATOM 3880 N N . THR B 1 204 ? -22.75 -3.57 -6.645 1 98.06 204 THR B N 1
ATOM 3881 C CA . THR B 1 204 ? -21.625 -3.164 -5.805 1 98.06 204 THR B CA 1
ATOM 3882 C C . THR B 1 204 ? -21.891 -3.514 -4.344 1 98.06 204 THR B C 1
ATOM 3884 O O . THR B 1 204 ? -23.016 -3.881 -3.979 1 98.06 204 THR B O 1
ATOM 3887 N N . GLY B 1 205 ? -20.875 -3.387 -3.545 1 98.06 205 GLY B N 1
ATOM 3888 C CA . GLY B 1 205 ? -21 -3.641 -2.11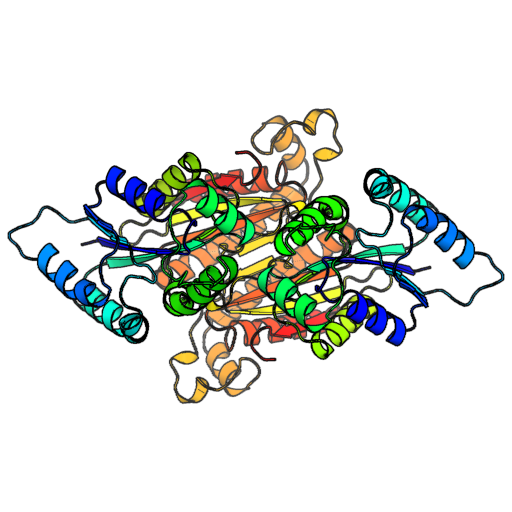7 1 98.06 205 GLY B CA 1
ATOM 3889 C C . GLY B 1 205 ? -21.984 -2.711 -1.431 1 98.06 205 GLY B C 1
ATOM 3890 O O . GLY B 1 205 ? -22.359 -2.934 -0.276 1 98.06 205 GLY B O 1
ATOM 3891 N N . ARG B 1 206 ? -22.469 -1.678 -2.119 1 97.81 206 ARG B N 1
ATOM 3892 C CA . ARG B 1 206 ? -23.453 -0.756 -1.559 1 97.81 206 ARG B CA 1
ATOM 3893 C C . ARG B 1 206 ? -24.859 -1.269 -1.779 1 97.81 206 ARG B C 1
ATOM 3895 O O . ARG B 1 206 ? -25.812 -0.788 -1.148 1 97.81 206 ARG B O 1
ATOM 3902 N N . ASP B 1 207 ? -24.984 -2.229 -2.678 1 97.81 207 ASP B N 1
ATOM 3903 C CA . ASP B 1 207 ? -26.312 -2.758 -3.008 1 97.81 207 ASP B CA 1
ATOM 3904 C C . ASP B 1 207 ? -26.766 -3.773 -1.965 1 97.81 207 ASP B C 1
ATOM 3906 O O . ASP B 1 207 ? -26.016 -4.656 -1.572 1 97.81 207 ASP B O 1
ATOM 3910 N N . PRO B 1 208 ? -28.016 -3.682 -1.647 1 97.69 208 PRO B N 1
ATOM 3911 C CA . PRO B 1 208 ? -28.547 -4.555 -0.593 1 97.69 208 PRO B CA 1
ATOM 3912 C C . PRO B 1 208 ? -28.422 -6.035 -0.939 1 97.69 208 PRO B C 1
ATOM 3914 O O . PRO B 1 208 ? -28.203 -6.863 -0.052 1 97.69 208 PRO B O 1
ATOM 3917 N N . ASP B 1 209 ? -28.5 -6.375 -2.172 1 98 209 ASP B N 1
ATOM 3918 C CA . ASP B 1 209 ? -28.438 -7.777 -2.572 1 98 209 ASP B CA 1
ATOM 3919 C C . ASP B 1 209 ? -27.047 -8.352 -2.318 1 98 209 ASP B C 1
ATOM 3921 O O . ASP B 1 209 ? -26.906 -9.5 -1.896 1 98 209 ASP B O 1
ATOM 3925 N N . VAL B 1 210 ? -26.062 -7.562 -2.582 1 98.31 210 VAL B N 1
ATOM 3926 C CA . VAL B 1 210 ? -24.688 -7.996 -2.328 1 98.31 210 VAL B CA 1
ATOM 3927 C C . VAL B 1 210 ? -24.453 -8.133 -0.825 1 98.31 210 VAL B C 1
ATOM 3929 O O . VAL B 1 210 ? -23.875 -9.117 -0.369 1 98.31 210 VAL B O 1
ATOM 3932 N N . GLY B 1 211 ? -24.969 -7.191 -0.095 1 98.12 211 GLY B N 1
ATOM 3933 C CA . GLY B 1 211 ? -24.875 -7.258 1.354 1 98.12 211 GLY B CA 1
ATOM 3934 C C . GLY B 1 211 ? -25.562 -8.477 1.939 1 98.12 211 GLY B C 1
ATOM 3935 O O . GLY B 1 211 ? -25.016 -9.148 2.811 1 98.12 211 GLY B O 1
ATOM 3936 N N . ALA B 1 212 ? -26.734 -8.75 1.459 1 97.81 212 ALA B N 1
ATOM 3937 C CA . ALA B 1 212 ? -27.5 -9.898 1.935 1 97.81 212 ALA B CA 1
ATOM 3938 C C . ALA B 1 212 ? -26.75 -11.203 1.671 1 97.81 212 ALA B C 1
ATOM 3940 O O . ALA B 1 212 ? -26.719 -12.094 2.523 1 97.81 212 ALA B O 1
ATOM 3941 N N . TYR B 1 213 ? -26.172 -11.297 0.506 1 98.12 213 TYR B N 1
ATOM 3942 C CA . TYR B 1 213 ? -25.391 -12.469 0.154 1 98.12 213 TYR B CA 1
ATOM 3943 C C . TYR B 1 213 ? -24.203 -12.633 1.104 1 98.12 213 TYR B C 1
ATOM 3945 O O . TYR B 1 213 ? -23.969 -13.727 1.633 1 98.12 213 TYR B O 1
ATOM 3953 N N . LEU B 1 214 ? -23.422 -11.547 1.366 1 98.19 214 LEU B N 1
ATOM 3954 C CA . LEU B 1 214 ? -22.234 -11.594 2.209 1 98.19 214 LEU B CA 1
ATOM 3955 C C . LEU B 1 214 ? -22.609 -11.859 3.664 1 98.19 214 LEU B C 1
ATOM 3957 O O . LEU B 1 214 ? -21.891 -12.578 4.371 1 98.19 214 LEU B O 1
ATOM 3961 N N . ASP B 1 215 ? -23.75 -11.422 4.066 1 97.06 215 ASP B N 1
ATOM 3962 C CA . ASP B 1 215 ? -24.203 -11.555 5.445 1 97.06 215 ASP B CA 1
ATOM 3963 C C . ASP B 1 215 ? -24.578 -13.008 5.758 1 97.06 215 ASP B C 1
ATOM 3965 O O . ASP B 1 215 ? -24.672 -13.391 6.922 1 97.06 215 ASP B O 1
ATOM 3969 N N . GLU B 1 216 ? -24.812 -13.773 4.754 1 97.06 216 GLU B N 1
ATOM 3970 C CA . GLU B 1 216 ? -25.172 -15.172 4.949 1 97.06 216 GLU B CA 1
ATOM 3971 C C . GLU B 1 216 ? -23.984 -15.992 5.41 1 97.06 216 GLU B C 1
ATOM 3973 O O . GLU B 1 216 ? -24.141 -17.109 5.898 1 97.06 216 GLU B O 1
ATOM 3978 N N . HIS B 1 217 ? -22.859 -15.484 5.227 1 97.38 217 HIS B N 1
ATOM 3979 C CA . HIS B 1 217 ? -21.641 -16.219 5.547 1 97.38 217 HIS B CA 1
ATOM 3980 C C . HIS B 1 217 ? -21.031 -15.75 6.863 1 97.38 217 HIS B C 1
ATOM 3982 O O . HIS B 1 217 ? -20.641 -14.594 6.988 1 97.38 217 HIS B O 1
ATOM 3988 N N . ALA B 1 218 ? -20.844 -16.609 7.797 1 97.81 218 ALA B N 1
ATOM 3989 C CA . ALA B 1 218 ? -20.328 -16.297 9.125 1 97.81 218 ALA B CA 1
ATOM 3990 C C . ALA B 1 218 ? -18.938 -15.688 9.055 1 97.81 218 ALA B C 1
ATOM 3992 O O . ALA B 1 218 ? -18.578 -14.82 9.859 1 97.81 218 ALA B O 1
ATOM 3993 N N . VAL B 1 219 ? -18.188 -16.125 8.07 1 98.12 219 VAL B N 1
ATOM 3994 C CA . VAL B 1 219 ? -16.797 -15.703 7.957 1 98.12 219 VAL B CA 1
ATOM 3995 C C . VAL B 1 219 ? -16.734 -14.211 7.656 1 98.12 219 VAL B C 1
ATOM 3997 O O . VAL B 1 219 ? -15.781 -13.531 8.047 1 98.12 219 VAL B O 1
ATOM 4000 N N . VAL B 1 220 ? -17.734 -13.664 6.977 1 98.44 220 VAL B N 1
ATOM 4001 C CA . VAL B 1 220 ? -17.781 -12.242 6.66 1 98.44 220 VAL B CA 1
ATOM 4002 C C . VAL B 1 220 ? -17.984 -11.43 7.938 1 98.44 220 VAL B C 1
ATOM 4004 O O . VAL B 1 220 ? -17.312 -10.422 8.148 1 98.44 220 VAL B O 1
ATOM 4007 N N . GLN B 1 221 ? -18.891 -11.898 8.766 1 98.38 221 GLN B N 1
ATOM 4008 C CA . GLN B 1 221 ? -19.094 -11.234 10.047 1 98.38 221 GLN B CA 1
ATOM 4009 C C . GLN B 1 221 ? -17.859 -11.312 10.93 1 98.38 221 GLN B C 1
ATOM 4011 O O . GLN B 1 221 ? -17.516 -10.352 11.625 1 98.38 221 GLN B O 1
ATOM 4016 N N . GLU B 1 222 ? -17.234 -12.438 10.875 1 98.5 222 GLU B N 1
ATOM 4017 C CA . GLU B 1 222 ? -16 -12.602 11.648 1 98.5 222 GLU B CA 1
ATOM 4018 C C . GLU B 1 222 ? -14.93 -11.625 11.195 1 98.5 222 GLU B C 1
ATOM 4020 O O . GLU B 1 222 ? -14.211 -11.055 12.023 1 98.5 222 GLU B O 1
ATOM 4025 N N . MET B 1 223 ? -14.797 -11.469 9.883 1 98.62 223 MET B N 1
ATOM 4026 C CA . MET B 1 223 ? -13.836 -10.516 9.344 1 98.62 223 MET B CA 1
ATOM 4027 C C . MET B 1 223 ? -14.18 -9.094 9.781 1 98.62 223 MET B C 1
ATOM 4029 O O . MET B 1 223 ? -13.305 -8.344 10.227 1 98.62 223 MET B O 1
ATOM 4033 N N . PHE B 1 224 ? -15.453 -8.742 9.68 1 98.62 224 PHE B N 1
ATOM 4034 C CA . PHE B 1 224 ? -15.891 -7.426 10.141 1 98.62 224 PHE B CA 1
ATOM 4035 C C . PHE B 1 224 ? -15.523 -7.211 11.602 1 98.62 224 PHE B C 1
ATOM 4037 O O . PHE B 1 224 ? -14.961 -6.172 11.961 1 98.62 224 PHE B O 1
ATOM 4044 N N . ASP B 1 225 ? -15.828 -8.211 12.422 1 98.56 225 ASP B N 1
ATOM 4045 C CA . ASP B 1 225 ? -15.562 -8.109 13.852 1 98.56 225 ASP B CA 1
ATOM 4046 C C . ASP B 1 225 ? -14.062 -7.973 14.125 1 98.56 225 ASP B C 1
ATOM 4048 O O . ASP B 1 225 ? -13.656 -7.188 14.984 1 98.56 225 ASP B O 1
ATOM 4052 N N . SER B 1 226 ? -13.289 -8.758 13.414 1 98.5 226 SER B N 1
ATOM 4053 C CA . SER B 1 226 ? -11.844 -8.703 13.578 1 98.5 226 SER B CA 1
ATOM 4054 C C . SER B 1 226 ? -11.297 -7.32 13.242 1 98.5 226 SER B C 1
ATOM 4056 O O . SER B 1 226 ? -10.484 -6.773 13.984 1 98.5 226 SER B O 1
ATOM 4058 N N . LEU B 1 227 ? -11.758 -6.762 12.125 1 98.69 227 LEU B N 1
ATOM 4059 C CA . LEU B 1 227 ? -11.305 -5.445 11.688 1 98.69 227 LEU B CA 1
ATOM 4060 C C . LEU B 1 227 ? -11.766 -4.359 12.656 1 98.69 227 LEU B C 1
ATOM 4062 O O . LEU B 1 227 ? -10.984 -3.494 13.047 1 98.69 227 LEU B O 1
ATOM 4066 N N . ARG B 1 228 ? -13.008 -4.438 13.023 1 98.38 228 ARG B N 1
ATOM 4067 C CA . ARG B 1 228 ? -13.578 -3.49 13.977 1 98.38 228 ARG B CA 1
ATOM 4068 C C . ARG B 1 228 ? -12.789 -3.49 15.281 1 98.38 228 ARG B C 1
ATOM 4070 O O . ARG B 1 228 ? -12.367 -2.434 15.758 1 98.38 228 ARG B O 1
ATOM 4077 N N . ASP B 1 229 ? -12.609 -4.676 15.836 1 98.38 229 ASP B N 1
ATOM 4078 C CA . ASP B 1 229 ? -11.945 -4.797 17.141 1 98.38 229 ASP B CA 1
ATOM 4079 C C . ASP B 1 229 ? -10.5 -4.297 17.062 1 98.38 229 ASP B C 1
ATOM 4081 O O . ASP B 1 229 ? -10.023 -3.637 17.984 1 98.38 229 ASP B O 1
ATOM 4085 N N . PHE B 1 230 ? -9.836 -4.641 15.992 1 98.5 230 PHE B N 1
ATOM 4086 C CA . PHE B 1 230 ? -8.461 -4.18 15.789 1 98.5 230 PHE B CA 1
ATOM 4087 C C . PHE B 1 230 ? -8.398 -2.658 15.758 1 98.5 230 PHE B C 1
ATOM 4089 O O . PHE B 1 230 ? -7.594 -2.051 16.469 1 98.5 230 PHE B O 1
ATOM 4096 N N . LEU B 1 231 ? -9.25 -2.049 14.953 1 98.31 231 LEU B N 1
ATOM 4097 C CA . LEU B 1 231 ? -9.242 -0.604 14.758 1 98.31 231 LEU B CA 1
ATOM 4098 C C . LEU B 1 231 ? -9.711 0.116 16.016 1 98.31 231 LEU B C 1
ATOM 4100 O O . LEU B 1 231 ? -9.195 1.185 16.359 1 98.31 231 LEU B O 1
ATOM 4104 N N . GLU B 1 232 ? -10.711 -0.445 16.719 1 97.75 232 GLU B N 1
ATOM 4105 C CA . GLU B 1 232 ? -11.164 0.145 17.969 1 97.75 232 GLU B CA 1
ATOM 4106 C C . GLU B 1 232 ? -10.039 0.181 19 1 97.75 232 GLU B C 1
ATOM 4108 O O . GLU B 1 232 ? -9.953 1.107 19.812 1 97.75 232 GLU B O 1
ATOM 4113 N N . ARG B 1 233 ? -9.227 -0.784 18.938 1 97.31 233 ARG B N 1
ATOM 4114 C CA . ARG B 1 233 ? -8.125 -0.875 19.875 1 97.31 233 ARG B CA 1
ATOM 4115 C C . ARG B 1 233 ? -7.031 0.142 19.562 1 97.31 233 ARG B C 1
ATOM 4117 O O . ARG B 1 233 ? -6.457 0.752 20.469 1 97.31 233 ARG B O 1
ATOM 4124 N N . TRP B 1 234 ? -6.773 0.373 18.328 1 97.5 234 TRP B N 1
ATOM 4125 C CA . TRP B 1 234 ? -5.504 1.023 18 1 97.5 234 TRP B CA 1
ATOM 4126 C C . TRP B 1 234 ? -5.727 2.465 17.562 1 97.5 234 TRP B C 1
ATOM 4128 O O . TRP B 1 234 ? -4.816 3.291 17.625 1 97.5 234 TRP B O 1
ATOM 4138 N N . ILE B 1 235 ? -6.961 2.795 17.078 1 96.19 235 ILE B N 1
ATOM 4139 C CA . ILE B 1 235 ? -7.238 4.168 16.672 1 96.19 235 ILE B CA 1
ATOM 4140 C C . ILE B 1 235 ? -6.941 5.121 17.828 1 96.19 235 ILE B C 1
ATOM 4142 O O . ILE B 1 235 ? -6.242 6.125 17.641 1 96.19 235 ILE B O 1
ATOM 4146 N N . PRO B 1 236 ? -7.375 4.777 19.109 1 95.38 236 PRO B N 1
ATOM 4147 C CA . PRO B 1 236 ? -7.07 5.676 20.219 1 95.38 236 PRO B CA 1
ATOM 4148 C C . PRO B 1 236 ? -5.57 5.848 20.453 1 95.38 236 PRO B C 1
ATOM 4150 O O . PRO B 1 236 ? -5.125 6.914 20.891 1 95.38 236 PRO B O 1
ATOM 4153 N N . CYS B 1 237 ? -4.789 4.809 20.203 1 95.75 237 CYS B N 1
ATOM 4154 C CA . CYS B 1 237 ? -3.34 4.898 20.344 1 95.75 237 CYS B CA 1
ATOM 4155 C C . CYS B 1 237 ? -2.758 5.934 19.391 1 95.75 237 CYS B C 1
ATOM 4157 O O . CYS B 1 237 ? -1.893 6.723 19.781 1 95.75 237 CYS B O 1
ATOM 4159 N N . PHE B 1 238 ? -3.244 6.027 18.156 1 94.38 238 PHE B N 1
ATOM 4160 C CA . PHE B 1 238 ? -2.799 6.996 17.156 1 94.38 238 PHE B CA 1
ATOM 4161 C C . PHE B 1 238 ? -3.271 8.398 17.516 1 94.38 238 PHE B C 1
ATOM 4163 O O . PHE B 1 238 ? -2.543 9.375 17.328 1 94.38 238 PHE B O 1
ATOM 4170 N N . GLU B 1 239 ? -4.469 8.461 18.047 1 92.19 239 GLU B N 1
ATOM 4171 C CA . GLU B 1 239 ? -4.992 9.75 18.5 1 92.19 239 GLU B CA 1
ATOM 4172 C C . GLU B 1 239 ? -4.141 10.32 19.625 1 92.19 239 GLU B C 1
ATOM 4174 O O . GLU B 1 239 ? -3.883 11.531 19.656 1 92.19 239 GLU B O 1
ATOM 4179 N N . ALA B 1 240 ? -3.736 9.43 20.484 1 91.38 240 ALA B N 1
ATOM 4180 C CA . ALA B 1 240 ? -2.912 9.852 21.625 1 91.38 240 ALA B CA 1
ATOM 4181 C C . ALA B 1 240 ? -1.573 10.406 21.141 1 91.38 240 ALA B C 1
ATOM 4183 O O . ALA B 1 240 ? -0.951 11.219 21.828 1 91.38 240 ALA B O 1
ATOM 4184 N N . GLU B 1 241 ? -1.19 9.992 19.938 1 88.31 241 GLU B N 1
ATOM 4185 C CA . GLU B 1 241 ? 0.045 10.492 19.328 1 88.31 241 GLU B CA 1
ATOM 4186 C C . GLU B 1 241 ? -0.225 11.688 18.422 1 88.31 241 GLU B C 1
ATOM 4188 O O . GLU B 1 241 ? 0.596 12.016 17.562 1 88.31 241 GLU B O 1
ATOM 4193 N N . HIS B 1 242 ? -1.39 12.289 18.484 1 85.94 242 HIS B N 1
ATOM 4194 C CA . HIS B 1 242 ? -1.795 13.523 17.812 1 85.94 242 HIS B CA 1
ATOM 4195 C C . HIS B 1 242 ? -1.848 13.344 16.312 1 85.94 242 HIS B C 1
ATOM 4197 O O . HIS B 1 242 ? -1.478 14.25 15.555 1 85.94 242 HIS B O 1
ATOM 4203 N N . ARG B 1 243 ? -2.24 12.156 15.961 1 89.38 243 ARG B N 1
ATOM 4204 C CA . ARG B 1 243 ? -2.494 11.906 14.547 1 89.38 243 ARG B CA 1
ATOM 4205 C C . ARG B 1 243 ? -3.789 12.578 14.094 1 89.38 243 ARG B C 1
ATOM 4207 O O . ARG B 1 243 ? -4.812 12.477 14.773 1 89.38 243 ARG B O 1
ATOM 4214 N N . SER B 1 244 ? -3.697 13.32 12.961 1 90.94 244 SER B N 1
ATOM 4215 C CA . SER B 1 244 ? -4.871 14.055 12.492 1 90.94 244 SER B CA 1
ATOM 4216 C C . SER B 1 244 ? -5.652 13.25 11.461 1 90.94 244 SER B C 1
ATOM 4218 O O . SER B 1 244 ? -6.852 13.469 11.281 1 90.94 244 SER B O 1
ATOM 4220 N N . TYR B 1 245 ? -4.953 12.375 10.781 1 94 245 TYR B N 1
ATOM 4221 C CA . TYR B 1 245 ? -5.582 11.641 9.688 1 94 245 TYR B CA 1
ATOM 4222 C C . TYR B 1 245 ? -5.227 10.164 9.742 1 94 245 TYR B C 1
ATOM 4224 O O . TYR B 1 245 ? -4.117 9.797 10.141 1 94 245 TYR B O 1
ATOM 4232 N N . MET B 1 246 ? -6.16 9.352 9.406 1 96.06 246 MET B N 1
ATOM 4233 C CA . MET B 1 246 ? -5.91 7.922 9.234 1 96.06 246 MET B CA 1
ATOM 4234 C C . MET B 1 246 ? -6.707 7.371 8.055 1 96.06 246 MET B C 1
ATOM 4236 O O . MET B 1 246 ? -7.879 7.703 7.875 1 96.06 246 MET B O 1
ATOM 4240 N N . THR B 1 247 ? -6.031 6.645 7.234 1 97.31 247 THR B N 1
ATOM 4241 C CA . THR B 1 247 ? -6.656 5.992 6.094 1 97.31 247 THR B CA 1
ATOM 4242 C C . THR B 1 247 ? -6.578 4.473 6.227 1 97.31 247 THR B C 1
ATOM 4244 O O . THR B 1 247 ? -5.488 3.912 6.344 1 97.31 247 THR B O 1
ATOM 4247 N N . VAL B 1 248 ? -7.738 3.869 6.25 1 98.44 248 VAL B N 1
ATOM 4248 C CA . VAL B 1 248 ? -7.863 2.414 6.289 1 98.44 248 VAL B CA 1
ATOM 4249 C C . VAL B 1 248 ? -8.375 1.905 4.945 1 98.44 248 VAL B C 1
ATOM 4251 O O . VAL B 1 248 ? -9.492 2.242 4.531 1 98.44 248 VAL B O 1
ATOM 4254 N N . SER B 1 249 ? -7.543 1.078 4.312 1 98.56 249 SER B N 1
ATOM 4255 C CA . SER B 1 249 ? -7.93 0.574 3 1 98.56 249 SER B CA 1
ATOM 4256 C C . SER B 1 249 ? -8.273 -0.911 3.055 1 98.56 249 SER B C 1
ATOM 4258 O O . SER B 1 249 ? -7.566 -1.692 3.699 1 98.56 249 SER B O 1
ATOM 4260 N N . LEU B 1 250 ? -9.398 -1.268 2.469 1 98.75 250 LEU B N 1
ATOM 4261 C CA . LEU B 1 250 ? -9.836 -2.648 2.291 1 98.75 250 LEU B CA 1
ATOM 4262 C C . LEU B 1 250 ? -9.773 -3.051 0.82 1 98.75 250 LEU B C 1
ATOM 4264 O O . LEU B 1 250 ? -10.328 -2.361 -0.04 1 98.75 250 LEU B O 1
ATOM 4268 N N . GLY B 1 251 ? -9.07 -4.16 0.618 1 97.62 251 GLY B N 1
ATOM 4269 C CA . GLY B 1 251 ? -8.859 -4.547 -0.767 1 97.62 251 GLY B CA 1
ATOM 4270 C C . GLY B 1 251 ? -9.461 -5.898 -1.105 1 97.62 251 GLY B C 1
ATOM 4271 O O . GLY B 1 251 ? -9.406 -6.828 -0.298 1 97.62 251 GLY B O 1
ATOM 4272 N N . CYS B 1 252 ? -10.062 -5.988 -2.219 1 96.56 252 CYS B N 1
ATOM 4273 C CA . CYS B 1 252 ? -10.406 -7.246 -2.881 1 96.56 252 CYS B CA 1
ATOM 4274 C C . CYS B 1 252 ? -9.875 -7.266 -4.312 1 96.56 252 CYS B C 1
ATOM 4276 O O . CYS B 1 252 ? -8.984 -6.492 -4.66 1 96.56 252 CYS B O 1
ATOM 4278 N N . THR B 1 253 ? -10.305 -8.203 -5.102 1 91.31 253 THR B N 1
ATOM 4279 C CA . THR B 1 253 ? -9.711 -8.32 -6.43 1 91.31 253 THR B CA 1
ATOM 4280 C C . THR B 1 253 ? -10.109 -7.145 -7.309 1 91.31 253 THR B C 1
ATOM 4282 O O . THR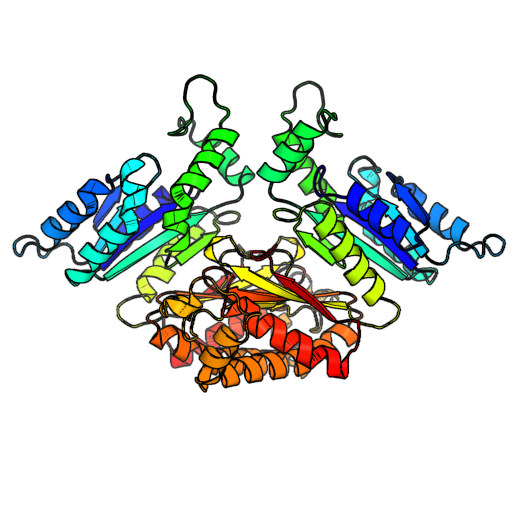 B 1 253 ? -9.25 -6.445 -7.848 1 91.31 253 THR B O 1
ATOM 4285 N N . GLY B 1 254 ? -11.43 -6.816 -7.344 1 91.5 254 GLY B N 1
ATOM 4286 C CA . GLY B 1 254 ? -11.914 -5.824 -8.289 1 91.5 254 GLY B CA 1
ATOM 4287 C C . GLY B 1 254 ? -12.266 -4.5 -7.641 1 91.5 254 GLY B C 1
ATOM 4288 O O . GLY B 1 254 ? -12.43 -3.49 -8.328 1 91.5 254 GLY B O 1
ATOM 4289 N N . GLY B 1 255 ? -12.445 -4.492 -6.336 1 95 255 GLY B N 1
ATOM 4290 C CA . GLY B 1 255 ? -12.836 -3.277 -5.641 1 95 255 GLY B CA 1
ATOM 4291 C C . GLY B 1 255 ? -14.305 -2.934 -5.82 1 95 255 GLY B C 1
ATOM 4292 O O . GLY B 1 255 ? -14.68 -1.759 -5.801 1 95 255 GLY B O 1
ATOM 4293 N N . GLN B 1 256 ? -15.078 -3.975 -5.941 1 96.06 256 GLN B N 1
ATOM 4294 C CA . GLN B 1 256 ? -16.469 -3.711 -6.312 1 96.06 256 GLN B CA 1
ATOM 4295 C C . GLN B 1 256 ? -17.422 -4.242 -5.254 1 96.06 256 GLN B C 1
ATOM 4297 O O . GLN B 1 256 ? -18.438 -3.605 -4.949 1 96.06 256 GLN B O 1
ATOM 4302 N N . HIS B 1 257 ? -17.156 -5.367 -4.656 1 98.19 257 HIS B N 1
ATOM 4303 C CA . HIS B 1 257 ? -18.156 -6.027 -3.809 1 98.19 257 HIS B CA 1
ATOM 4304 C C . HIS B 1 257 ? -17.672 -6.082 -2.359 1 98.19 257 HIS B C 1
ATOM 4306 O O . HIS B 1 257 ? -18.016 -5.203 -1.559 1 98.19 257 HIS B O 1
ATOM 4312 N N . ARG B 1 258 ? -16.781 -7.043 -2.086 1 98.31 258 ARG B N 1
ATOM 4313 C CA . ARG B 1 258 ? -16.406 -7.402 -0.722 1 98.31 258 ARG B CA 1
ATOM 4314 C C . ARG B 1 258 ? -15.781 -6.219 0.005 1 98.31 258 ARG B C 1
ATOM 4316 O O . ARG B 1 258 ? -16.172 -5.895 1.127 1 98.31 258 ARG B O 1
ATOM 4323 N N . SER B 1 259 ? -14.781 -5.582 -0.703 1 98.69 259 SER B N 1
ATOM 4324 C CA . SER B 1 259 ? -14.07 -4.461 -0.087 1 98.69 259 SER B CA 1
ATOM 4325 C C . SER B 1 259 ? -15.008 -3.275 0.138 1 98.69 259 SER B C 1
ATOM 4327 O O . SER B 1 259 ? -14.961 -2.633 1.188 1 98.69 259 SER B O 1
ATOM 4329 N N . VAL B 1 260 ? -15.875 -3.066 -0.832 1 98.62 260 VAL B N 1
ATOM 4330 C CA . VAL B 1 260 ? -16.828 -1.964 -0.748 1 98.62 260 VAL B CA 1
ATOM 4331 C C . VAL B 1 260 ? -17.797 -2.201 0.412 1 98.62 260 VAL B C 1
ATOM 4333 O O . VAL B 1 260 ? -18.016 -1.308 1.23 1 98.62 260 VAL B O 1
ATOM 4336 N N . TYR B 1 261 ? -18.328 -3.408 0.526 1 98.75 261 TYR B N 1
ATOM 4337 C CA . TYR B 1 261 ? -19.281 -3.77 1.565 1 98.75 261 TYR B CA 1
ATOM 4338 C C . TYR B 1 261 ? -18.688 -3.582 2.953 1 98.75 261 TYR B C 1
ATOM 4340 O O . TYR B 1 261 ? -19.297 -2.953 3.82 1 98.75 261 TYR B O 1
ATOM 4348 N N . LEU B 1 262 ? -17.484 -4.023 3.156 1 98.81 262 LEU B N 1
ATOM 4349 C CA . LEU B 1 262 ? -16.844 -3.959 4.469 1 98.81 262 LEU B CA 1
ATOM 4350 C C . LEU B 1 262 ? -16.438 -2.527 4.805 1 98.81 262 LEU B C 1
ATOM 4352 O O . LEU B 1 262 ? -16.5 -2.117 5.965 1 98.81 262 LEU B O 1
ATOM 4356 N N . ALA B 1 263 ? -15.969 -1.785 3.797 1 98.62 263 ALA B N 1
ATOM 4357 C CA . ALA B 1 263 ? -15.633 -0.383 4.023 1 98.62 263 ALA B CA 1
ATOM 4358 C C . ALA B 1 263 ? -16.844 0.405 4.504 1 98.62 263 ALA B C 1
ATOM 4360 O O . ALA B 1 263 ? -16.75 1.185 5.453 1 98.62 263 ALA B O 1
ATOM 4361 N N . GLU B 1 264 ? -17.953 0.152 3.836 1 98.31 264 GLU B N 1
ATOM 4362 C CA . GLU B 1 264 ? -19.188 0.818 4.219 1 98.31 264 GLU B CA 1
ATOM 4363 C C . GLU B 1 264 ? -19.609 0.441 5.637 1 98.31 264 GLU B C 1
ATOM 4365 O O . GLU B 1 264 ? -19.984 1.306 6.43 1 98.31 264 GLU B O 1
ATOM 4370 N N . ARG B 1 265 ? -19.547 -0.755 5.934 1 98.19 265 ARG B N 1
ATOM 4371 C CA . ARG B 1 265 ? -19.969 -1.246 7.238 1 98.19 265 ARG B CA 1
ATOM 4372 C C . ARG B 1 265 ? -19.078 -0.699 8.352 1 98.19 265 ARG B C 1
ATOM 4374 O O . ARG B 1 265 ? -19.578 -0.287 9.406 1 98.19 265 ARG B O 1
ATOM 4381 N N . LEU B 1 266 ? -17.766 -0.74 8.109 1 98.62 266 LEU B N 1
ATOM 4382 C CA . LEU B 1 266 ? -16.844 -0.203 9.102 1 98.62 266 LEU B CA 1
ATOM 4383 C C . LEU B 1 266 ? -17.062 1.292 9.297 1 98.62 266 LEU B C 1
ATOM 4385 O O . LEU B 1 266 ? -17.094 1.772 10.438 1 98.62 266 LEU B O 1
ATOM 4389 N N . ALA B 1 267 ? -17.219 1.975 8.188 1 98 267 ALA B N 1
ATOM 4390 C CA . ALA B 1 267 ? -17.469 3.408 8.281 1 98 267 ALA B CA 1
ATOM 4391 C C . ALA B 1 267 ? -18.734 3.684 9.086 1 98 267 ALA B C 1
ATOM 4393 O O . ALA B 1 267 ? -18.766 4.566 9.945 1 98 267 ALA B O 1
ATOM 4394 N N . ALA B 1 268 ? -19.781 2.955 8.805 1 97.69 268 ALA B N 1
ATOM 4395 C CA . ALA B 1 268 ? -21.047 3.117 9.523 1 97.69 268 ALA B CA 1
ATOM 4396 C C . ALA B 1 268 ? -20.859 2.881 11.023 1 97.69 268 ALA B C 1
ATOM 4398 O O . ALA B 1 268 ? -21.375 3.633 11.844 1 97.69 268 ALA B O 1
ATOM 4399 N N . HIS B 1 269 ? -20.125 1.871 11.32 1 97.81 269 HIS B N 1
ATOM 4400 C CA . HIS B 1 269 ? -19.875 1.561 12.727 1 97.81 269 HIS B CA 1
ATOM 4401 C C . HIS B 1 269 ? -19.156 2.709 13.422 1 97.81 269 HIS B C 1
ATOM 4403 O O . HIS B 1 269 ? -19.562 3.152 14.492 1 97.81 269 HIS B O 1
ATOM 4409 N N . PHE B 1 270 ? -18.125 3.203 12.859 1 97.19 270 PHE B N 1
ATOM 4410 C CA . PHE B 1 270 ? -17.281 4.199 13.523 1 97.19 270 PHE B CA 1
ATOM 4411 C C . PHE B 1 270 ? -17.969 5.566 13.508 1 97.19 270 PHE B C 1
ATOM 4413 O O . PHE B 1 270 ? -17.656 6.43 14.328 1 97.19 270 PHE B O 1
ATOM 4420 N N . ARG B 1 271 ? -18.844 5.777 12.57 1 95.31 271 ARG B N 1
ATOM 4421 C CA . ARG B 1 271 ? -19.641 7 12.586 1 95.31 271 ARG B CA 1
ATOM 4422 C C . ARG B 1 271 ? -20.5 7.082 13.836 1 95.31 271 ARG B C 1
ATOM 4424 O O . ARG B 1 271 ? -20.812 8.172 14.32 1 95.31 271 ARG B O 1
ATOM 4431 N N . GLN B 1 272 ? -20.844 5.941 14.32 1 94.81 272 GLN B N 1
ATOM 4432 C CA . GLN B 1 272 ? -21.672 5.914 15.531 1 94.81 272 GLN B CA 1
ATOM 4433 C C . GLN B 1 272 ? -20.891 6.453 16.734 1 94.81 272 GLN B C 1
ATOM 4435 O O . GLN B 1 272 ? -21.469 7.082 17.625 1 94.81 272 GLN B O 1
ATOM 4440 N N . THR B 1 273 ? -19.656 6.254 16.766 1 88.94 273 THR B N 1
ATOM 4441 C CA . THR B 1 273 ? -18.859 6.645 17.922 1 88.94 273 THR B CA 1
ATOM 4442 C C . THR B 1 273 ? -18.078 7.93 17.641 1 88.94 273 THR B C 1
ATOM 4444 O O . THR B 1 273 ? -17.734 8.664 18.562 1 88.94 273 THR B O 1
ATOM 4447 N N . ARG B 1 274 ? -17.875 8.203 16.359 1 88.44 274 ARG B N 1
ATOM 4448 C CA . ARG B 1 274 ? -16.984 9.305 16.062 1 88.44 274 ARG B CA 1
ATOM 4449 C C . ARG B 1 274 ? -17.688 10.383 15.234 1 88.44 274 ARG B C 1
ATOM 4451 O O . ARG B 1 274 ? -17.109 11.43 14.953 1 88.44 274 ARG B O 1
ATOM 4458 N N . GLY B 1 275 ? -18.844 10.125 14.875 1 86.81 275 GLY B N 1
ATOM 4459 C CA . GLY B 1 275 ? -19.656 11.109 14.188 1 86.81 275 GLY B CA 1
ATOM 4460 C C . GLY B 1 275 ? -19.188 11.398 12.781 1 86.81 275 GLY B C 1
ATOM 4461 O O . GLY B 1 275 ? -18.969 10.469 11.992 1 86.81 275 GLY B O 1
ATOM 4462 N N . LEU B 1 276 ? -19.062 12.664 12.5 1 78.94 276 LEU B N 1
ATOM 4463 C CA . LEU B 1 276 ? -18.844 13.102 11.125 1 78.94 276 LEU B CA 1
ATOM 4464 C C . LEU B 1 276 ? -17.359 13.023 10.766 1 78.94 276 LEU B C 1
ATOM 4466 O O . LEU B 1 276 ? -16.984 13.312 9.633 1 78.94 276 LEU B O 1
ATOM 4470 N N . ASN B 1 277 ? -16.547 12.555 11.609 1 90.44 277 ASN B N 1
ATOM 4471 C CA . ASN B 1 277 ? -15.117 12.492 11.352 1 90.44 277 ASN B CA 1
ATOM 4472 C C . ASN B 1 277 ? -14.734 11.227 10.594 1 90.44 277 ASN B C 1
ATOM 4474 O O . ASN B 1 277 ? -13.57 10.82 10.602 1 90.44 277 ASN B O 1
ATOM 4478 N N . VAL B 1 278 ? -15.773 10.594 10 1 94.75 278 VAL B N 1
ATOM 4479 C CA . VAL B 1 278 ? -15.547 9.352 9.273 1 94.75 278 VAL B CA 1
ATOM 4480 C C . VAL B 1 278 ? -16.031 9.508 7.832 1 94.75 278 VAL B C 1
ATOM 4482 O O . VAL B 1 278 ? -17.172 9.883 7.59 1 94.75 278 VAL B O 1
ATOM 4485 N N . SER B 1 279 ? -15.109 9.266 6.902 1 94.56 279 SER B N 1
ATOM 4486 C CA . SER B 1 279 ? -15.438 9.328 5.48 1 94.56 279 SER B CA 1
ATOM 4487 C C . SER B 1 279 ? -15.219 7.977 4.805 1 94.56 279 SER B C 1
ATOM 4489 O O . SER B 1 279 ? -14.57 7.094 5.363 1 94.56 279 SER B O 1
ATOM 4491 N N . THR B 1 280 ? -15.883 7.871 3.637 1 95.25 280 THR B N 1
ATOM 4492 C CA . THR B 1 280 ? -15.719 6.68 2.814 1 95.25 280 THR B CA 1
ATOM 4493 C C . THR B 1 280 ? -15.305 7.051 1.396 1 95.25 280 THR B C 1
ATOM 4495 O O . THR B 1 280 ? -15.695 8.102 0.881 1 95.25 280 THR B O 1
ATOM 4498 N N . ARG B 1 281 ? -14.477 6.242 0.837 1 94.94 281 ARG B N 1
ATOM 4499 C CA . ARG B 1 281 ? -14.062 6.375 -0.555 1 94.94 281 ARG B CA 1
ATOM 4500 C C . ARG B 1 281 ? -13.945 5.012 -1.226 1 94.94 281 ARG B C 1
ATOM 4502 O O . ARG B 1 281 ? -13.359 4.082 -0.663 1 94.94 281 ARG B O 1
ATOM 4509 N N . HIS B 1 282 ? -14.531 4.895 -2.393 1 96.12 282 HIS B N 1
ATOM 4510 C CA . HIS B 1 282 ? -14.391 3.689 -3.203 1 96.12 282 HIS B CA 1
ATOM 4511 C C . HIS B 1 282 ? -13.625 3.979 -4.492 1 96.12 282 HIS B C 1
ATOM 4513 O O . HIS B 1 282 ? -14.188 4.523 -5.441 1 96.12 282 HIS B O 1
ATOM 4519 N N . ARG B 1 283 ? -12.469 3.596 -4.543 1 92.62 283 ARG B N 1
ATOM 4520 C CA . ARG B 1 283 ? -11.531 3.982 -5.594 1 92.62 283 ARG B CA 1
ATOM 4521 C C . ARG B 1 283 ? -12.055 3.574 -6.969 1 92.62 283 ARG B C 1
ATOM 4523 O O . ARG B 1 283 ? -11.852 4.289 -7.953 1 92.62 283 ARG B O 1
ATOM 4530 N N . GLU B 1 284 ? -12.695 2.393 -6.965 1 91.06 284 GLU B N 1
ATOM 4531 C CA . GLU B 1 284 ? -13.07 1.849 -8.266 1 91.06 284 GLU B CA 1
ATOM 4532 C C . GLU B 1 284 ? -14.539 2.121 -8.57 1 91.06 284 GLU B C 1
ATOM 4534 O O . GLU B 1 284 ? -15.047 1.718 -9.625 1 91.06 284 GLU B O 1
ATOM 4539 N N . LEU B 1 285 ? -15.391 2.596 -7.652 1 89.25 285 LEU B N 1
ATOM 4540 C CA . LEU B 1 285 ? -16.797 2.863 -7.922 1 89.25 285 LEU B CA 1
ATOM 4541 C C . LEU B 1 285 ? -17.016 4.32 -8.32 1 89.25 285 LEU B C 1
ATOM 4543 O O . LEU B 1 285 ? -18.125 4.719 -8.656 1 89.25 285 LEU B O 1
ATOM 4547 N N . SER B 1 286 ? -15.945 5.234 -8.633 1 62.69 286 SER B N 1
ATOM 4548 C CA . SER B 1 286 ? -16.203 6.633 -8.961 1 62.69 286 SER B CA 1
ATOM 4549 C C . SER B 1 286 ? -16.391 6.828 -10.461 1 62.69 286 SER B C 1
ATOM 4551 O O . SER B 1 286 ? -15.914 6.031 -11.258 1 62.69 286 SER B O 1
#

Sequence (572 aa):
MKLIIVSGLSGSGKSVALNALEDAGYYCVDNLHLGLLSAFVRQLMAPRMPLYELAAVGVDVRSGLEELDHFDDIMAEIRAQGVEAQILFLRADEDILLRRFSETRRKHPLARKGMPLVEALRLERSLLARIAVRADLTLDTTRTNVHQLTHLIRDRVEQAGGDALSLLFQSFGFKHGSPVDSDFVFDVRCLPNPYWEPRLRSLTGRDPDVGAYLDEHAVVQEMFDSLRDFLERWIPCFEAEHRSYMTVSLGCTGGQHRSVYLAERLAAHFRQTRGLNVSTRHRELSMKLIIVSGLSGSGKSVALNALEDAGYYCVDNLHLGLLSAFVRQLMAPRMPLYELAAVGVDVRSGLEELDHFDDIMAEIRAQGVEAQILFLRADEDILLRRFSETRRKHPLARKGMPLVEALRLERSLLARIAVRADLTLDTTRTNVHQLTHLIRDRVEQAGGDALSLLFQSFGFKHGSPVDSDFVFDVRCLPNPYWEPRLRSLTGRDPDVGAYLDEHAVVQEMFDSLRDFLERWIPCFEAEHRSYMTVSLGCTGGQHRSVYLAERLAAHFRQTRGLNVSTRHRELS

Solvent-accessible surface area (backbone atoms only — not comparable to full-atom values): 29672 Å² total; per-residue (Å²): 81,39,36,36,38,39,29,48,48,80,54,26,44,60,68,51,48,47,49,28,39,36,74,70,64,25,50,63,44,74,66,41,41,54,82,44,45,61,58,51,52,52,57,44,64,38,79,91,42,77,79,48,53,31,33,32,35,28,40,46,80,85,16,44,67,77,40,56,78,43,43,67,60,51,52,51,53,43,43,72,72,61,35,50,70,42,32,36,27,27,31,50,48,66,69,50,20,53,49,49,36,61,72,64,74,57,80,58,93,65,40,52,103,84,51,51,62,69,57,28,53,49,51,44,50,62,66,43,40,66,57,54,50,61,34,55,39,54,44,67,36,63,81,45,53,73,67,56,46,29,50,50,50,42,53,44,56,64,24,31,50,84,93,34,49,14,35,33,25,27,14,28,15,53,53,75,51,50,72,58,51,50,46,29,34,42,60,51,64,61,49,87,65,57,62,80,38,74,94,40,47,85,52,35,19,86,33,66,69,45,43,54,59,48,66,71,36,68,66,47,54,49,50,52,49,52,53,49,54,52,47,66,62,45,51,59,46,33,46,75,65,68,39,43,51,45,32,40,32,25,26,19,61,73,15,41,38,66,13,32,32,50,27,51,50,51,36,55,55,49,26,73,78,55,44,79,22,47,41,77,46,50,65,61,71,114,82,39,35,37,37,39,29,48,47,82,54,26,46,57,68,52,50,47,48,28,38,37,77,69,63,26,52,63,42,76,66,42,40,53,82,44,45,61,59,52,51,54,58,44,64,39,77,90,44,76,80,48,53,32,34,30,36,28,40,46,80,85,15,43,68,76,39,54,79,43,44,66,60,52,50,50,53,42,42,71,72,62,35,50,71,42,32,37,25,26,31,50,47,66,69,51,21,52,50,49,36,61,72,64,73,58,79,57,93,64,42,51,102,84,50,52,63,69,57,28,53,50,51,45,52,62,66,42,38,69,56,55,49,61,34,55,39,54,43,67,36,62,81,46,53,73,67,56,46,30,49,49,50,41,53,44,56,64,24,30,51,84,91,34,49,13,36,34,26,26,14,28,15,53,54,75,50,49,73,59,50,48,45,29,34,42,59,52,63,60,48,88,64,57,62,80,39,75,93,40,48,84,52,34,20,84,36,67,69,44,42,54,58,50,66,72,36,68,67,48,55,50,50,50,49,52,53,49,53,52,46,66,62,45,50,58,47,32,44,75,65,68,40,44,49,46,31,40,32,25,26,18,61,72,15,41,38,66,13,33,32,50,27,51,51,51,37,57,56,48,27,73,80,54,42,81,23,47,42,79,45,50,63,61,74,112

Foldseek 3Di:
DEEEEEEEFQLQCSVLLQVLVVVVQAAEEELAALVCVLVVLVVCPPVVNVRHLHYYYYHFCSNDLPCLVVNVVSVVSSVVVVYHYAYEYGYEDLVSNVVSCVVVVDDQPQPPDPDDPSVSRVVRCVSCVSSVVRHLFYDYCHLPDSVRVSVVSSLLVVLLPDLAAQEEEEEAAVQVPDDPRAPAEAEPQVADDCCVVPVPVPAFLVDVVLVVVRVVDVVLVVVLVVVLVVCVVCVVVVSVVSRRYHYHYYYHHGLGHSRRNSSVVSQVVVCVVRNSSYYYYRSRPD/DEEEEEEEFQLQCSVLLQVLVVVVQAAEEELAALVCVLVVLVVCPPVVNVRHPHYYYYHFCSNDLPCLVVNVVSVVSSVVVVYHYAYEYGYEDLVSNVVSCVVVVDDQPQDDDPDDPSVSRVVRCVSCVSSVVRHLFYDYCHLPDSVRVSVVSSLLVVLLPDLAAQEEEEEAAVQVPDDPRAPAEAEPQVADDCCVVVVPVPAFLVDVVLVVVRVVDVVLVVVLVVVLVVCVVCVVVVSVVSRRYHYHYYYHHGLGHSRRNSSVVSQVVVCVVRNSSYYYYRSRVD